Protein AF-A0A8T5SM47-F1 (afdb_monomer_lite)

Secondary structure (DSSP, 8-state):
-HHHHHHHHHHHHHHHHHHHHHHHHTT---TTTGGG---S--TTPBPPP-EEEETTTTEEEEGGGGTTSEEEEEEE-TT-HHHHHHHHHHHHHHHHTTT-TTEEEEEEE---TTTS-HHHHHHHHHHHT--SEEEE-SS-HHHHHT--SSSEEEEE-TTSBEEEEEES---HHHHHHHHHHHHHTSSS---EEEEEEES-SEE-SSS-EEEEEEEEE-TTEEEEEEEEEEBTEEEEEEEE-TT-SEEEEEEE--HHHHHHHHHTT--EEEEEEEEEETTS-EEEEEEEEEE-PPP-----EEEEEEEEE---BTBEEEEEEEEEE-SS-EEEEEEEEEETTEEEEEEEPEEEETTEEEEEEEEE---TT-EEEEEEEEEETT--EEEEEEEEE--SPPS----STTHHHHHHHSS-----------

Foldseek 3Di:
DVVVVVVVVVCVVCVVVVVVVVVVVVPPPPPVVVVPDPQAQDQQDFDDWDWFQFLVVRDIDIPCVLQQAKEKEKEAALPDPLVLVCLVLLVVVCVVCPPVPRYAYEYEHADDCVRPPSVRVVVSCVVSVPPGTYGYDPPPVCRRNVPPAPGKMFIAASRRGTNDIDHGDDDSVVVVVVNVLSNVPPDDDFKDFPDKDKPDQEAALVRQKIKIKTFIPDQFWQKKKKWKDAPPDIDIDIDGDHGDRIDMDMDGDNSLSLQNSLVVVNFWMKMWMWIAGSVRGIDIDIDIHTYDRDDQDDFKEKDFPDWDFDDQAQHTKIKTKMFIDDPQAWPFKWKWKDWVNHTDDIDTWDDDDDRMTMDMDPHHQDAQQTWIKMKIWIAGSVRGIDIDIDIDGHHDGRHDPPPDDDVVVVVVVPPDDDDDDDDDDD

Structure (mmCIF, N/CA/C/O backbone):
data_AF-A0A8T5SM47-F1
#
_entry.id   AF-A0A8T5SM47-F1
#
loop_
_atom_site.group_PDB
_atom_site.id
_atom_site.type_symbol
_atom_site.label_atom_id
_atom_site.label_alt_id
_atom_site.label_comp_id
_atom_site.label_asym_id
_atom_site.label_entity_id
_atom_site.label_seq_id
_atom_site.pdbx_PDB_ins_code
_atom_site.Cartn_x
_atom_site.Cartn_y
_atom_site.Cartn_z
_atom_site.occupancy
_atom_site.B_iso_or_equiv
_atom_site.auth_seq_id
_atom_site.auth_comp_id
_atom_site.auth_asym_id
_atom_site.auth_atom_id
_atom_site.pdbx_PDB_model_num
ATOM 1 N N . MET A 1 1 ? 27.556 61.096 -12.635 1.00 55.81 1 MET A N 1
ATOM 2 C CA . MET A 1 1 ? 26.082 61.020 -12.465 1.00 55.81 1 MET A CA 1
ATOM 3 C C . MET A 1 1 ? 25.341 60.191 -13.521 1.00 55.81 1 MET A C 1
ATOM 5 O O . MET A 1 1 ? 24.420 59.496 -13.128 1.00 55.81 1 MET A O 1
ATOM 9 N N . LYS A 1 2 ? 25.673 60.222 -14.827 1.00 56.22 2 LYS A N 1
ATOM 10 C CA . LYS A 1 2 ? 24.904 59.466 -15.850 1.00 56.22 2 LYS A CA 1
ATOM 11 C C . LYS A 1 2 ? 25.130 57.941 -15.837 1.00 56.22 2 LYS A C 1
ATOM 13 O O . LYS A 1 2 ? 24.158 57.207 -15.904 1.00 56.22 2 LYS A O 1
ATOM 18 N N . ARG A 1 3 ? 26.372 57.463 -15.665 1.00 61.41 3 ARG A N 1
ATOM 19 C CA . ARG A 1 3 ? 26.679 56.014 -15.595 1.00 61.41 3 ARG A CA 1
ATOM 20 C C . ARG A 1 3 ? 26.058 55.309 -14.380 1.00 61.41 3 ARG A C 1
ATOM 22 O O . ARG A 1 3 ? 25.508 54.231 -14.529 1.00 61.41 3 ARG A O 1
ATOM 29 N N . GLN A 1 4 ? 26.071 55.954 -13.211 1.00 60.97 4 GLN A N 1
ATOM 30 C CA . GLN A 1 4 ? 25.453 55.405 -11.996 1.00 60.97 4 GLN A CA 1
ATOM 31 C C . GLN A 1 4 ? 23.926 55.295 -12.103 1.00 60.97 4 GLN A C 1
ATOM 33 O O . GLN A 1 4 ? 23.358 54.332 -11.613 1.00 60.97 4 GLN A O 1
ATOM 38 N N . LYS A 1 5 ? 23.261 56.233 -12.794 1.00 64.69 5 LYS A N 1
ATOM 39 C CA . LYS A 1 5 ? 21.809 56.161 -13.026 1.00 64.69 5 LYS A CA 1
ATOM 40 C C . LYS A 1 5 ? 21.416 55.041 -13.993 1.00 64.69 5 LYS A C 1
ATOM 42 O O . LYS A 1 5 ? 20.366 54.443 -13.812 1.00 64.69 5 LYS A O 1
ATOM 47 N N . ILE A 1 6 ? 22.259 54.753 -14.987 1.00 74.12 6 ILE A N 1
ATOM 48 C CA . ILE A 1 6 ? 22.032 53.660 -15.945 1.00 74.12 6 ILE A CA 1
ATOM 49 C C . ILE A 1 6 ? 22.199 52.301 -15.257 1.00 74.12 6 ILE A C 1
ATOM 51 O O . ILE A 1 6 ? 21.328 51.454 -15.393 1.00 74.12 6 ILE A O 1
ATOM 55 N N . LEU A 1 7 ? 23.250 52.124 -14.448 1.00 72.31 7 LEU A N 1
ATOM 56 C CA . LEU A 1 7 ? 23.435 50.907 -13.646 1.00 72.31 7 LEU A CA 1
ATOM 57 C C . LEU A 1 7 ? 22.274 50.673 -12.669 1.00 72.31 7 LEU A C 1
ATOM 59 O O . LEU A 1 7 ? 21.829 49.543 -12.515 1.00 72.31 7 LEU A O 1
ATOM 63 N N . PHE A 1 8 ? 21.742 51.739 -12.064 1.00 77.88 8 PHE A N 1
ATOM 64 C CA . PHE A 1 8 ? 20.603 51.637 -11.150 1.00 77.88 8 PHE A CA 1
ATOM 65 C C . PHE A 1 8 ? 19.304 51.234 -11.865 1.00 77.88 8 PHE A C 1
ATOM 67 O O . PHE A 1 8 ? 18.546 50.431 -11.341 1.00 77.88 8 PHE A O 1
ATOM 74 N N . LEU A 1 9 ? 19.059 51.751 -13.075 1.00 74.44 9 LEU A N 1
ATOM 75 C CA . LEU A 1 9 ? 17.894 51.387 -13.894 1.00 74.44 9 LEU A CA 1
ATOM 76 C C . LEU A 1 9 ? 17.968 49.950 -14.421 1.00 74.44 9 LEU A C 1
ATOM 78 O O . LEU A 1 9 ? 16.952 49.266 -14.455 1.00 74.44 9 LEU A O 1
ATOM 82 N N . ILE A 1 10 ? 19.166 49.495 -14.798 1.00 77.62 10 ILE A N 1
ATOM 83 C CA . ILE A 1 10 ? 19.404 48.108 -15.210 1.00 77.62 10 ILE A CA 1
ATOM 84 C C . ILE A 1 10 ? 19.174 47.170 -14.021 1.00 77.62 10 ILE A C 1
ATOM 86 O O . ILE A 1 10 ? 18.429 46.208 -14.151 1.00 77.62 10 ILE A O 1
ATOM 90 N N . ALA A 1 11 ? 19.709 47.491 -12.839 1.00 73.69 11 ALA A N 1
ATOM 91 C CA . ALA A 1 11 ? 19.448 46.709 -11.631 1.00 73.69 11 ALA A CA 1
ATOM 92 C C . ALA A 1 11 ? 17.945 46.633 -11.307 1.00 73.69 11 ALA A C 1
ATOM 94 O O . ALA A 1 11 ? 17.449 45.545 -11.048 1.00 73.69 11 ALA A O 1
ATOM 95 N N . LEU A 1 12 ? 17.210 47.748 -11.416 1.00 77.81 12 LEU A N 1
ATOM 96 C CA . LEU A 1 12 ? 15.772 47.814 -11.118 1.00 77.81 12 LEU A CA 1
ATOM 97 C C . LEU A 1 12 ? 14.906 46.961 -12.066 1.00 77.81 12 LEU A C 1
ATOM 99 O O . LEU A 1 12 ? 13.848 46.486 -11.664 1.00 77.81 12 LEU A O 1
ATOM 103 N N . LEU A 1 13 ? 15.351 46.771 -13.313 1.00 74.06 13 LEU A N 1
ATOM 104 C CA . LEU A 1 13 ? 14.669 45.942 -14.313 1.00 74.06 13 LEU A CA 1
ATOM 105 C C . LEU A 1 13 ? 14.970 44.450 -14.148 1.00 74.06 13 LEU A C 1
ATOM 107 O O . LEU A 1 13 ? 14.092 43.629 -14.386 1.00 74.06 13 LEU A O 1
ATOM 111 N N . ILE A 1 14 ? 16.186 44.097 -13.725 1.00 75.62 14 ILE A N 1
ATOM 112 C CA . ILE A 1 14 ? 16.609 42.694 -13.613 1.00 75.62 14 ILE A CA 1
ATOM 113 C C . ILE A 1 14 ? 16.206 42.102 -12.249 1.00 75.62 14 ILE A C 1
ATOM 115 O O . ILE A 1 14 ? 15.907 40.916 -12.160 1.00 75.62 14 ILE A O 1
ATOM 119 N N . THR A 1 15 ? 16.106 42.914 -11.189 1.00 74.19 15 THR A N 1
ATOM 120 C CA . THR A 1 15 ? 15.684 42.448 -9.853 1.00 74.19 15 THR A CA 1
ATOM 121 C C . THR A 1 15 ? 14.340 41.703 -9.810 1.00 74.19 15 THR A C 1
ATOM 123 O O . THR A 1 15 ? 14.326 40.619 -9.234 1.00 74.19 15 THR A O 1
ATOM 126 N N . PRO A 1 16 ? 13.226 42.185 -10.406 1.00 68.31 16 PRO A N 1
ATOM 127 C CA . PRO A 1 16 ? 11.967 41.433 -10.401 1.00 68.31 16 PRO A CA 1
ATOM 128 C C . PRO A 1 16 ? 12.037 40.147 -11.237 1.00 68.31 16 PRO A C 1
ATOM 130 O O . PRO A 1 16 ? 11.377 39.180 -10.887 1.00 68.31 16 PRO A O 1
ATOM 133 N N . MET A 1 17 ? 12.866 40.115 -12.287 1.00 66.56 17 MET A N 1
ATOM 134 C CA . MET A 1 17 ? 13.065 38.935 -13.135 1.00 66.56 17 MET A CA 1
ATOM 135 C C . MET A 1 17 ? 13.862 37.844 -12.401 1.00 66.56 17 MET A C 1
ATOM 137 O O . MET A 1 17 ? 13.507 36.673 -12.460 1.00 66.56 17 MET A O 1
ATOM 141 N N . ILE A 1 18 ? 14.890 38.222 -11.634 1.00 67.38 18 ILE A N 1
ATOM 142 C CA . ILE A 1 18 ? 15.624 37.289 -10.762 1.00 67.38 18 ILE A CA 1
ATOM 143 C C . ILE A 1 18 ? 14.722 36.802 -9.615 1.00 67.38 18 ILE A C 1
ATOM 145 O O . ILE A 1 18 ? 14.714 35.616 -9.312 1.00 67.38 18 ILE A O 1
ATOM 149 N N . LEU A 1 19 ? 13.913 37.686 -9.016 1.00 60.00 19 LEU A N 1
ATOM 150 C CA . LEU A 1 19 ? 12.951 37.315 -7.967 1.00 60.00 19 LEU A CA 1
ATOM 151 C C . LEU A 1 19 ? 11.854 36.362 -8.473 1.00 60.00 19 LEU A C 1
ATOM 153 O O . LEU A 1 19 ? 11.461 35.467 -7.730 1.00 60.00 19 LEU A O 1
ATOM 157 N N . SER A 1 20 ? 11.396 36.502 -9.724 1.00 56.78 20 SER A N 1
ATOM 158 C CA . SER A 1 20 ? 10.450 35.553 -10.327 1.00 56.78 20 SER A CA 1
ATOM 159 C C . SER A 1 20 ? 11.089 34.203 -10.654 1.00 56.78 20 SER A C 1
ATOM 161 O O . SER A 1 20 ? 10.423 33.188 -10.521 1.00 56.78 20 SER A O 1
ATOM 163 N N . PHE A 1 21 ? 12.373 34.170 -11.032 1.00 54.59 21 PHE A N 1
ATOM 164 C CA . PHE A 1 21 ? 13.100 32.910 -11.237 1.00 54.59 21 PHE A CA 1
ATOM 165 C C . PHE A 1 21 ? 13.319 32.156 -9.913 1.00 54.59 21 PHE A C 1
ATOM 167 O O . PHE A 1 21 ? 13.101 30.950 -9.863 1.00 54.59 21 PHE A O 1
ATOM 174 N N . ILE A 1 22 ? 13.630 32.866 -8.819 1.00 52.81 22 ILE A N 1
ATOM 175 C CA . ILE A 1 22 ? 13.773 32.266 -7.476 1.00 52.81 22 ILE A CA 1
ATOM 176 C C . ILE A 1 22 ? 12.440 31.682 -6.965 1.00 52.81 22 ILE A C 1
ATOM 178 O O . ILE A 1 22 ? 12.447 30.664 -6.282 1.00 52.81 22 ILE A O 1
ATOM 182 N N . GLN A 1 23 ? 11.291 32.282 -7.307 1.00 45.62 23 GLN A N 1
ATOM 183 C CA . GLN A 1 23 ? 9.974 31.724 -6.953 1.00 45.62 23 GLN A CA 1
ATOM 184 C C . GLN A 1 23 ? 9.604 30.455 -7.736 1.00 45.62 23 GLN A C 1
ATOM 186 O O . GLN A 1 23 ? 8.765 29.692 -7.264 1.00 45.62 23 GLN A O 1
ATOM 191 N N . ILE A 1 24 ? 10.195 30.230 -8.915 1.00 46.28 24 ILE A N 1
ATOM 192 C CA . ILE A 1 24 ? 9.886 29.068 -9.762 1.00 46.28 24 ILE A CA 1
ATOM 193 C C . ILE A 1 24 ? 10.721 27.848 -9.342 1.00 46.28 24 ILE A C 1
ATOM 195 O O . ILE A 1 24 ? 10.190 26.742 -9.311 1.00 46.28 24 ILE A O 1
ATOM 199 N N . GLU A 1 25 ? 11.977 28.034 -8.918 1.00 44.69 25 GLU A N 1
ATOM 200 C CA . GLU A 1 25 ? 12.800 26.937 -8.373 1.00 44.69 25 GLU A CA 1
ATOM 201 C C . GLU A 1 25 ? 12.298 26.417 -7.016 1.00 44.69 25 GLU A C 1
ATOM 203 O O . GLU A 1 25 ? 12.481 25.245 -6.710 1.00 44.69 25 GLU A O 1
ATOM 208 N N . SER A 1 26 ? 11.600 27.232 -6.215 1.00 39.41 26 SER A N 1
ATOM 209 C CA . SER A 1 26 ? 11.041 26.775 -4.931 1.00 39.41 26 SER A CA 1
ATOM 210 C C . SER A 1 26 ? 9.706 26.022 -5.046 1.00 39.41 26 SER A C 1
ATOM 212 O O . SER A 1 26 ? 9.077 25.765 -4.021 1.00 39.41 26 SER A O 1
ATOM 214 N N . ALA A 1 27 ? 9.231 25.724 -6.261 1.00 42.41 27 ALA A N 1
ATOM 215 C CA . ALA A 1 27 ? 7.922 25.107 -6.503 1.00 42.41 27 ALA A CA 1
ATOM 216 C C . ALA A 1 27 ? 7.977 23.738 -7.207 1.00 42.41 27 ALA A C 1
ATOM 218 O O . ALA A 1 27 ? 6.923 23.154 -7.454 1.00 42.41 27 ALA A O 1
ATOM 219 N N . VAL A 1 28 ? 9.165 23.183 -7.467 1.00 42.34 28 VAL A N 1
ATOM 220 C CA . VAL A 1 28 ? 9.304 21.740 -7.720 1.00 42.34 28 VAL A CA 1
ATOM 221 C C . VAL A 1 28 ? 9.431 21.072 -6.356 1.00 42.34 28 VAL A C 1
ATOM 223 O O . VAL A 1 28 ? 10.513 20.836 -5.833 1.00 42.34 28 VAL A O 1
ATOM 226 N N . LYS A 1 29 ? 8.276 20.909 -5.716 1.00 39.19 29 LYS A N 1
ATOM 227 C CA . LYS A 1 29 ? 8.113 20.119 -4.502 1.00 39.19 29 LYS A CA 1
ATOM 228 C C . LYS A 1 29 ? 8.258 18.661 -4.947 1.00 39.19 29 LYS A C 1
ATOM 230 O O . LYS A 1 29 ? 7.426 18.190 -5.718 1.00 39.19 29 LYS A O 1
ATOM 235 N N . ASP A 1 30 ? 9.345 18.006 -4.549 1.00 35.50 30 ASP A N 1
ATOM 236 C CA . ASP A 1 30 ? 9.598 16.594 -4.846 1.00 35.50 30 ASP A CA 1
ATOM 237 C C . ASP A 1 30 ? 8.355 15.745 -4.504 1.00 35.50 30 ASP A C 1
ATOM 239 O O . ASP A 1 30 ? 7.953 15.721 -3.336 1.00 35.50 30 ASP A O 1
ATOM 243 N N . PRO A 1 31 ? 7.751 15.016 -5.466 1.00 39.31 31 PRO A N 1
ATOM 244 C CA . PRO A 1 31 ? 6.577 14.173 -5.208 1.00 39.31 31 PRO A CA 1
ATOM 245 C C . PRO A 1 31 ? 6.861 13.022 -4.230 1.00 39.31 31 PRO A C 1
ATOM 247 O O . PRO A 1 31 ? 5.943 12.418 -3.691 1.00 39.31 31 PRO A O 1
ATOM 250 N N . ILE A 1 32 ? 8.141 12.720 -3.996 1.00 40.09 32 ILE A N 1
ATOM 251 C CA . ILE A 1 32 ? 8.599 11.545 -3.247 1.00 40.09 32 ILE A CA 1
ATOM 252 C C . ILE A 1 32 ? 8.663 11.821 -1.729 1.00 40.09 32 ILE A C 1
ATOM 254 O O . ILE A 1 32 ? 8.654 10.892 -0.930 1.00 40.09 32 ILE A O 1
ATOM 258 N N . VAL A 1 33 ? 8.649 13.088 -1.290 1.00 34.88 33 VAL A N 1
ATOM 259 C CA . VAL A 1 33 ? 8.728 13.438 0.148 1.00 34.88 33 VAL A CA 1
ATOM 260 C C . VAL A 1 33 ? 7.346 13.680 0.784 1.00 34.88 33 VAL A C 1
ATOM 262 O O . VAL A 1 33 ? 7.215 13.639 2.005 1.00 34.88 33 VAL A O 1
ATOM 265 N N . GLU A 1 34 ? 6.284 13.865 -0.009 1.00 36.50 34 GLU A N 1
ATOM 266 C CA . GLU A 1 34 ? 4.912 14.077 0.502 1.00 36.50 34 GLU A CA 1
ATOM 267 C C . GLU A 1 34 ? 4.241 12.782 1.007 1.00 36.50 34 GLU A C 1
ATOM 269 O O . GLU A 1 34 ? 3.248 12.838 1.727 1.00 36.50 34 GLU A O 1
ATOM 274 N N . VAL A 1 35 ? 4.839 11.618 0.731 1.00 36.41 35 VAL A N 1
ATOM 275 C CA . VAL A 1 35 ? 4.377 10.300 1.206 1.00 36.41 35 VAL A CA 1
ATOM 276 C C . VAL A 1 35 ? 4.730 10.046 2.687 1.00 36.41 35 VAL A C 1
ATOM 278 O O . VAL A 1 35 ? 4.157 9.167 3.317 1.00 36.41 35 VAL A O 1
ATOM 281 N N . MET A 1 36 ? 5.599 10.857 3.307 1.00 35.62 36 MET 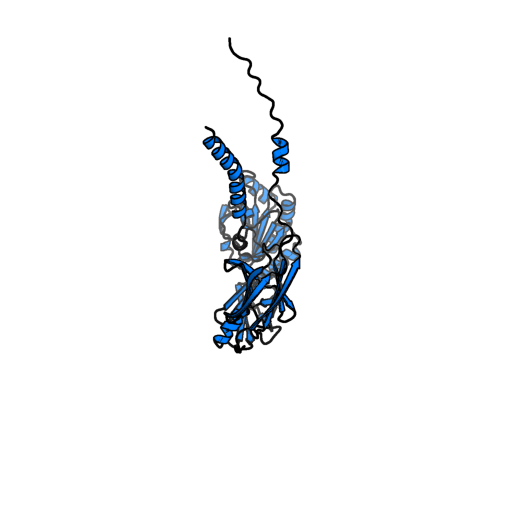A N 1
ATOM 282 C CA . MET A 1 36 ? 6.103 10.620 4.677 1.00 35.62 36 MET A CA 1
ATOM 283 C C . MET A 1 36 ? 5.476 11.508 5.770 1.00 35.62 36 MET A C 1
ATOM 285 O O . MET A 1 36 ? 6.014 11.615 6.871 1.00 35.62 36 MET A O 1
ATOM 289 N N . THR A 1 37 ? 4.316 12.119 5.516 1.00 35.81 37 THR A N 1
ATOM 290 C CA . THR A 1 37 ? 3.480 12.718 6.574 1.00 35.81 37 THR A CA 1
ATOM 291 C C . THR A 1 37 ? 2.021 12.329 6.367 1.00 35.81 37 THR A C 1
ATOM 293 O O . THR A 1 37 ? 1.204 13.138 5.925 1.00 35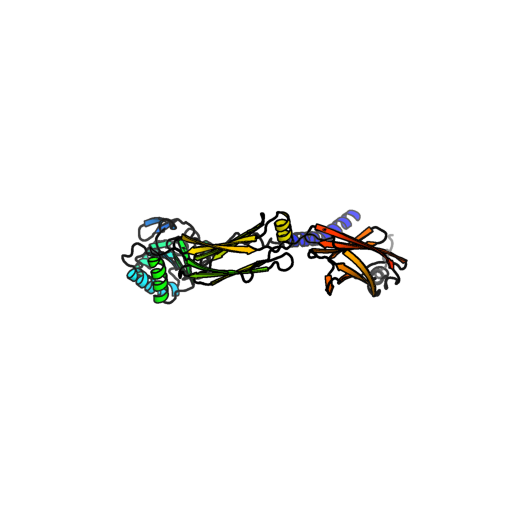.81 37 THR A O 1
ATOM 296 N N . SER A 1 38 ? 1.701 11.069 6.665 1.00 41.38 38 SER A N 1
ATOM 297 C CA . SER A 1 38 ? 0.338 10.546 6.757 1.00 41.38 38 SER A CA 1
ATOM 298 C C . SER A 1 38 ? -0.454 11.328 7.815 1.00 41.38 38 SER A C 1
ATOM 300 O O . SER A 1 38 ? -0.420 11.006 9.001 1.00 41.38 38 SER A O 1
ATOM 302 N N . LYS A 1 39 ? -1.150 12.390 7.400 1.00 46.16 39 LYS A N 1
ATOM 303 C CA . LYS A 1 39 ? -2.007 13.204 8.280 1.00 46.16 39 LYS A CA 1
ATOM 304 C C . LYS A 1 39 ? -3.426 12.628 8.448 1.00 46.16 39 LYS A C 1
ATOM 306 O O . LYS A 1 39 ? -4.326 13.330 8.884 1.00 46.16 39 LYS A O 1
ATOM 311 N N . VAL A 1 40 ? -3.659 11.379 8.049 1.00 52.53 40 VAL A N 1
ATOM 312 C CA . VAL A 1 40 ? -4.981 10.749 8.126 1.00 52.53 40 VAL A CA 1
ATOM 313 C C . VAL A 1 40 ? -4.791 9.275 8.459 1.00 52.53 40 VAL A C 1
ATOM 315 O O . VAL A 1 40 ? -4.238 8.514 7.657 1.00 52.53 40 VAL A O 1
ATOM 318 N N . ILE A 1 41 ? -5.236 8.882 9.651 1.00 63.69 41 ILE A N 1
ATOM 319 C CA . ILE A 1 41 ? -5.454 7.479 9.995 1.00 63.69 41 ILE A CA 1
ATOM 320 C C . ILE A 1 41 ? -6.579 6.999 9.066 1.00 63.69 41 ILE A C 1
ATOM 322 O O . ILE A 1 41 ? -7.728 7.410 9.185 1.00 63.69 41 ILE A O 1
ATOM 326 N N . HIS A 1 42 ? -6.213 6.204 8.070 1.00 71.00 42 HIS A N 1
ATOM 327 C CA . HIS A 1 42 ? -7.135 5.474 7.207 1.00 71.00 42 HIS A CA 1
ATOM 328 C C . HIS A 1 42 ? -7.344 4.081 7.804 1.00 71.00 42 HIS A C 1
ATOM 330 O O . HIS A 1 42 ? -6.587 3.672 8.691 1.00 71.00 42 HIS A O 1
ATOM 336 N N . ASN A 1 43 ? -8.348 3.342 7.322 1.00 76.31 43 ASN A N 1
ATOM 337 C CA . ASN A 1 43 ? -8.437 1.913 7.620 1.00 76.31 43 ASN A CA 1
ATOM 338 C C . ASN A 1 43 ? -7.059 1.305 7.331 1.00 76.31 43 ASN A C 1
ATOM 340 O O . ASN A 1 43 ? -6.538 1.509 6.237 1.00 76.31 43 ASN A O 1
ATOM 344 N N . GLY A 1 44 ? -6.456 0.673 8.333 1.00 74.19 44 GLY A N 1
ATOM 345 C CA . GLY A 1 44 ? -5.110 0.119 8.239 1.00 74.19 44 GLY A CA 1
ATOM 346 C C . GLY A 1 44 ? -3.981 0.814 8.915 1.00 74.19 44 GLY A C 1
ATOM 347 O O . GLY A 1 44 ? -2.949 0.192 9.158 1.00 74.19 44 GLY A O 1
ATOM 348 N N . ALA A 1 45 ? -4.163 2.064 9.300 1.00 81.81 45 ALA A N 1
ATOM 349 C CA . ALA A 1 45 ? -3.132 2.717 10.067 1.00 81.81 45 ALA A CA 1
ATOM 350 C C . ALA A 1 45 ? -3.081 2.133 11.489 1.00 81.81 45 ALA A C 1
ATOM 352 O O . ALA A 1 45 ? -4.108 1.887 12.135 1.00 81.81 45 ALA A O 1
ATOM 353 N N . GLN A 1 46 ? -1.859 1.916 11.973 1.00 84.19 46 GLN A N 1
ATOM 354 C CA . GLN A 1 46 ? -1.617 1.585 13.368 1.00 84.19 46 GLN A CA 1
ATOM 355 C C . GLN A 1 46 ? -1.985 2.789 14.239 1.00 84.19 46 GLN A C 1
ATOM 357 O O . GLN A 1 46 ? -1.652 3.934 13.919 1.00 84.19 46 GLN A O 1
ATOM 362 N N . ALA A 1 47 ? -2.667 2.538 15.350 1.00 88.44 47 ALA A N 1
ATOM 363 C CA . ALA A 1 47 ? -2.987 3.578 16.307 1.00 88.44 47 ALA A CA 1
ATOM 364 C C . ALA A 1 47 ? -1.717 4.174 16.924 1.00 88.44 47 ALA A C 1
ATOM 366 O O . ALA A 1 47 ? -0.759 3.469 17.247 1.00 88.44 47 ALA A O 1
ATOM 367 N N . ILE A 1 48 ? -1.736 5.485 17.148 1.00 88.38 48 ILE A N 1
ATOM 368 C CA . ILE A 1 48 ? -0.668 6.167 17.877 1.00 88.38 48 ILE A CA 1
ATOM 369 C C . ILE A 1 48 ? -0.820 5.951 19.386 1.00 88.38 48 ILE A C 1
ATOM 371 O O . ILE A 1 48 ? -1.939 5.887 19.901 1.00 88.38 48 ILE A O 1
ATOM 375 N N . ASP A 1 49 ? 0.299 5.894 20.114 1.00 91.06 49 ASP A N 1
ATOM 376 C CA . ASP A 1 49 ? 0.233 5.929 21.574 1.00 91.06 49 ASP A CA 1
ATOM 377 C C . ASP A 1 49 ? -0.055 7.337 22.070 1.00 91.06 49 ASP A C 1
ATOM 379 O O . ASP A 1 49 ? 0.492 8.330 21.580 1.00 91.06 49 ASP A O 1
ATOM 383 N N . TRP A 1 50 ? -0.867 7.411 23.108 1.00 93.38 50 TRP A N 1
ATOM 384 C CA . TRP A 1 50 ? -1.190 8.655 23.766 1.00 93.38 50 TRP A CA 1
ATOM 385 C C . TRP A 1 50 ? -1.575 8.419 25.214 1.00 93.38 50 TRP A C 1
ATOM 387 O O . TRP A 1 50 ? -1.913 7.310 25.631 1.00 93.38 50 TRP A O 1
ATOM 397 N N . ASN A 1 51 ? -1.502 9.495 25.994 1.00 95.25 51 ASN A N 1
ATOM 398 C CA . ASN A 1 51 ? -1.815 9.480 27.410 1.00 95.25 51 ASN A CA 1
ATOM 399 C C . ASN A 1 51 ? -2.753 10.637 27.743 1.00 95.25 51 ASN A C 1
ATOM 401 O O . ASN A 1 51 ? -2.376 11.796 27.565 1.00 95.25 51 ASN A O 1
ATOM 405 N N . LEU A 1 52 ? -3.954 10.309 28.209 1.00 94.44 52 LEU A N 1
ATOM 406 C CA . LEU A 1 52 ? -4.986 11.265 28.600 1.00 94.44 52 LEU A CA 1
ATOM 407 C C . LEU A 1 52 ? -5.580 10.871 29.951 1.00 94.44 52 LEU A C 1
ATOM 409 O O . LEU A 1 52 ? -5.562 9.705 30.340 1.00 94.44 52 LEU A O 1
ATOM 413 N N . GLU A 1 53 ? -6.115 11.849 30.668 1.00 94.75 53 GLU A N 1
ATOM 414 C CA . GLU A 1 53 ? -6.834 11.614 31.916 1.00 94.75 53 GLU A CA 1
ATOM 415 C C . GLU A 1 53 ? -8.272 11.172 31.618 1.00 94.75 53 GLU A C 1
ATOM 417 O O . GLU A 1 53 ? -8.999 11.856 30.898 1.00 94.75 53 GLU A O 1
ATOM 422 N N . ASP A 1 54 ? -8.668 10.013 32.150 1.00 95.44 54 ASP A N 1
ATOM 423 C CA . ASP A 1 54 ? -10.053 9.537 32.113 1.00 95.44 54 ASP A CA 1
ATOM 424 C C . ASP A 1 54 ? -10.856 10.293 33.174 1.00 95.44 54 ASP A C 1
ATOM 426 O O . ASP A 1 54 ? -10.651 10.085 34.374 1.00 95.44 54 ASP A O 1
ATOM 430 N N . ILE A 1 55 ? -11.782 11.145 32.740 1.00 94.31 55 ILE A N 1
ATOM 431 C CA . ILE A 1 55 ? -12.572 12.017 33.627 1.00 94.31 55 ILE A CA 1
ATOM 432 C C . ILE A 1 55 ? -13.514 11.213 34.532 1.00 94.31 55 ILE A C 1
ATOM 434 O O . ILE A 1 55 ? -14.065 11.731 35.499 1.00 94.31 55 ILE A O 1
ATOM 438 N N . MET A 1 56 ? -13.758 9.943 34.196 1.00 90.62 56 MET A N 1
ATOM 439 C CA . MET A 1 56 ? -14.636 9.072 34.973 1.00 90.62 56 MET A CA 1
ATOM 440 C C . MET A 1 56 ? -13.928 8.481 36.190 1.00 90.62 56 MET A C 1
ATOM 442 O O . MET A 1 56 ? -14.589 8.100 37.160 1.00 90.62 56 MET A O 1
ATOM 446 N N . SER A 1 57 ? -12.599 8.370 36.142 1.00 91.38 57 SER A N 1
ATOM 447 C CA . SER A 1 57 ? -11.792 7.786 37.215 1.00 91.38 57 SER A CA 1
ATOM 448 C C . SER A 1 57 ? -10.734 8.720 37.795 1.00 91.38 57 SER A C 1
ATOM 450 O O . SER A 1 57 ? -10.109 8.329 38.781 1.00 91.38 57 SER A O 1
ATOM 452 N N . ASP A 1 58 ? -10.536 9.913 37.227 1.00 89.06 58 ASP A N 1
ATOM 453 C CA . ASP A 1 58 ? -9.466 10.863 37.569 1.00 89.06 58 ASP A CA 1
ATOM 454 C C . ASP A 1 58 ? -8.073 10.207 37.490 1.00 89.06 58 ASP A C 1
ATOM 456 O O . ASP A 1 58 ? -7.226 10.324 38.385 1.00 89.06 58 ASP A O 1
ATOM 460 N N . THR A 1 59 ? -7.844 9.412 36.437 1.00 92.38 59 THR A N 1
ATOM 461 C CA . THR A 1 59 ? -6.579 8.689 36.240 1.00 92.38 59 THR A CA 1
ATOM 462 C C . THR A 1 59 ? -6.060 8.812 34.822 1.00 92.38 59 THR A C 1
ATOM 464 O O . THR A 1 59 ? -6.798 8.578 33.868 1.00 92.38 59 THR A O 1
ATOM 467 N N . ASN A 1 60 ? -4.751 9.033 34.697 1.00 93.38 60 ASN A N 1
ATOM 468 C CA . ASN A 1 60 ? -4.043 8.911 33.427 1.00 93.38 60 ASN A CA 1
ATOM 469 C C . ASN A 1 60 ? -4.199 7.511 32.827 1.00 93.38 60 ASN A C 1
ATOM 471 O O . ASN A 1 60 ? -4.081 6.496 33.523 1.00 93.38 60 ASN A O 1
ATOM 475 N N . PHE A 1 61 ? -4.409 7.480 31.521 1.00 94.25 61 PHE A N 1
ATOM 476 C CA . PHE A 1 61 ? -4.695 6.297 30.738 1.00 94.25 61 PHE A CA 1
ATOM 477 C C . PHE A 1 61 ? -3.843 6.301 29.472 1.00 94.25 61 PHE A C 1
ATOM 479 O O . PHE A 1 61 ? -3.868 7.260 28.706 1.00 94.25 61 PHE A O 1
ATOM 486 N N . THR A 1 62 ? -3.110 5.212 29.246 1.00 95.25 62 THR A N 1
ATOM 487 C CA . THR A 1 62 ? -2.285 5.016 28.048 1.00 95.25 62 THR A CA 1
ATOM 488 C C . THR A 1 62 ? -3.032 4.144 27.052 1.00 95.25 62 THR A C 1
ATOM 490 O O . THR A 1 62 ? -3.413 3.026 27.402 1.00 95.25 62 THR A O 1
ATOM 493 N N . PHE A 1 63 ? -3.215 4.606 25.817 1.00 94.38 63 PHE A N 1
ATOM 494 C CA . PHE A 1 63 ? -3.998 3.873 24.822 1.00 94.38 63 PHE A CA 1
ATOM 495 C C . PHE A 1 63 ? -3.419 2.510 24.482 1.00 94.38 63 PHE A C 1
ATOM 497 O O . PHE A 1 63 ? -4.149 1.520 24.547 1.00 94.38 63 PHE A O 1
ATOM 504 N N . LEU A 1 64 ? -2.107 2.419 24.222 1.00 91.31 64 LEU A N 1
ATOM 505 C CA . LEU A 1 64 ? -1.518 1.136 23.832 1.00 91.31 64 LEU A CA 1
ATOM 506 C C . LEU A 1 64 ? -1.580 0.077 24.952 1.00 91.31 64 LEU A C 1
ATOM 508 O O . LEU A 1 64 ? -1.358 -1.106 24.695 1.00 91.31 64 LEU A O 1
ATOM 512 N N . SER A 1 65 ? -1.962 0.450 26.183 1.00 94.00 65 SER A N 1
ATOM 513 C CA . SER A 1 65 ? -2.271 -0.520 27.246 1.00 94.00 65 SER A CA 1
ATOM 514 C C . SER A 1 65 ? -3.509 -1.385 26.958 1.00 94.00 65 SER A C 1
ATOM 516 O O . SER A 1 65 ? -3.710 -2.399 27.627 1.00 94.00 65 SER A O 1
ATOM 518 N N . LEU A 1 66 ? -4.316 -1.021 25.954 1.00 93.88 66 LEU A N 1
ATOM 519 C CA . LEU A 1 66 ? -5.474 -1.776 25.469 1.00 93.88 66 LEU A CA 1
ATOM 520 C C . LEU A 1 66 ? -5.111 -2.900 24.489 1.00 93.88 66 LEU A C 1
ATOM 522 O O . LEU A 1 66 ? -6.008 -3.484 23.891 1.00 93.88 66 LEU A O 1
ATOM 526 N N . ALA A 1 67 ? -3.826 -3.219 24.306 1.00 90.38 67 ALA A N 1
ATOM 527 C CA . ALA A 1 67 ? -3.411 -4.305 23.419 1.00 90.38 67 ALA A CA 1
ATOM 528 C C . ALA A 1 67 ? -4.112 -5.614 23.820 1.00 90.38 67 ALA A C 1
ATOM 530 O O . ALA A 1 67 ? -4.202 -5.952 25.005 1.00 90.38 67 ALA A O 1
ATOM 531 N N . GLY A 1 68 ? -4.641 -6.330 22.832 1.00 90.19 68 GLY A N 1
ATOM 532 C CA . GLY A 1 68 ? -5.491 -7.504 23.023 1.00 90.19 68 GLY A CA 1
ATOM 533 C C . GLY A 1 68 ? -6.988 -7.203 23.159 1.00 90.19 68 GLY A C 1
ATOM 534 O O . GLY A 1 68 ? -7.762 -8.144 23.317 1.00 90.19 68 GLY A O 1
ATOM 535 N N . LYS A 1 69 ? -7.417 -5.934 23.101 1.00 94.12 69 LYS A N 1
ATOM 536 C CA . LYS A 1 69 ? -8.830 -5.528 23.185 1.00 94.12 69 LYS A CA 1
ATOM 537 C C . LYS A 1 69 ? -9.285 -4.845 21.906 1.00 94.12 69 LYS A C 1
ATOM 539 O O . LYS A 1 69 ? -8.534 -4.080 21.315 1.00 94.12 69 LYS A O 1
ATOM 544 N N . VAL A 1 70 ? -10.533 -5.085 21.528 1.00 95.00 70 VAL A N 1
ATOM 545 C CA . VAL A 1 70 ? -11.226 -4.305 20.503 1.00 95.00 70 VAL A CA 1
ATOM 546 C C . VAL A 1 70 ? -11.640 -2.979 21.127 1.00 95.00 70 VAL A C 1
ATOM 548 O O . VAL A 1 70 ? -12.217 -2.960 22.219 1.00 95.00 70 VAL A O 1
ATOM 551 N N . VAL A 1 71 ? -11.332 -1.868 20.464 1.00 97.06 71 VAL A N 1
ATOM 552 C CA . VAL A 1 71 ? -11.630 -0.529 20.986 1.00 97.06 71 VAL A CA 1
ATOM 553 C C . VAL A 1 71 ? -12.521 0.216 20.013 1.00 97.06 71 VAL A C 1
ATOM 555 O O . VAL A 1 71 ? -12.183 0.341 18.845 1.00 97.06 71 VAL A O 1
ATOM 558 N N . MET A 1 72 ? -13.635 0.750 20.496 1.00 97.12 72 MET A N 1
ATOM 559 C CA . MET A 1 72 ? -14.474 1.679 19.749 1.00 97.12 72 MET A CA 1
ATOM 560 C C . MET A 1 72 ? -14.292 3.078 20.336 1.00 97.12 72 MET A C 1
ATOM 562 O O . MET A 1 72 ? -14.499 3.280 21.533 1.00 97.12 72 MET A O 1
ATOM 566 N N . MET A 1 73 ? -13.879 4.030 19.505 1.00 96.50 73 MET A N 1
ATOM 567 C CA . MET A 1 73 ? -13.567 5.402 19.894 1.00 96.50 73 MET A CA 1
ATOM 568 C C . MET A 1 73 ? -14.426 6.382 19.103 1.00 96.50 73 MET A C 1
ATOM 570 O O . MET A 1 73 ? -14.337 6.408 17.877 1.00 96.50 73 MET A O 1
ATOM 574 N N . ASP A 1 74 ? -15.225 7.204 19.782 1.00 96.00 74 ASP A N 1
ATOM 575 C CA . ASP A 1 74 ? -15.941 8.311 19.145 1.00 96.00 74 ASP A CA 1
ATOM 576 C C . ASP A 1 74 ? -15.302 9.668 19.457 1.00 96.00 74 ASP A C 1
ATOM 578 O O . ASP A 1 74 ? -14.866 9.939 20.574 1.00 96.00 74 ASP A O 1
ATOM 582 N N . PHE A 1 75 ? -15.272 10.538 18.455 1.00 96.62 75 PHE A N 1
ATOM 583 C CA . PHE A 1 75 ? -14.855 11.930 18.564 1.00 96.62 75 PHE A CA 1
ATOM 584 C C . PHE A 1 75 ? -16.082 12.830 18.552 1.00 96.62 75 PHE A C 1
ATOM 586 O O . PHE A 1 75 ? -16.906 12.755 17.633 1.00 96.62 75 PHE A O 1
ATOM 593 N N . PHE A 1 76 ? -16.210 13.703 19.550 1.00 97.00 76 PHE A N 1
ATOM 594 C CA . PHE A 1 76 ? -17.414 14.506 19.741 1.00 97.00 76 PHE A CA 1
ATOM 595 C C . PHE A 1 76 ? -17.137 15.890 20.341 1.00 97.00 76 PHE A C 1
ATOM 597 O O . PHE A 1 76 ? -16.005 16.262 20.635 1.00 97.00 76 PHE A O 1
ATOM 604 N N . ALA A 1 77 ? -18.214 16.663 20.498 1.00 96.31 77 ALA A N 1
ATOM 605 C CA . ALA A 1 77 ? -18.249 17.887 21.292 1.00 96.31 77 ALA A CA 1
ATOM 606 C C . ALA A 1 77 ? -19.607 18.001 21.999 1.00 96.31 77 ALA A C 1
ATOM 608 O O . ALA A 1 77 ? -20.639 17.577 21.465 1.00 96.31 77 ALA A O 1
ATOM 609 N N . THR A 1 78 ? -19.652 18.623 23.172 1.00 95.69 78 THR A N 1
ATOM 610 C CA . THR A 1 78 ? -20.859 18.692 24.017 1.00 95.69 78 THR A CA 1
ATOM 611 C C . THR A 1 78 ? -21.981 19.550 23.423 1.00 95.69 78 THR A C 1
ATOM 613 O O . THR A 1 78 ? -23.156 19.357 23.741 1.00 95.69 78 THR A O 1
ATOM 616 N N . TRP A 1 79 ? -21.654 20.481 22.523 1.00 94.06 79 TRP A N 1
ATOM 617 C CA . TRP A 1 79 ? -22.622 21.319 21.802 1.00 94.06 79 TRP A CA 1
ATOM 618 C C . TRP A 1 79 ? -23.118 20.698 20.485 1.00 94.06 79 TRP A C 1
ATOM 620 O O . TRP A 1 79 ? -24.040 21.231 19.857 1.00 94.06 79 TRP A O 1
ATOM 630 N N . CYS A 1 80 ? -22.516 19.594 20.038 1.00 94.31 80 CYS A N 1
ATOM 631 C CA . CYS A 1 80 ? -22.798 18.979 18.745 1.00 94.31 80 CYS A CA 1
ATOM 632 C C . CYS A 1 80 ? -24.120 18.194 18.784 1.00 94.31 80 CYS A C 1
ATOM 634 O O . CYS A 1 80 ? -24.219 17.121 19.374 1.00 94.31 80 CYS A O 1
ATOM 636 N N . GLY A 1 81 ? -25.149 18.713 18.106 1.00 93.50 81 GLY A N 1
ATOM 637 C CA . GLY A 1 81 ? -26.482 18.097 18.052 1.00 93.50 81 GLY A CA 1
ATOM 638 C C . GLY A 1 81 ? -26.487 16.627 17.598 1.00 93.50 81 GLY A C 1
ATOM 639 O O . GLY A 1 81 ? -27.048 15.793 18.310 1.00 93.50 81 GLY A O 1
ATOM 640 N N . PRO A 1 82 ? -25.857 16.279 16.458 1.00 93.00 82 PRO A N 1
ATOM 641 C CA . PRO A 1 82 ? -25.731 14.886 16.025 1.00 93.00 82 PRO A CA 1
ATOM 642 C C . PRO A 1 82 ? -24.979 14.001 17.028 1.00 93.00 82 PRO A C 1
ATOM 644 O O . PRO A 1 82 ? -25.398 12.875 17.270 1.00 93.00 82 PRO A O 1
ATOM 647 N N . CYS A 1 83 ? -23.937 14.524 17.677 1.00 94.88 83 CYS A N 1
ATOM 648 C CA . CYS A 1 83 ? -23.186 13.806 18.704 1.00 94.88 83 CYS A CA 1
ATOM 649 C C . CYS A 1 83 ? -24.048 13.505 19.942 1.00 94.88 83 CYS A C 1
ATOM 651 O O . CYS A 1 83 ? -24.008 12.412 20.491 1.00 94.88 83 CYS A O 1
ATOM 653 N N . ILE A 1 84 ? -24.907 14.439 20.360 1.00 94.38 84 ILE A N 1
ATOM 654 C CA . ILE A 1 84 ? -25.858 14.200 21.458 1.00 94.38 84 ILE A CA 1
ATOM 655 C C . ILE A 1 84 ? -26.842 13.085 21.092 1.00 94.38 84 ILE A C 1
ATOM 657 O O . ILE A 1 84 ? -27.129 12.216 21.914 1.00 94.38 84 ILE A O 1
ATOM 661 N N . ALA A 1 85 ? -27.348 13.088 19.854 1.00 91.94 85 ALA A N 1
ATOM 662 C CA . ALA A 1 85 ? -28.202 12.007 19.364 1.00 91.94 85 ALA A CA 1
ATOM 663 C C . ALA A 1 85 ? -27.454 10.663 19.335 1.00 91.94 85 ALA A C 1
ATOM 665 O O . ALA A 1 85 ? -28.067 9.619 19.553 1.00 91.94 85 ALA A O 1
ATOM 666 N N . ALA A 1 86 ? -26.134 10.695 19.131 1.00 92.44 86 ALA A N 1
ATOM 667 C CA . ALA A 1 86 ? -25.296 9.512 19.091 1.00 92.44 86 ALA A CA 1
ATOM 668 C C . ALA A 1 86 ? -25.142 8.805 20.449 1.00 92.44 86 ALA A C 1
ATOM 670 O O . ALA A 1 86 ? -25.075 7.577 20.513 1.00 92.44 86 ALA A O 1
ATOM 671 N N . MET A 1 87 ? -25.184 9.554 21.553 1.00 94.50 87 MET A N 1
ATOM 672 C CA . MET A 1 87 ? -24.961 9.014 22.901 1.00 94.50 87 MET A CA 1
ATOM 673 C C . MET A 1 87 ? -25.920 7.875 23.273 1.00 94.50 87 MET A C 1
ATOM 675 O O . MET A 1 87 ? -25.578 7.020 24.088 1.00 94.50 87 MET A O 1
ATOM 679 N N . SER A 1 88 ? -27.133 7.835 22.702 1.00 93.06 88 SER A N 1
ATOM 680 C CA . SER A 1 88 ? -28.036 6.701 22.925 1.00 93.06 88 SER A CA 1
ATOM 681 C C . SER A 1 88 ? -27.591 5.410 22.259 1.00 93.06 88 SER A C 1
ATOM 683 O O . SER A 1 88 ? -27.793 4.361 22.859 1.00 93.06 88 SER A O 1
ATOM 685 N N . LEU A 1 89 ? -26.990 5.495 21.070 1.00 92.94 89 LEU A N 1
ATOM 686 C CA . LEU A 1 89 ? -26.446 4.332 20.372 1.00 92.94 89 LEU A CA 1
ATOM 687 C C . LEU A 1 89 ? -25.232 3.789 21.126 1.00 92.94 89 LEU A C 1
ATOM 689 O O . LEU A 1 89 ? -25.157 2.601 21.402 1.00 92.94 89 LEU A O 1
ATOM 693 N N . LEU A 1 90 ? -24.327 4.686 21.529 1.00 95.50 90 LEU A N 1
ATOM 694 C CA . LEU A 1 90 ? -23.118 4.337 22.272 1.00 95.50 90 LEU A CA 1
ATOM 695 C C . LEU A 1 90 ? -23.444 3.659 23.609 1.00 95.50 90 LEU A C 1
ATOM 697 O O . LEU A 1 90 ? -22.804 2.677 23.968 1.00 95.50 90 LEU A O 1
ATOM 701 N N . ARG A 1 91 ? -24.497 4.106 24.312 1.00 95.62 91 ARG A N 1
ATOM 702 C CA . ARG A 1 91 ? -25.015 3.384 25.488 1.00 95.62 91 ARG A CA 1
ATOM 703 C C . ARG A 1 91 ? -25.474 1.975 25.153 1.00 95.62 91 ARG A C 1
ATOM 705 O O . ARG A 1 91 ? -25.162 1.063 25.902 1.00 95.62 91 ARG A O 1
ATOM 712 N N . GLU A 1 92 ? -26.223 1.803 24.070 1.00 95.25 92 GLU A N 1
ATOM 713 C CA . GLU A 1 92 ? -26.718 0.486 23.670 1.00 95.25 92 GLU A CA 1
ATOM 714 C C . GLU A 1 92 ? -25.561 -0.461 23.320 1.00 95.25 92 GLU A C 1
ATOM 716 O O . GLU A 1 92 ? -25.569 -1.602 23.770 1.00 95.25 92 GLU A O 1
ATOM 721 N N . ILE A 1 93 ? -24.525 0.032 22.634 1.00 95.75 93 ILE A N 1
ATOM 722 C CA . ILE A 1 93 ? -23.287 -0.717 22.364 1.00 95.75 93 ILE A CA 1
ATOM 723 C C . ILE A 1 93 ? -22.557 -1.061 23.673 1.00 95.75 93 ILE A C 1
ATOM 725 O O . ILE A 1 93 ? -22.185 -2.212 23.894 1.00 95.75 93 ILE A O 1
ATOM 729 N N . ASN A 1 94 ? -22.383 -0.093 24.578 1.00 96.25 94 ASN A N 1
ATOM 730 C CA . ASN A 1 94 ? -21.720 -0.326 25.864 1.00 96.25 94 ASN A CA 1
ATOM 731 C C . ASN A 1 94 ? -22.472 -1.346 26.733 1.00 96.25 94 ASN A C 1
ATOM 733 O O . ASN A 1 94 ? -21.860 -2.194 27.381 1.00 96.25 94 ASN A O 1
ATOM 737 N N . ASP A 1 95 ? -23.804 -1.269 26.745 1.00 95.94 95 ASP A N 1
ATOM 738 C CA . ASP A 1 95 ? -24.668 -2.205 27.459 1.00 95.94 95 ASP A CA 1
ATOM 739 C C . ASP A 1 95 ? -24.622 -3.598 26.813 1.00 95.94 95 ASP A C 1
ATOM 741 O O . ASP A 1 95 ? -24.591 -4.598 27.533 1.00 95.94 95 ASP A O 1
ATOM 745 N N . HIS A 1 96 ? -24.570 -3.677 25.477 1.00 96.94 96 HIS A N 1
ATOM 746 C CA . HIS A 1 96 ? -24.445 -4.931 24.730 1.00 96.94 96 HIS A CA 1
ATOM 747 C C . HIS A 1 96 ? -23.169 -5.690 25.111 1.00 96.94 96 HIS A C 1
ATOM 749 O O . HIS A 1 96 ? -23.224 -6.877 25.433 1.00 96.94 96 HIS A O 1
ATOM 755 N N . TYR A 1 97 ? -22.036 -4.988 25.165 1.00 97.12 97 TYR A N 1
ATOM 756 C CA . TYR A 1 97 ? -20.740 -5.557 25.544 1.00 97.12 97 TYR A CA 1
ATOM 757 C C . TYR A 1 97 ? -20.460 -5.517 27.051 1.00 97.12 97 TYR A C 1
ATOM 759 O O . TYR A 1 97 ? -19.338 -5.787 27.491 1.00 97.12 97 TYR A O 1
ATOM 767 N N . SER A 1 98 ? -21.467 -5.218 27.874 1.00 94.44 98 SER A N 1
ATOM 768 C CA . SER A 1 98 ? -21.299 -5.136 29.322 1.00 94.44 98 SER A CA 1
ATOM 769 C C . SER A 1 98 ? -20.812 -6.468 29.899 1.00 94.44 98 SER A C 1
ATOM 771 O O . SER A 1 98 ? -21.466 -7.506 29.796 1.00 94.44 98 SER A O 1
ATOM 773 N N . GLY A 1 99 ? -19.641 -6.439 30.538 1.00 92.50 99 GLY A N 1
ATOM 774 C CA . GLY A 1 99 ? -19.001 -7.623 31.115 1.00 92.50 99 GLY A CA 1
ATOM 775 C C . GLY A 1 99 ? -18.079 -8.388 30.163 1.00 92.50 99 GLY A C 1
ATOM 776 O O . GLY A 1 99 ? -17.397 -9.304 30.624 1.00 92.50 99 GLY A O 1
ATOM 777 N N . ASN A 1 100 ? -17.993 -8.003 28.887 1.00 95.56 100 ASN A N 1
ATOM 778 C CA . ASN A 1 100 ? -16.934 -8.475 28.003 1.00 95.56 100 ASN A CA 1
ATOM 779 C C . ASN A 1 100 ? -15.644 -7.699 28.310 1.00 95.56 100 ASN A C 1
ATOM 781 O O . ASN A 1 100 ? -15.570 -6.490 28.107 1.00 95.56 100 ASN A O 1
ATOM 785 N N . SER A 1 101 ? -14.624 -8.383 28.833 1.00 94.88 101 SER A N 1
ATOM 786 C CA . SER A 1 101 ? -13.354 -7.737 29.176 1.00 94.88 101 SER A CA 1
ATOM 787 C C . SER A 1 101 ? -12.539 -7.312 27.962 1.00 94.88 101 SER A C 1
ATOM 789 O O . SER A 1 101 ? -11.598 -6.538 28.133 1.00 94.88 101 SER A O 1
ATOM 791 N N . ASP A 1 102 ? -12.858 -7.819 26.776 1.00 95.00 102 ASP A N 1
ATOM 792 C CA . ASP A 1 102 ? -12.038 -7.688 25.572 1.00 95.00 102 ASP A CA 1
ATOM 793 C C . ASP A 1 102 ? -12.553 -6.594 24.633 1.00 95.00 102 ASP A C 1
ATOM 795 O O . ASP A 1 102 ? -11.958 -6.358 23.587 1.00 95.00 102 ASP A O 1
ATOM 799 N N . PHE A 1 103 ? -13.608 -5.884 25.038 1.00 97.50 103 PHE A N 1
ATOM 800 C CA . PHE A 1 103 ? -14.130 -4.701 24.365 1.00 97.50 103 PHE A CA 1
ATOM 801 C C . PHE A 1 103 ? -14.001 -3.462 25.257 1.00 97.50 103 PHE A C 1
ATOM 803 O O . PHE A 1 103 ? -14.228 -3.525 26.469 1.00 97.50 103 PHE A O 1
ATOM 810 N N . VAL A 1 104 ? -13.654 -2.322 24.660 1.00 97.69 104 VAL A N 1
ATOM 811 C CA . VAL A 1 104 ? -13.627 -1.018 25.332 1.00 97.69 104 VAL A CA 1
ATOM 812 C C . VAL A 1 104 ? -14.285 0.035 24.452 1.00 97.69 104 VAL A C 1
ATOM 814 O O . VAL A 1 104 ? -13.845 0.276 23.333 1.00 97.69 104 VAL A O 1
ATOM 817 N N . LEU A 1 105 ? -15.293 0.712 24.998 1.00 97.62 105 LEU A N 1
ATOM 818 C CA . LEU A 1 105 ? -15.847 1.931 24.420 1.00 97.62 105 LEU A CA 1
ATOM 819 C C . LEU A 1 105 ? -15.195 3.164 25.053 1.00 97.62 105 LEU A C 1
ATOM 821 O O . LEU A 1 105 ? -14.959 3.205 26.269 1.00 97.62 105 LEU A O 1
ATOM 825 N N . MET A 1 106 ? -14.936 4.183 24.240 1.00 97.31 106 MET A N 1
ATOM 826 C CA . MET A 1 106 ? -14.389 5.446 24.706 1.00 97.31 106 MET A CA 1
ATOM 827 C C . MET A 1 106 ? -14.821 6.648 23.861 1.00 97.31 106 MET A C 1
ATOM 829 O O . MET A 1 106 ? -14.970 6.524 22.652 1.00 97.31 106 MET A O 1
ATOM 833 N N . SER A 1 107 ? -14.950 7.815 24.496 1.00 97.44 107 SER A N 1
ATOM 834 C CA . SER A 1 107 ? -15.275 9.081 23.821 1.00 97.44 107 SER A CA 1
ATOM 835 C C . SER A 1 107 ? -14.193 10.135 24.034 1.00 97.44 107 SER A C 1
ATOM 837 O O . SER A 1 107 ? -13.712 10.308 25.157 1.00 97.44 107 SER A O 1
ATOM 839 N N . ILE A 1 108 ? -13.858 10.875 22.979 1.00 97.12 108 ILE A N 1
ATOM 840 C CA . ILE A 1 108 ? -12.890 11.975 22.970 1.00 97.12 108 ILE A CA 1
ATOM 841 C C . ILE A 1 108 ? -13.618 13.299 22.695 1.00 97.12 108 ILE A C 1
ATOM 843 O O . ILE A 1 108 ? -14.114 13.533 21.592 1.00 97.12 108 ILE A O 1
ATOM 847 N N . ASP A 1 109 ? -13.668 14.174 23.699 1.00 97.38 109 ASP A N 1
ATOM 848 C CA . ASP A 1 109 ? -14.150 15.554 23.574 1.00 97.38 109 ASP A CA 1
ATOM 849 C C . ASP A 1 109 ? -13.078 16.417 22.901 1.00 97.38 109 ASP A C 1
ATOM 851 O O . ASP A 1 109 ? -12.016 16.651 23.481 1.00 97.38 109 ASP A O 1
ATOM 855 N N . LEU A 1 110 ? -13.362 16.905 21.692 1.00 95.94 110 LEU A N 1
ATOM 856 C CA . LEU A 1 110 ? -12.462 17.773 20.921 1.00 95.94 110 LEU A CA 1
ATOM 857 C C . LEU A 1 110 ? -12.534 19.250 21.350 1.00 95.94 110 LEU A C 1
ATOM 859 O O . LEU A 1 110 ? -11.873 20.116 20.771 1.00 95.94 110 LEU A O 1
ATOM 863 N N . GLU A 1 111 ? -13.353 19.593 22.348 1.00 93.81 111 GLU A N 1
ATOM 864 C CA . GLU A 1 111 ? -13.399 20.955 22.863 1.00 93.81 111 GLU A CA 1
ATOM 865 C C . GLU A 1 111 ? -12.150 21.307 23.678 1.00 93.81 111 GLU A C 1
ATOM 867 O O . GLU A 1 111 ? -11.771 20.645 24.643 1.00 93.81 111 GLU A O 1
ATOM 872 N N . THR A 1 112 ? -11.541 22.450 23.352 1.00 87.69 112 THR A N 1
ATOM 873 C CA . THR A 1 112 ? -10.461 23.001 24.179 1.00 87.69 112 THR A CA 1
ATOM 874 C C . THR A 1 112 ? -10.967 23.371 25.577 1.00 87.69 112 THR A C 1
ATOM 876 O O . THR A 1 112 ? -12.098 23.836 25.739 1.00 87.69 112 THR A O 1
ATOM 879 N N . ALA A 1 113 ? -10.081 23.340 26.577 1.00 78.75 113 ALA A N 1
ATOM 880 C CA . ALA A 1 113 ? -10.395 23.784 27.941 1.00 78.75 113 ALA A CA 1
ATOM 881 C C . ALA A 1 113 ? -10.881 25.253 28.037 1.00 78.75 113 ALA A C 1
ATOM 883 O O . ALA A 1 113 ? -11.472 25.661 29.038 1.00 78.75 113 ALA A O 1
ATOM 884 N N . ALA A 1 114 ? -10.614 26.075 27.014 1.00 77.50 114 ALA A N 1
ATOM 885 C CA . ALA A 1 114 ? -11.126 27.442 26.920 1.00 77.50 114 ALA A CA 1
ATOM 886 C C . ALA A 1 114 ? -12.578 27.505 26.409 1.00 77.50 114 ALA A C 1
ATOM 888 O O . ALA A 1 114 ? -13.288 28.462 26.722 1.00 77.50 114 ALA A O 1
ATOM 889 N N . ALA A 1 115 ? -13.001 26.515 25.620 1.00 78.69 115 ALA A N 1
ATOM 890 C CA . ALA A 1 115 ? -14.351 26.396 25.077 1.00 78.69 115 ALA A CA 1
ATOM 891 C C . ALA A 1 115 ? -15.309 25.728 26.079 1.00 78.69 115 ALA A C 1
ATOM 893 O O . ALA A 1 115 ? -16.413 26.235 26.284 1.00 78.69 115 ALA A O 1
ATOM 894 N N . ALA A 1 116 ? -14.855 24.676 26.767 1.00 85.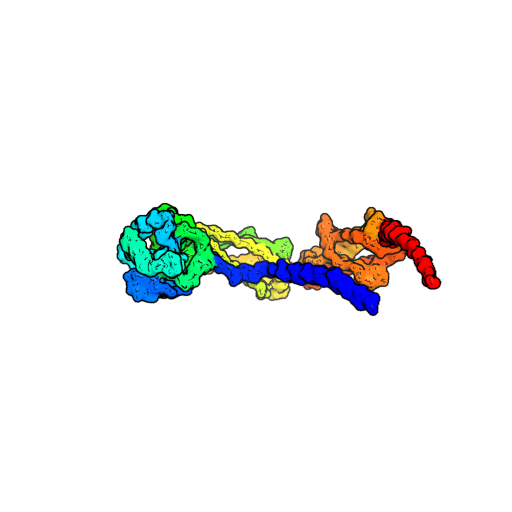06 116 ALA A N 1
ATOM 895 C CA . ALA A 1 116 ? -15.612 23.969 27.796 1.00 85.06 116 ALA A CA 1
ATOM 896 C C . ALA A 1 116 ? -14.711 23.581 28.977 1.00 85.06 116 ALA A C 1
ATOM 898 O O . ALA A 1 116 ? -13.590 23.117 28.799 1.00 85.06 116 ALA A O 1
ATOM 899 N N . SER A 1 117 ? -15.196 23.766 30.210 1.00 88.38 117 SER A N 1
ATOM 900 C CA . SER A 1 117 ? -14.466 23.336 31.410 1.00 88.38 117 SER A CA 1
ATOM 901 C C . SER A 1 117 ? -14.622 21.832 31.657 1.00 88.38 117 SER A C 1
ATOM 903 O O . SER A 1 117 ? -15.569 21.220 31.169 1.00 88.38 117 SER A O 1
ATOM 905 N N . GLU A 1 118 ? -13.762 21.231 32.484 1.00 87.69 118 GLU A N 1
ATOM 906 C CA . GLU A 1 118 ? -13.872 19.813 32.897 1.00 87.69 118 GLU A CA 1
ATOM 907 C C . GLU A 1 118 ? -15.235 19.501 33.516 1.00 87.69 118 GLU A C 1
ATOM 909 O O . GLU A 1 118 ? -15.974 18.655 33.030 1.00 87.69 118 GLU A O 1
ATOM 914 N N . THR A 1 119 ? -15.683 20.351 34.442 1.00 90.31 119 THR A N 1
ATOM 915 C CA . THR A 1 119 ? -17.013 20.245 35.059 1.00 90.31 119 THR A CA 1
ATOM 916 C C . THR A 1 119 ? -18.171 20.298 34.052 1.00 90.31 119 THR A C 1
ATOM 918 O O . THR A 1 119 ? -19.252 19.780 34.327 1.00 90.31 119 THR A O 1
ATOM 921 N N . ALA A 1 120 ? -17.990 20.942 32.892 1.00 92.44 120 ALA A N 1
ATOM 922 C CA . ALA A 1 120 ? -19.027 20.980 31.862 1.00 92.44 120 ALA A CA 1
ATOM 923 C C . ALA A 1 120 ? -19.107 19.640 31.118 1.00 92.44 120 ALA A C 1
ATOM 925 O O . ALA A 1 120 ? -20.210 19.161 30.857 1.00 92.44 120 ALA A O 1
ATOM 926 N N . LEU A 1 121 ? -17.954 19.020 30.851 1.00 95.06 121 LEU A N 1
ATOM 927 C CA . LEU A 1 121 ? -17.857 17.691 30.255 1.00 95.06 121 LEU A CA 1
ATOM 928 C C . LEU A 1 121 ? -18.362 16.607 31.217 1.00 95.06 121 LEU A C 1
ATOM 930 O O . LEU A 1 121 ? -19.192 15.794 30.824 1.00 95.06 121 LEU A O 1
ATOM 934 N N . GLU A 1 122 ? -17.988 16.660 32.497 1.00 94.88 122 GLU A N 1
ATOM 935 C CA . GLU A 1 122 ? -18.531 15.783 33.549 1.00 94.88 122 GLU A CA 1
ATOM 936 C C . GLU A 1 122 ? -20.064 15.890 33.645 1.00 94.88 122 GLU A C 1
ATOM 938 O O . GLU A 1 122 ? -20.782 14.888 33.712 1.00 94.88 122 GLU A O 1
ATOM 943 N N . ALA A 1 123 ? -20.599 17.118 33.624 1.00 94.81 123 ALA A N 1
ATOM 944 C CA . ALA A 1 123 ? -22.041 17.344 33.652 1.00 94.81 123 ALA A CA 1
ATOM 945 C C . ALA A 1 123 ? -22.725 16.805 32.388 1.00 94.81 123 ALA A C 1
ATOM 947 O O . ALA A 1 123 ? -23.819 16.242 32.473 1.00 94.81 123 ALA A O 1
ATOM 948 N N . PHE A 1 124 ? -22.096 16.957 31.220 1.00 96.12 124 PHE A N 1
ATOM 949 C CA . PHE A 1 124 ? -22.580 16.379 29.970 1.00 96.12 124 PHE A CA 1
ATOM 950 C C . PHE A 1 124 ? -22.613 14.848 30.035 1.00 96.12 124 PHE A C 1
ATOM 952 O O . PHE A 1 124 ? -23.653 14.255 29.735 1.00 96.12 124 PHE A O 1
ATOM 959 N N . ALA A 1 125 ? -21.523 14.225 30.486 1.00 96.56 125 ALA A N 1
ATOM 960 C CA . ALA A 1 125 ? -21.407 12.782 30.663 1.00 96.56 125 ALA A CA 1
ATOM 961 C C . ALA A 1 125 ? -22.490 12.239 31.602 1.00 96.56 125 ALA A C 1
ATOM 963 O O . ALA A 1 125 ? -23.201 11.289 31.262 1.00 96.56 125 ALA A O 1
ATOM 964 N N . SER A 1 126 ? -22.705 12.908 32.739 1.00 95.88 126 SER A N 1
ATOM 965 C CA . SER A 1 126 ? -23.756 12.546 33.693 1.00 95.88 126 SER A CA 1
ATOM 966 C C . SER A 1 126 ? -25.161 12.671 33.091 1.00 95.88 126 SER A C 1
ATOM 968 O O . SER A 1 126 ? -25.962 11.746 33.210 1.00 95.88 126 SER A O 1
ATOM 970 N N . ASN A 1 127 ? -25.461 13.771 32.392 1.00 95.56 127 ASN A N 1
ATOM 971 C CA . ASN A 1 127 ? -26.779 13.999 31.788 1.00 95.56 127 ASN A CA 1
ATOM 972 C C . ASN A 1 127 ? -27.107 13.011 30.657 1.00 95.56 127 ASN A C 1
ATOM 974 O O . ASN A 1 127 ? -28.283 12.730 30.418 1.00 95.56 127 ASN A O 1
ATOM 978 N N . ASN A 1 128 ? -26.089 12.487 29.972 1.00 95.56 128 ASN A N 1
ATOM 979 C CA . ASN A 1 128 ? -26.247 11.524 28.882 1.00 95.56 128 ASN A CA 1
ATOM 980 C C . ASN A 1 128 ? -26.066 10.061 29.318 1.00 95.56 128 ASN A C 1
ATOM 982 O O . ASN A 1 128 ? -26.207 9.165 28.482 1.00 95.56 128 ASN A O 1
ATOM 986 N N . ASN A 1 129 ? -25.839 9.813 30.615 1.00 95.56 129 ASN A N 1
ATOM 987 C CA . ASN A 1 129 ? -25.538 8.501 31.197 1.00 95.56 129 ASN A CA 1
ATOM 988 C C . ASN A 1 129 ? -24.366 7.798 30.496 1.00 95.56 129 ASN A C 1
ATOM 990 O O . ASN A 1 129 ? -24.456 6.616 30.168 1.00 95.56 129 ASN A O 1
ATOM 994 N N . MET A 1 130 ? -23.288 8.536 30.241 1.00 96.31 130 MET A N 1
ATOM 995 C CA . MET A 1 130 ? -22.059 7.972 29.695 1.00 96.31 130 MET A CA 1
ATOM 996 C C . MET A 1 130 ? -21.328 7.232 30.823 1.00 96.31 130 MET A C 1
ATOM 998 O O . MET A 1 130 ? -20.889 7.842 31.796 1.00 96.31 130 MET A O 1
ATOM 1002 N N . ASN A 1 131 ? -21.271 5.904 30.735 1.00 94.19 131 ASN A N 1
ATOM 1003 C CA . ASN A 1 131 ? -20.695 5.005 31.747 1.00 94.19 131 ASN A CA 1
ATOM 1004 C C . ASN A 1 131 ? -19.507 4.189 31.204 1.00 94.19 131 ASN A C 1
ATOM 1006 O O . ASN A 1 131 ? -19.230 3.090 31.684 1.00 94.19 131 ASN A O 1
ATOM 1010 N N . TRP A 1 132 ? -18.824 4.737 30.206 1.00 96.31 132 TRP A N 1
ATOM 1011 C CA . TRP A 1 132 ? -17.592 4.231 29.601 1.00 96.31 132 TRP A CA 1
ATOM 1012 C C . TRP A 1 132 ? -16.471 5.263 29.780 1.00 96.31 132 TRP A C 1
ATOM 1014 O O . TRP A 1 132 ? -16.644 6.226 30.522 1.00 96.31 132 TRP A O 1
ATOM 1024 N N . LYS A 1 133 ? -15.312 5.062 29.149 1.00 96.75 133 LYS A N 1
ATOM 1025 C CA . LYS A 1 133 ? -14.156 5.956 29.314 1.00 96.75 133 LYS A CA 1
ATOM 1026 C C . LYS A 1 133 ? -14.348 7.258 28.548 1.00 96.75 133 LYS A C 1
ATOM 1028 O O . LYS A 1 133 ? -14.716 7.221 27.377 1.00 96.75 133 LYS A O 1
ATOM 1033 N N . ILE A 1 134 ? -14.076 8.397 29.170 1.00 97.62 134 ILE A N 1
ATOM 1034 C CA . ILE A 1 134 ? -14.282 9.700 28.526 1.00 97.62 134 ILE A CA 1
ATOM 1035 C C . ILE A 1 134 ? -13.046 10.550 28.754 1.00 97.62 134 ILE A C 1
ATOM 1037 O O . ILE A 1 134 ? -12.539 10.643 29.870 1.00 97.62 134 ILE A O 1
ATOM 1041 N N . PHE A 1 135 ? -12.576 11.174 27.685 1.00 96.38 135 PHE A N 1
ATOM 1042 C CA . PHE A 1 135 ? -11.351 11.951 27.685 1.00 96.38 135 PHE A CA 1
ATOM 1043 C C . PHE A 1 135 ? -11.598 13.307 27.051 1.00 96.38 135 PHE A C 1
ATOM 1045 O O . PHE A 1 135 ? -12.363 13.428 26.095 1.00 96.38 135 PHE A O 1
ATOM 1052 N N . ARG A 1 136 ? -10.883 14.313 27.543 1.00 95.75 136 ARG A N 1
ATOM 1053 C CA . ARG A 1 136 ? -10.686 15.559 26.814 1.00 95.75 136 ARG A CA 1
ATOM 1054 C C . ARG A 1 136 ? -9.448 15.456 25.945 1.00 95.75 136 ARG A C 1
ATOM 1056 O O . ARG A 1 136 ? -8.380 15.071 26.427 1.00 95.75 136 ARG A O 1
ATOM 1063 N N . ASP A 1 137 ? -9.567 15.871 24.694 1.00 94.75 137 ASP A N 1
ATOM 1064 C CA . ASP A 1 137 ? -8.406 16.028 23.842 1.00 94.75 137 ASP A CA 1
ATOM 1065 C C . ASP A 1 137 ? -7.525 17.183 24.337 1.00 94.75 137 ASP A C 1
ATOM 1067 O O . ASP A 1 137 ? -7.907 18.355 24.357 1.00 94.75 137 ASP A O 1
ATOM 1071 N N . THR A 1 138 ? -6.316 16.833 24.766 1.00 92.62 138 THR A N 1
ATOM 1072 C CA . THR A 1 138 ? -5.273 17.788 25.167 1.00 92.62 138 THR A CA 1
ATOM 1073 C C . THR A 1 138 ? -4.001 17.643 24.336 1.00 92.62 138 THR A C 1
ATOM 1075 O O . THR A 1 138 ? -3.007 18.322 24.605 1.00 92.62 138 THR A O 1
ATOM 1078 N N . VAL A 1 139 ? -4.025 16.770 23.326 1.00 90.94 139 VAL A N 1
ATOM 1079 C CA . VAL A 1 139 ? -2.860 16.416 22.506 1.00 90.94 139 VAL A CA 1
ATOM 1080 C C . VAL A 1 139 ? -3.085 16.637 21.006 1.00 90.94 139 VAL A C 1
ATOM 1082 O O . VAL A 1 139 ? -2.127 16.486 20.254 1.00 90.94 139 VAL A O 1
ATOM 1085 N N . ASN A 1 140 ? -4.267 17.107 20.594 1.00 89.75 140 ASN A N 1
ATOM 1086 C CA . ASN A 1 140 ? -4.694 17.338 19.204 1.00 89.75 140 ASN A CA 1
ATOM 1087 C C . ASN A 1 140 ? -4.873 16.021 18.433 1.00 89.75 140 ASN A C 1
ATOM 1089 O O . ASN A 1 140 ? -4.238 15.765 17.408 1.00 89.75 140 ASN A O 1
ATOM 1093 N N . MET A 1 141 ? -5.711 15.144 18.979 1.00 88.94 141 MET A N 1
ATOM 1094 C CA . MET A 1 141 ? -6.123 13.892 18.346 1.00 88.94 141 MET A CA 1
ATOM 1095 C C . MET A 1 141 ? -6.810 14.105 17.010 1.00 88.94 141 MET A C 1
ATOM 1097 O O . MET A 1 141 ? -6.666 13.271 16.123 1.00 88.94 141 MET A O 1
ATOM 1101 N N . ASP A 1 142 ? -7.547 15.198 16.862 1.00 88.25 142 ASP A N 1
ATOM 1102 C CA . ASP A 1 142 ? -8.167 15.574 15.598 1.00 88.25 142 ASP A CA 1
ATOM 1103 C C . ASP A 1 142 ? -7.133 15.704 14.474 1.00 88.25 142 ASP A C 1
ATOM 1105 O O . ASP A 1 142 ? -7.315 15.136 13.398 1.00 88.25 142 ASP A O 1
ATOM 1109 N N . ASP A 1 143 ? -6.000 16.351 14.743 1.00 86.94 143 ASP A N 1
ATOM 1110 C CA . ASP A 1 143 ? -4.895 16.460 13.790 1.00 86.94 143 ASP A CA 1
ATOM 1111 C C . ASP A 1 143 ? -4.214 15.109 13.511 1.00 86.94 143 ASP A C 1
ATOM 1113 O O . ASP A 1 143 ? -3.820 14.859 12.370 1.00 86.94 143 ASP A O 1
ATOM 1117 N N . TYR A 1 144 ? -4.058 14.246 14.523 1.00 84.50 144 TYR A N 1
ATOM 1118 C CA . TYR A 1 144 ? -3.407 12.937 14.364 1.00 84.50 144 TYR A CA 1
ATOM 1119 C C . TYR A 1 144 ? -4.268 11.928 13.607 1.00 84.50 144 TYR A C 1
ATOM 1121 O O . TYR A 1 144 ? -3.770 11.219 12.733 1.00 84.50 144 TYR A O 1
ATOM 1129 N N . TYR A 1 145 ? -5.551 11.857 13.949 1.00 86.69 145 TYR A N 1
ATOM 1130 C CA . TYR A 1 145 ? -6.499 10.931 13.341 1.00 86.69 145 TYR A CA 1
ATOM 1131 C C . TYR A 1 145 ? -7.159 11.501 12.079 1.00 86.69 145 TYR A C 1
ATOM 1133 O O . TYR A 1 145 ? -7.857 10.770 11.385 1.00 86.69 145 TYR A O 1
ATOM 1141 N N . GLY A 1 146 ? -6.900 12.766 11.727 1.00 88.44 146 GLY A N 1
ATOM 1142 C CA . GLY A 1 146 ? -7.480 13.410 10.545 1.00 88.44 146 GLY A CA 1
ATOM 1143 C C . GLY A 1 146 ? -8.980 13.684 10.695 1.00 88.44 146 GLY A C 1
ATOM 1144 O O . GLY A 1 146 ? -9.734 13.576 9.729 1.00 88.44 146 GLY A O 1
ATOM 1145 N N . ILE A 1 147 ? -9.435 14.003 11.910 1.00 89.94 147 ILE A N 1
ATOM 1146 C CA . ILE A 1 147 ? -10.851 14.207 12.232 1.00 89.94 147 ILE A CA 1
ATOM 1147 C C . ILE A 1 147 ? -11.290 15.605 11.791 1.00 89.94 147 ILE A C 1
ATOM 1149 O O . ILE A 1 147 ? -11.110 16.592 12.498 1.00 89.94 147 ILE A O 1
ATOM 1153 N N . GLU A 1 148 ? -11.910 15.695 10.617 1.00 89.44 148 GLU A N 1
ATOM 1154 C CA . GLU A 1 148 ? -12.445 16.964 10.099 1.00 89.44 148 GLU A CA 1
ATOM 1155 C C . GLU A 1 148 ? -13.897 17.235 10.528 1.00 89.44 148 GLU A C 1
ATOM 1157 O O . GLU A 1 148 ? -14.355 18.381 10.538 1.00 89.44 148 GLU A O 1
ATOM 1162 N N . PHE A 1 149 ? -14.639 16.182 10.880 1.00 90.56 149 PHE A N 1
ATOM 1163 C CA . PHE A 1 149 ? -16.068 16.246 11.177 1.00 90.56 149 PHE A CA 1
ATOM 1164 C C . PHE A 1 149 ? -16.404 15.454 12.439 1.00 90.56 149 PHE A C 1
ATOM 1166 O O . PHE A 1 149 ? -15.785 14.437 12.733 1.00 90.56 149 PHE A O 1
ATOM 1173 N N . ILE A 1 150 ? -17.423 15.908 13.170 1.00 93.25 150 ILE A N 1
ATOM 1174 C CA . ILE A 1 150 ? -17.971 15.199 14.330 1.00 93.25 150 ILE A CA 1
ATOM 1175 C C . ILE A 1 150 ? -19.482 14.940 14.160 1.00 93.25 150 ILE A C 1
ATOM 1177 O O . ILE A 1 150 ? -20.188 15.795 13.610 1.00 93.25 150 ILE A O 1
ATOM 1181 N N . PRO A 1 151 ? -20.003 13.802 14.660 1.00 94.12 151 PRO A N 1
ATOM 1182 C CA . PRO A 1 151 ? -19.237 12.722 15.280 1.00 94.12 151 PRO A CA 1
ATOM 1183 C C . PRO A 1 151 ? -18.410 11.955 14.240 1.00 94.12 151 PRO A C 1
ATOM 1185 O O . PRO A 1 151 ? -18.789 11.907 13.072 1.00 94.12 151 PRO A O 1
ATOM 1188 N N . THR A 1 152 ? -17.287 11.390 14.668 1.00 94.12 152 THR A N 1
ATOM 1189 C CA . THR A 1 152 ? -16.526 10.396 13.898 1.00 94.12 152 THR A CA 1
ATOM 1190 C C . THR A 1 152 ? -16.257 9.211 14.808 1.00 94.12 152 THR A C 1
ATOM 1192 O O . THR A 1 152 ? -15.854 9.411 15.951 1.00 94.12 152 THR A O 1
ATOM 1195 N N . LEU A 1 153 ? -16.498 7.999 14.320 1.00 93.94 153 LEU A N 1
ATOM 1196 C CA . LEU A 1 153 ? -16.284 6.750 15.044 1.00 93.94 153 LEU A CA 1
ATOM 1197 C C . LEU A 1 153 ? -15.114 5.994 14.418 1.00 93.94 153 LEU A C 1
ATOM 1199 O O . LEU A 1 153 ? -15.012 5.922 13.195 1.00 93.94 153 LEU A O 1
ATOM 1203 N N . ILE A 1 154 ? -14.261 5.404 15.249 1.00 94.31 154 ILE A N 1
ATOM 1204 C CA . ILE A 1 154 ? -13.170 4.523 14.830 1.00 94.31 154 ILE A CA 1
ATOM 1205 C C . ILE A 1 154 ? -13.239 3.221 15.630 1.00 94.31 154 ILE A C 1
ATOM 1207 O O . ILE A 1 154 ? -13.381 3.246 16.853 1.00 94.31 154 ILE A O 1
ATOM 1211 N N . ILE A 1 155 ? -13.113 2.083 14.948 1.00 93.75 155 ILE A N 1
ATOM 1212 C CA . ILE A 1 155 ? -12.967 0.757 15.558 1.00 93.75 155 ILE A CA 1
ATOM 1213 C C . ILE A 1 155 ? -11.528 0.286 15.357 1.00 93.75 155 ILE A C 1
ATOM 1215 O O . ILE A 1 155 ? -11.030 0.236 14.231 1.00 93.75 155 ILE A O 1
ATOM 1219 N N . PHE A 1 156 ? -10.879 -0.093 16.451 1.00 93.06 156 PHE A N 1
ATOM 1220 C CA . PHE A 1 156 ? -9.539 -0.659 16.485 1.00 93.06 156 PHE A CA 1
ATOM 1221 C C . PHE A 1 156 ? -9.592 -2.156 16.786 1.00 93.06 156 PHE A C 1
ATOM 1223 O O . PHE A 1 156 ? -10.319 -2.591 17.685 1.00 93.06 156 PHE A O 1
ATOM 1230 N N . SER A 1 157 ? -8.779 -2.934 16.073 1.00 91.38 157 SER A N 1
ATOM 1231 C CA . SER A 1 157 ? -8.569 -4.359 16.340 1.00 91.38 157 SER A CA 1
ATOM 1232 C C . SER A 1 157 ? -7.841 -4.596 17.670 1.00 91.38 157 SER A C 1
ATOM 1234 O O . SER A 1 157 ? -7.262 -3.683 18.263 1.00 91.38 157 SER A O 1
ATOM 1236 N N . LYS A 1 158 ? -7.773 -5.866 18.099 1.00 89.25 158 LYS A N 1
ATOM 1237 C CA . LYS A 1 158 ? -6.956 -6.303 19.249 1.00 89.25 158 LYS A CA 1
ATOM 1238 C C . LYS A 1 158 ? -5.469 -5.950 19.095 1.00 89.25 158 LYS A C 1
ATOM 1240 O O . LYS A 1 158 ? -4.774 -5.780 20.096 1.00 89.25 158 LYS A O 1
ATOM 1245 N N . THR A 1 159 ? -5.000 -5.814 17.859 1.00 87.69 159 THR A N 1
ATOM 1246 C CA . THR A 1 159 ? -3.625 -5.451 17.487 1.00 87.69 159 THR A CA 1
ATOM 1247 C C . THR A 1 159 ? -3.444 -3.943 17.276 1.00 87.69 159 THR A C 1
ATOM 1249 O O . THR A 1 159 ? -2.367 -3.494 16.901 1.00 87.69 159 THR A O 1
ATOM 1252 N N . GLN A 1 160 ? -4.474 -3.144 17.595 1.00 89.06 160 GLN A N 1
ATOM 1253 C CA . GLN A 1 160 ? -4.465 -1.675 17.586 1.00 89.06 160 GLN A CA 1
ATOM 1254 C C . GLN A 1 160 ? -4.323 -1.051 16.196 1.00 89.06 160 GLN A C 1
ATOM 1256 O O . GLN A 1 160 ? -3.837 0.070 16.062 1.00 89.06 160 GLN A O 1
ATOM 1261 N N . TYR A 1 161 ? -4.803 -1.739 15.166 1.00 87.75 161 TYR A N 1
ATOM 1262 C CA . TYR A 1 161 ? -4.973 -1.163 13.835 1.00 87.75 161 TYR A CA 1
ATOM 1263 C C . TYR A 1 161 ? -6.398 -0.671 13.652 1.00 87.75 161 TYR A C 1
ATOM 1265 O O . TYR A 1 161 ? -7.336 -1.264 14.189 1.00 87.75 161 TYR A O 1
ATOM 1273 N N . VAL A 1 162 ? -6.575 0.390 12.867 1.00 89.00 162 VAL A N 1
ATOM 1274 C CA . VAL A 1 162 ? -7.913 0.839 12.482 1.00 89.00 162 VAL A CA 1
ATOM 1275 C C . VAL A 1 162 ? -8.552 -0.173 11.547 1.00 89.00 162 VAL A C 1
ATOM 1277 O O . VAL A 1 162 ? -8.142 -0.328 10.400 1.00 89.00 162 VAL A O 1
ATOM 1280 N N . TYR A 1 163 ? -9.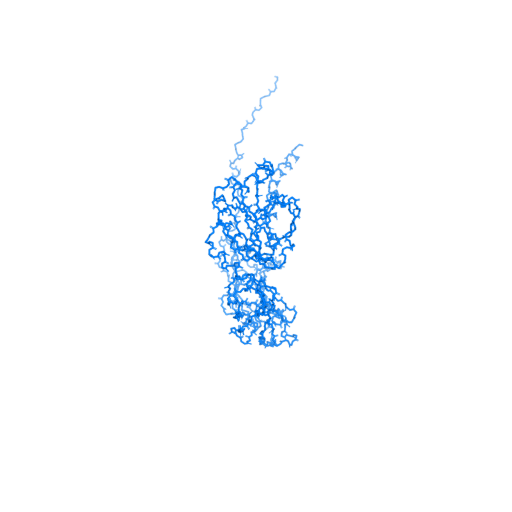582 -0.842 12.050 1.00 86.56 163 TYR A N 1
ATOM 1281 C CA . TYR A 1 163 ? -10.416 -1.762 11.289 1.00 86.56 163 TYR A CA 1
ATOM 1282 C C . TYR A 1 163 ? -11.456 -0.997 10.466 1.00 86.56 163 TYR A C 1
ATOM 1284 O O . TYR A 1 163 ? -11.652 -1.263 9.282 1.00 86.56 163 TYR A O 1
ATOM 1292 N N . TYR A 1 164 ? -12.087 -0.001 11.088 1.00 87.94 164 TYR A N 1
ATOM 1293 C CA . TYR A 1 164 ? -13.176 0.760 10.493 1.00 87.94 164 TYR A CA 1
ATOM 1294 C C . TYR A 1 164 ? -13.177 2.202 10.993 1.00 87.94 164 TYR A C 1
ATOM 1296 O O . TYR A 1 164 ? -12.856 2.465 12.153 1.00 87.94 164 TYR A O 1
ATOM 1304 N N . SER A 1 165 ? -13.576 3.130 10.127 1.00 89.75 165 SER A N 1
ATOM 1305 C CA . SER A 1 165 ? -13.826 4.522 10.480 1.00 89.75 165 SER A CA 1
ATOM 1306 C C . SER A 1 165 ? -15.046 5.054 9.731 1.00 89.75 165 SER A C 1
ATOM 1308 O O . SER A 1 165 ? -15.250 4.748 8.554 1.00 89.75 165 SER A O 1
ATOM 1310 N N . GLU A 1 166 ? -15.868 5.859 10.403 1.00 88.50 166 GLU A N 1
ATOM 1311 C CA . GLU A 1 166 ? -17.019 6.517 9.787 1.00 88.50 166 GLU A CA 1
ATOM 1312 C C . GLU A 1 166 ? -17.233 7.938 10.304 1.00 88.50 166 GLU A C 1
ATOM 1314 O O . GLU A 1 166 ? -17.091 8.220 11.493 1.00 88.50 166 GLU A O 1
ATOM 1319 N N . ILE A 1 167 ? -17.635 8.834 9.399 1.00 88.56 167 ILE A N 1
ATOM 1320 C CA . ILE A 1 167 ? -18.155 10.155 9.757 1.00 88.56 167 ILE A CA 1
ATOM 1321 C C . ILE A 1 167 ? -19.662 10.032 9.956 1.00 88.56 167 ILE A C 1
ATOM 1323 O O . ILE A 1 167 ? -20.392 9.565 9.078 1.00 88.56 167 ILE A O 1
ATOM 1327 N N . GLY A 1 168 ? -20.147 10.542 11.080 1.00 84.44 168 GLY A N 1
ATOM 1328 C CA . GLY A 1 168 ? -21.502 10.310 11.541 1.00 84.44 168 GLY A CA 1
ATOM 1329 C C . GLY A 1 168 ? -21.553 9.066 12.415 1.00 84.44 168 GLY A C 1
ATOM 1330 O O . GLY A 1 168 ? -20.592 8.733 13.098 1.00 84.44 168 GLY A O 1
ATOM 1331 N N . MET A 1 169 ? -22.713 8.423 12.435 1.00 71.94 169 MET A N 1
ATOM 1332 C CA . MET A 1 169 ? -22.860 7.148 13.115 1.00 71.94 169 MET A CA 1
ATOM 1333 C C . MET A 1 169 ? -23.960 6.345 12.431 1.00 71.94 169 MET A C 1
ATOM 1335 O O . MET A 1 169 ? -25.085 6.846 12.287 1.00 71.94 169 MET A O 1
ATOM 1339 N N . SER A 1 170 ? -23.617 5.158 11.943 1.00 71.69 170 SER A N 1
ATOM 1340 C CA . SER A 1 170 ? -24.501 4.321 11.131 1.00 71.69 170 SER A CA 1
ATOM 1341 C C . SER A 1 170 ? -25.228 3.253 11.963 1.00 71.69 170 SER A C 1
ATOM 1343 O O . SER A 1 170 ? -25.561 3.471 13.131 1.00 71.69 170 SER A O 1
ATOM 1345 N N . GLY A 1 171 ? -25.636 2.152 11.327 1.00 83.38 171 GLY A N 1
ATOM 1346 C CA . GLY A 1 171 ? -26.508 1.142 11.915 1.00 83.38 171 GLY A CA 1
ATOM 1347 C C . GLY A 1 171 ? -25.816 0.380 13.041 1.00 83.38 171 GLY A C 1
ATOM 1348 O O . GLY A 1 171 ? -24.809 -0.274 12.818 1.00 83.38 171 GLY A O 1
ATOM 1349 N N . ILE A 1 172 ? -26.406 0.393 14.241 1.00 88.69 172 ILE A N 1
ATOM 1350 C CA . ILE A 1 172 ? -25.854 -0.319 15.406 1.00 88.69 172 ILE A CA 1
ATOM 1351 C C . ILE A 1 172 ? -25.582 -1.804 15.148 1.00 88.69 172 ILE A C 1
ATOM 1353 O O . ILE A 1 172 ? -24.616 -2.332 15.679 1.00 88.69 172 ILE A O 1
ATOM 1357 N N . SER A 1 173 ? -26.418 -2.463 14.335 1.00 90.44 173 SER A N 1
ATOM 1358 C CA . SER A 1 173 ? -26.232 -3.876 13.989 1.00 90.44 173 SER A CA 1
ATOM 1359 C C . SER A 1 173 ? -24.906 -4.092 13.275 1.00 90.44 173 SER A C 1
ATOM 1361 O O . SER A 1 173 ? -24.169 -4.983 13.661 1.00 90.44 173 SER A O 1
ATOM 1363 N N . ASP A 1 174 ? -24.581 -3.237 12.304 1.00 89.94 174 ASP A N 1
ATOM 1364 C CA . ASP A 1 174 ? -23.360 -3.369 11.512 1.00 89.94 174 ASP A CA 1
ATOM 1365 C C . ASP A 1 174 ? -22.123 -3.142 12.398 1.00 89.94 174 ASP A C 1
ATOM 1367 O O . ASP A 1 174 ? -21.140 -3.868 12.298 1.00 89.94 174 ASP A O 1
ATOM 1371 N N . LEU A 1 175 ? -22.188 -2.171 13.320 1.00 92.25 175 LEU A N 1
ATOM 1372 C CA . LEU A 1 175 ? -21.112 -1.915 14.285 1.00 92.25 175 LEU A CA 1
ATOM 1373 C C . LEU A 1 175 ? -20.913 -3.079 15.267 1.00 92.25 175 LEU A C 1
ATOM 1375 O O . LEU A 1 175 ? -19.776 -3.386 15.617 1.00 92.25 175 LEU A O 1
ATOM 1379 N N . ILE A 1 176 ? -22.003 -3.704 15.723 1.00 94.31 176 ILE A N 1
ATOM 1380 C CA . ILE A 1 176 ? -21.955 -4.893 16.585 1.00 94.31 176 ILE A CA 1
ATOM 1381 C C . ILE A 1 176 ? -21.359 -6.070 15.816 1.00 94.31 176 ILE A C 1
ATOM 1383 O O . ILE A 1 176 ? -20.439 -6.696 16.324 1.00 94.31 176 ILE A O 1
ATOM 1387 N N . ASP A 1 177 ? -21.812 -6.326 14.587 1.00 90.56 177 ASP A N 1
ATOM 1388 C CA . ASP A 1 177 ? -21.299 -7.425 13.764 1.00 90.56 177 ASP A CA 1
ATOM 1389 C C . ASP A 1 177 ? -19.777 -7.274 13.546 1.00 90.56 177 ASP A C 1
ATOM 1391 O O . ASP A 1 177 ? -19.022 -8.205 13.810 1.00 90.56 177 ASP A O 1
ATOM 1395 N N . MET A 1 178 ? -19.293 -6.067 13.215 1.00 88.75 178 MET A N 1
ATOM 1396 C CA . MET A 1 178 ? -17.851 -5.792 13.071 1.00 88.75 178 MET A CA 1
ATOM 1397 C C . MET A 1 178 ? -17.052 -6.016 14.364 1.00 88.75 178 MET A C 1
ATOM 1399 O O . MET A 1 178 ? -15.931 -6.528 14.338 1.00 88.75 178 MET A O 1
ATOM 1403 N N . VAL A 1 179 ? -17.585 -5.585 15.511 1.00 92.50 179 VAL A N 1
ATOM 1404 C CA . VAL A 1 179 ? -16.920 -5.795 16.804 1.00 92.50 179 VAL A CA 1
ATOM 1405 C C . VAL A 1 179 ? -16.944 -7.274 17.183 1.00 92.50 179 VAL A C 1
ATOM 1407 O O . VAL A 1 179 ? -15.939 -7.772 17.686 1.00 92.50 179 VAL A O 1
ATOM 1410 N N . ASP A 1 180 ? -18.041 -7.984 16.926 1.00 91.44 180 ASP A N 1
ATOM 1411 C CA . ASP A 1 180 ? -18.175 -9.419 17.173 1.00 91.44 180 ASP A CA 1
ATOM 1412 C C . ASP A 1 180 ? -17.182 -10.222 16.331 1.00 91.44 180 ASP A C 1
ATOM 1414 O O . ASP A 1 180 ? -16.519 -11.101 16.884 1.00 91.44 180 ASP A O 1
ATOM 1418 N N . ASP A 1 181 ? -16.992 -9.867 15.059 1.00 85.81 181 ASP A N 1
ATOM 1419 C CA . ASP A 1 181 ? -15.972 -10.461 14.189 1.00 85.81 181 ASP A CA 1
ATOM 1420 C C . ASP A 1 181 ? -14.572 -10.270 14.796 1.00 85.81 181 ASP A C 1
ATOM 1422 O O . ASP A 1 181 ? -13.842 -11.236 15.038 1.00 85.81 181 ASP A O 1
ATOM 1426 N N . LEU A 1 182 ? -14.220 -9.036 15.179 1.00 86.88 182 LEU A N 1
ATOM 1427 C CA . LEU A 1 182 ? -12.935 -8.729 15.820 1.00 86.88 182 LEU A CA 1
ATOM 1428 C C . LEU A 1 182 ? -12.751 -9.390 17.197 1.00 86.88 182 LEU A C 1
ATOM 1430 O O . LEU A 1 182 ? -11.626 -9.676 17.623 1.00 86.88 182 LEU A O 1
ATOM 1434 N N . LEU A 1 183 ? -13.830 -9.612 17.942 1.00 89.06 183 LEU A N 1
ATOM 1435 C CA . LEU A 1 183 ? -13.792 -10.322 19.218 1.00 89.06 183 LEU A CA 1
ATOM 1436 C C . LEU A 1 183 ? -13.636 -11.828 19.002 1.00 89.06 183 LEU A C 1
ATOM 1438 O O . LEU A 1 183 ? -12.867 -12.454 19.739 1.00 89.06 183 LEU A O 1
ATOM 1442 N N . ALA A 1 184 ? -14.301 -12.387 17.991 1.00 83.81 184 ALA A N 1
ATOM 1443 C CA . ALA A 1 184 ? -14.225 -13.788 17.588 1.00 83.81 184 ALA A CA 1
ATOM 1444 C C . ALA A 1 184 ? -12.880 -14.155 16.946 1.00 83.81 184 ALA A C 1
ATOM 1446 O O . ALA A 1 184 ? -12.502 -15.325 16.979 1.00 83.81 184 ALA A O 1
ATOM 1447 N N . LEU A 1 185 ? -12.111 -13.169 16.469 1.00 74.44 185 LEU A N 1
ATOM 1448 C CA . LEU A 1 185 ? -10.758 -13.337 15.918 1.00 74.44 185 LEU A CA 1
ATOM 1449 C C . LEU A 1 185 ? -9.724 -13.991 16.854 1.00 74.44 185 LEU A C 1
ATOM 1451 O O . LEU A 1 185 ? -8.582 -14.215 16.460 1.00 74.44 185 LEU A O 1
ATOM 1455 N N . SER A 1 186 ? -10.086 -14.334 18.089 1.00 57.75 186 SER A N 1
ATOM 1456 C CA . SER A 1 186 ? -9.268 -15.216 18.922 1.00 57.75 186 SER A CA 1
ATOM 1457 C C . SER A 1 186 ? -9.595 -16.696 18.677 1.00 57.75 186 SER A C 1
ATOM 1459 O O . SER A 1 186 ? -10.675 -17.149 19.048 1.00 57.75 186 SER A O 1
ATOM 1461 N N . ASP A 1 187 ? -8.602 -17.434 18.154 1.00 54.31 187 ASP A N 1
ATOM 1462 C CA . ASP A 1 187 ? -8.267 -18.841 18.481 1.00 54.31 187 ASP A CA 1
ATOM 1463 C C . ASP A 1 187 ? -8.408 -19.962 17.424 1.00 54.31 187 ASP A C 1
ATOM 1465 O O . ASP A 1 187 ? -8.269 -21.117 17.834 1.00 54.31 187 ASP A O 1
ATOM 1469 N N . THR A 1 188 ? -8.630 -19.758 16.108 1.00 59.38 188 THR A N 1
ATOM 1470 C CA . THR A 1 188 ? -8.885 -20.958 15.251 1.00 59.38 188 THR A CA 1
ATOM 1471 C C . THR A 1 188 ? -8.069 -21.257 13.990 1.00 59.38 188 THR A C 1
ATOM 1473 O O . THR A 1 188 ? -7.837 -22.447 13.799 1.00 59.38 188 THR A O 1
ATOM 1476 N N . THR A 1 189 ? -7.524 -20.331 13.199 1.00 62.28 189 THR A N 1
ATOM 1477 C CA . THR A 1 189 ? -6.617 -20.702 12.074 1.00 62.28 189 THR A CA 1
ATOM 1478 C C . THR A 1 189 ? -5.835 -19.506 11.544 1.00 62.28 189 THR A C 1
ATOM 1480 O O . THR A 1 189 ? -6.419 -18.432 11.453 1.00 62.28 189 THR A O 1
ATOM 1483 N N . ASP A 1 190 ? -4.560 -19.691 11.193 1.00 71.38 190 ASP A N 1
ATOM 1484 C CA . ASP A 1 190 ? -3.777 -18.713 10.417 1.00 71.38 190 ASP A CA 1
ATOM 1485 C C . ASP A 1 190 ? -4.466 -18.424 9.066 1.00 71.38 190 ASP A C 1
ATOM 1487 O O . ASP A 1 190 ? -5.187 -19.307 8.575 1.00 71.38 190 ASP A O 1
ATOM 1491 N N . PRO A 1 191 ? -4.268 -17.235 8.460 1.00 78.50 191 PRO A N 1
ATOM 1492 C CA . PRO A 1 191 ? -4.769 -16.968 7.116 1.00 78.50 191 PRO A CA 1
ATOM 1493 C C . PRO A 1 191 ? -4.261 -18.037 6.141 1.00 78.50 191 PRO A C 1
ATOM 1495 O O . PRO A 1 191 ? -3.164 -18.575 6.295 1.00 78.50 191 PRO A O 1
ATOM 1498 N N . VAL A 1 192 ? -5.062 -18.373 5.130 1.00 80.19 192 VAL A N 1
ATOM 1499 C CA . VAL A 1 192 ? -4.686 -19.380 4.127 1.00 80.19 192 VAL A CA 1
ATOM 1500 C C . VAL A 1 192 ? -4.728 -18.761 2.741 1.00 80.19 192 VAL A C 1
ATOM 1502 O O . VAL A 1 192 ? -5.788 -18.346 2.265 1.00 80.19 192 VAL A O 1
ATOM 1505 N N . ILE A 1 193 ? -3.574 -18.751 2.076 1.00 84.38 193 ILE A N 1
ATOM 1506 C CA . ILE A 1 193 ? -3.468 -18.501 0.639 1.00 84.38 193 ILE A CA 1
ATOM 1507 C C . ILE A 1 193 ? -3.789 -19.835 -0.047 1.00 84.38 193 ILE A C 1
ATOM 1509 O O . ILE A 1 193 ? -3.009 -20.780 0.013 1.00 84.38 193 ILE A O 1
ATOM 1513 N N . ASN A 1 194 ? -4.984 -19.959 -0.624 1.00 82.06 194 ASN A N 1
ATOM 1514 C CA . ASN A 1 194 ? -5.448 -21.223 -1.213 1.00 82.06 194 ASN A CA 1
ATOM 1515 C C . ASN A 1 194 ? -4.781 -21.527 -2.547 1.00 82.06 194 ASN A C 1
ATOM 1517 O O . ASN A 1 194 ? -4.631 -22.690 -2.919 1.00 82.06 194 ASN A O 1
ATOM 1521 N N . GLU A 1 195 ? -4.497 -20.470 -3.296 1.00 84.31 195 GLU A N 1
ATOM 1522 C CA . GLU A 1 195 ? -4.074 -20.542 -4.681 1.00 84.31 195 GLU A CA 1
ATOM 1523 C C . GLU A 1 195 ? -3.287 -19.278 -5.006 1.00 84.31 195 GLU A C 1
ATOM 1525 O O . GLU A 1 195 ? -3.745 -18.168 -4.725 1.00 84.31 195 GLU A O 1
ATOM 1530 N N . ILE A 1 196 ? -2.098 -19.477 -5.566 1.00 89.56 196 ILE A N 1
ATOM 1531 C CA . ILE A 1 196 ? -1.263 -18.438 -6.152 1.00 89.56 196 ILE A CA 1
ATOM 1532 C C . ILE A 1 196 ? -1.000 -18.847 -7.598 1.00 89.56 196 ILE A C 1
ATOM 1534 O O . ILE A 1 196 ? -0.468 -19.926 -7.867 1.00 89.56 196 ILE A O 1
ATOM 1538 N N . GLU A 1 197 ? -1.423 -18.009 -8.534 1.00 91.19 197 GLU A N 1
ATOM 1539 C CA . GLU A 1 197 ? -1.282 -18.259 -9.963 1.00 91.19 197 GLU A CA 1
ATOM 1540 C C . GLU A 1 197 ? -0.647 -17.054 -10.641 1.00 91.19 197 GLU A C 1
ATOM 1542 O O . GLU A 1 197 ? -0.978 -15.909 -10.347 1.00 91.19 197 GLU A O 1
ATOM 1547 N N . SER A 1 198 ? 0.252 -17.332 -11.579 1.00 91.19 198 SER A N 1
ATOM 1548 C CA . SER A 1 198 ? 0.777 -16.337 -12.504 1.00 91.19 198 SER A CA 1
ATOM 1549 C C . SER A 1 198 ? 0.035 -16.447 -13.834 1.00 91.19 198 SER A C 1
ATOM 1551 O O . SER A 1 198 ? -0.301 -17.553 -14.271 1.00 91.19 198 SER A O 1
ATOM 1553 N N . ASP A 1 199 ? -0.182 -15.323 -14.514 1.00 93.06 199 ASP A N 1
ATOM 1554 C CA . ASP A 1 199 ? -0.743 -15.301 -15.871 1.00 93.06 199 ASP A CA 1
ATOM 1555 C C . ASP A 1 199 ? 0.172 -15.988 -16.903 1.00 93.06 199 ASP A C 1
ATOM 1557 O O . ASP A 1 199 ? -0.289 -16.419 -17.967 1.00 93.06 199 ASP A O 1
ATOM 1561 N N . LYS A 1 200 ? 1.461 -16.139 -16.574 1.00 91.50 200 LYS A N 1
ATOM 1562 C CA . LYS A 1 200 ? 2.474 -16.811 -17.396 1.00 91.50 200 LYS A CA 1
ATOM 1563 C C . LYS A 1 200 ? 3.474 -17.633 -16.585 1.00 91.50 200 LYS A C 1
ATOM 1565 O O . LYS A 1 200 ? 3.714 -17.393 -15.407 1.00 91.50 200 LYS A O 1
ATOM 1570 N N . THR A 1 201 ? 4.099 -18.605 -17.245 1.00 90.81 201 THR A N 1
ATOM 1571 C CA . THR A 1 201 ? 5.121 -19.475 -16.635 1.00 90.81 201 THR A CA 1
ATOM 1572 C C . THR A 1 201 ? 6.542 -18.939 -16.780 1.00 90.81 201 THR A C 1
ATOM 1574 O O . THR A 1 201 ? 7.421 -19.370 -16.040 1.00 90.81 201 THR A O 1
ATOM 1577 N N . SER A 1 202 ? 6.770 -18.039 -17.739 1.00 91.56 202 SER A N 1
ATOM 1578 C CA . SER A 1 202 ? 8.064 -17.406 -17.976 1.00 91.56 202 SER A CA 1
ATOM 1579 C C . SER A 1 202 ? 7.917 -15.969 -18.467 1.00 91.56 202 SER A C 1
ATOM 1581 O O . SER A 1 202 ? 6.862 -15.598 -18.983 1.00 91.56 202 SER A O 1
ATOM 1583 N N . PHE A 1 203 ? 8.969 -15.168 -18.313 1.00 90.31 203 PHE A N 1
ATOM 1584 C CA . PHE A 1 203 ? 9.070 -13.800 -18.831 1.00 90.31 203 PHE A CA 1
ATOM 1585 C C . PHE A 1 203 ? 10.468 -13.542 -19.414 1.00 90.31 203 PHE A C 1
ATOM 1587 O O . PHE A 1 203 ? 11.405 -14.308 -19.183 1.00 90.31 203 PHE A O 1
ATOM 1594 N N . SER A 1 204 ? 10.615 -12.476 -20.204 1.00 87.38 204 SER A N 1
ATOM 1595 C CA . SER A 1 204 ? 11.865 -12.142 -20.907 1.00 87.38 204 SER A CA 1
ATOM 1596 C C . SER A 1 204 ? 12.060 -10.630 -21.036 1.00 87.38 204 SER A C 1
ATOM 1598 O O . SER A 1 204 ? 11.177 -9.855 -20.683 1.00 87.38 204 SER A O 1
ATOM 1600 N N . VAL A 1 205 ? 13.186 -10.192 -21.607 1.00 83.88 205 VAL A N 1
ATOM 1601 C CA . VAL A 1 205 ? 13.430 -8.773 -21.942 1.00 83.88 205 VAL A CA 1
ATOM 1602 C C . VAL A 1 205 ? 12.338 -8.220 -22.878 1.00 83.88 205 VAL A C 1
ATOM 1604 O O . VAL A 1 205 ? 11.943 -7.065 -22.748 1.00 83.88 205 VAL A O 1
ATOM 1607 N N . LEU A 1 206 ? 11.817 -9.048 -23.795 1.00 81.44 206 LEU A N 1
ATOM 1608 C CA . LEU A 1 206 ? 10.783 -8.662 -24.770 1.00 81.44 206 LEU A CA 1
ATOM 1609 C C . LEU A 1 206 ? 9.347 -8.797 -24.233 1.00 81.44 206 LEU A C 1
ATOM 1611 O O . LEU A 1 206 ? 8.424 -8.213 -24.796 1.00 81.44 206 LEU A O 1
ATOM 1615 N N . ASP A 1 207 ? 9.158 -9.576 -23.167 1.00 86.38 207 ASP A N 1
ATOM 1616 C CA . ASP A 1 207 ? 7.886 -9.761 -22.464 1.00 86.38 207 ASP A CA 1
ATOM 1617 C C . ASP A 1 207 ? 8.139 -9.650 -20.957 1.00 86.38 207 ASP A C 1
ATOM 1619 O O . ASP A 1 207 ? 8.245 -10.653 -20.253 1.00 86.38 207 ASP A O 1
ATOM 1623 N N . ASN A 1 208 ? 8.320 -8.413 -20.492 1.00 88.62 208 ASN A N 1
ATOM 1624 C CA . ASN A 1 208 ? 8.832 -8.062 -19.163 1.00 88.62 208 ASN A CA 1
ATOM 1625 C C . ASN A 1 208 ? 7.737 -7.732 -18.131 1.00 88.62 208 ASN A C 1
ATOM 1627 O O . ASN A 1 208 ? 8.019 -7.190 -17.060 1.00 88.62 208 ASN A O 1
ATOM 1631 N N . ARG A 1 209 ? 6.479 -8.008 -18.473 1.00 92.00 209 ARG A N 1
ATOM 1632 C CA . ARG A 1 209 ? 5.306 -7.790 -17.622 1.00 92.00 209 ARG A CA 1
ATOM 1633 C C . ARG A 1 209 ? 4.741 -9.130 -17.198 1.00 92.00 209 ARG A C 1
ATOM 1635 O O . ARG A 1 209 ? 4.716 -10.013 -18.037 1.00 92.00 209 ARG A O 1
ATOM 1642 N N . PHE A 1 210 ? 4.222 -9.289 -15.991 1.00 92.69 210 PHE A N 1
ATOM 1643 C CA . PHE A 1 210 ? 3.388 -10.443 -15.625 1.00 92.69 210 PHE A CA 1
ATOM 1644 C C . PHE A 1 210 ? 2.457 -10.094 -14.467 1.00 92.69 210 PHE A C 1
ATOM 1646 O O . PHE A 1 210 ? 2.628 -9.057 -13.824 1.00 92.69 210 PHE A O 1
ATOM 1653 N N . GLN A 1 211 ? 1.458 -10.936 -14.227 1.00 92.75 211 GLN A N 1
ATOM 1654 C CA . GLN A 1 211 ? 0.478 -10.758 -13.160 1.00 92.75 211 GLN A CA 1
ATOM 1655 C C . GLN A 1 211 ? 0.468 -11.964 -12.233 1.00 92.75 211 GLN A C 1
ATOM 1657 O O . GLN A 1 211 ? 0.539 -13.100 -12.700 1.00 92.75 211 GLN A O 1
ATOM 1662 N N . ILE A 1 212 ? 0.336 -11.716 -10.931 1.00 91.44 212 ILE A N 1
ATOM 1663 C CA . ILE A 1 212 ? 0.122 -12.753 -9.921 1.00 91.44 212 ILE A CA 1
ATOM 1664 C C . ILE A 1 212 ? -1.214 -12.507 -9.240 1.00 91.44 212 ILE A C 1
ATOM 1666 O O . ILE A 1 212 ? -1.448 -11.446 -8.665 1.00 91.44 212 ILE A O 1
ATOM 1670 N N . MET A 1 213 ? -2.057 -13.533 -9.260 1.00 89.88 213 MET A N 1
ATOM 1671 C CA . MET A 1 213 ? -3.311 -13.579 -8.527 1.00 89.88 213 MET A CA 1
ATOM 1672 C C . MET A 1 213 ? -3.165 -14.511 -7.328 1.00 89.88 213 MET A C 1
ATOM 1674 O O . MET A 1 213 ? -2.774 -15.669 -7.474 1.00 89.88 213 MET A O 1
ATOM 1678 N N . ALA A 1 214 ? -3.521 -14.016 -6.146 1.00 88.06 214 ALA A N 1
ATOM 1679 C CA . ALA A 1 214 ? -3.590 -14.796 -4.920 1.00 88.06 214 ALA A CA 1
ATOM 1680 C C . ALA A 1 214 ? -5.031 -14.822 -4.399 1.00 88.06 214 ALA A C 1
ATOM 1682 O O . ALA A 1 214 ? -5.650 -13.778 -4.176 1.00 88.06 214 ALA A O 1
ATOM 1683 N N . ASN A 1 215 ? -5.569 -16.025 -4.197 1.00 85.81 215 ASN A N 1
ATOM 1684 C CA . ASN A 1 215 ? -6.869 -16.234 -3.572 1.00 85.81 215 ASN A CA 1
ATOM 1685 C C . ASN A 1 215 ? -6.682 -16.613 -2.105 1.00 85.81 215 ASN A C 1
ATOM 1687 O O . ASN A 1 215 ? -6.221 -17.708 -1.772 1.00 85.81 215 ASN A O 1
ATOM 1691 N N . VAL A 1 216 ? -7.082 -15.714 -1.224 1.00 81.06 216 VAL A N 1
ATOM 1692 C CA . VAL A 1 216 ? -6.903 -15.819 0.215 1.00 81.06 216 VAL A CA 1
ATOM 1693 C C . VAL A 1 216 ? -8.264 -16.053 0.860 1.00 81.06 216 VAL A C 1
ATOM 1695 O O . VAL A 1 216 ? -9.193 -15.269 0.682 1.00 81.06 216 VAL A O 1
ATOM 1698 N N . THR A 1 217 ? -8.409 -17.138 1.619 1.00 72.06 217 THR A N 1
ATOM 1699 C CA . THR A 1 217 ? -9.589 -17.323 2.478 1.00 72.06 217 THR A CA 1
ATOM 1700 C C . THR A 1 217 ? -9.242 -16.928 3.892 1.00 72.06 217 THR A C 1
ATOM 1702 O O . THR A 1 217 ? -8.794 -17.758 4.682 1.00 72.06 217 THR A O 1
ATOM 1705 N N . ASP A 1 218 ? -9.500 -15.667 4.194 1.00 68.88 218 ASP A N 1
ATOM 1706 C CA . ASP A 1 218 ? -9.662 -15.169 5.548 1.00 68.88 218 ASP A CA 1
ATOM 1707 C C . ASP A 1 218 ? -10.601 -13.956 5.463 1.00 68.88 218 ASP A C 1
ATOM 1709 O O . ASP A 1 218 ? -10.425 -13.082 4.618 1.00 68.88 218 ASP A O 1
ATOM 1713 N N . GLU A 1 219 ? -11.656 -13.935 6.274 1.00 63.19 219 GLU A N 1
ATOM 1714 C CA . GLU A 1 219 ? -12.626 -12.830 6.274 1.00 63.19 219 GLU A CA 1
ATOM 1715 C C . GLU A 1 219 ? -12.064 -11.557 6.936 1.00 63.19 219 GLU A C 1
ATOM 1717 O O . GLU A 1 219 ? -12.656 -10.485 6.832 1.00 63.19 219 GLU A O 1
ATOM 1722 N N . ASN A 1 220 ? -10.883 -11.658 7.555 1.00 73.19 220 ASN A N 1
ATOM 1723 C CA . ASN A 1 220 ? -10.257 -10.629 8.376 1.00 73.19 220 ASN A CA 1
ATOM 1724 C C . ASN A 1 220 ? -8.817 -10.309 7.947 1.00 73.19 220 ASN A C 1
ATOM 1726 O O . ASN A 1 220 ? -7.973 -9.947 8.774 1.00 73.19 220 ASN A O 1
ATOM 1730 N N . ILE A 1 221 ? -8.530 -10.415 6.650 1.00 76.62 221 ILE A N 1
ATOM 1731 C CA . ILE A 1 221 ? -7.270 -9.930 6.083 1.00 76.62 221 ILE A CA 1
ATOM 1732 C C . ILE A 1 221 ? -7.167 -8.432 6.339 1.00 76.62 221 ILE A C 1
ATOM 1734 O O . ILE A 1 221 ? -8.106 -7.668 6.087 1.00 76.62 221 ILE A O 1
ATOM 1738 N N . ARG A 1 222 ? -6.007 -8.029 6.848 1.00 75.81 222 ARG A N 1
ATOM 1739 C CA . ARG A 1 222 ? -5.685 -6.635 7.122 1.00 75.81 222 ARG A CA 1
ATOM 1740 C C . ARG A 1 222 ? -4.708 -6.108 6.082 1.00 75.81 222 ARG A C 1
ATOM 1742 O O . ARG A 1 222 ? -4.920 -5.057 5.489 1.00 75.81 222 ARG A O 1
ATOM 1749 N N . HIS A 1 223 ? -3.672 -6.887 5.814 1.00 78.81 223 HIS A N 1
ATOM 1750 C CA . HIS A 1 223 ? -2.552 -6.487 4.989 1.00 78.81 223 HIS A CA 1
ATOM 1751 C C . HIS A 1 223 ? -2.217 -7.616 4.012 1.00 78.81 223 HIS A C 1
ATOM 1753 O O . HIS A 1 223 ? -2.205 -8.788 4.388 1.00 78.81 223 HIS A O 1
ATOM 1759 N N . VAL A 1 224 ? -1.975 -7.259 2.752 1.00 82.69 224 VAL A N 1
ATOM 1760 C CA . VAL A 1 224 ? -1.366 -8.155 1.771 1.00 82.69 224 VAL A CA 1
ATOM 1761 C C . VAL A 1 224 ? -0.226 -7.429 1.077 1.00 82.69 224 VAL A C 1
ATOM 1763 O O . VAL A 1 224 ? -0.377 -6.287 0.651 1.00 82.69 224 VAL A O 1
ATOM 1766 N N . GLY A 1 225 ? 0.896 -8.115 0.929 1.00 86.94 225 GLY A N 1
ATOM 1767 C CA . GLY A 1 225 ? 2.070 -7.626 0.234 1.00 86.94 225 GLY A CA 1
ATOM 1768 C C . GLY A 1 225 ? 2.695 -8.693 -0.650 1.00 86.94 225 GLY A C 1
ATOM 1769 O O . GLY A 1 225 ? 2.293 -9.860 -0.644 1.00 86.94 225 GLY A O 1
ATOM 1770 N N . TYR A 1 226 ? 3.706 -8.277 -1.399 1.00 90.38 226 TYR A N 1
ATOM 1771 C CA . TYR A 1 226 ? 4.617 -9.189 -2.072 1.00 90.38 226 TYR A CA 1
ATOM 1772 C C . TYR A 1 226 ? 6.059 -8.752 -1.859 1.00 90.38 226 TYR A C 1
ATOM 1774 O O . TYR A 1 226 ? 6.345 -7.569 -1.662 1.00 90.38 226 TYR A O 1
ATOM 1782 N N . GLU A 1 227 ? 6.957 -9.714 -1.986 1.00 92.00 227 GLU A N 1
ATOM 1783 C CA . GLU A 1 227 ? 8.388 -9.513 -2.134 1.00 92.00 227 GLU A CA 1
ATOM 1784 C C . GLU A 1 227 ? 8.853 -10.313 -3.356 1.00 92.00 227 GLU A C 1
ATOM 1786 O O . GLU A 1 227 ? 8.646 -11.522 -3.447 1.00 92.00 227 GLU A O 1
ATOM 1791 N N . LEU A 1 228 ? 9.422 -9.624 -4.342 1.00 92.19 228 LEU A N 1
ATOM 1792 C CA . LEU A 1 228 ? 10.016 -10.217 -5.534 1.00 92.19 228 LEU A CA 1
ATOM 1793 C C . LEU A 1 228 ? 11.526 -10.085 -5.432 1.00 92.19 228 LEU A C 1
ATOM 1795 O O . LEU A 1 228 ? 12.030 -8.972 -5.305 1.00 92.19 228 LEU A O 1
ATOM 1799 N N . GLU A 1 229 ? 12.248 -11.194 -5.583 1.00 89.00 229 GLU A N 1
ATOM 1800 C CA . GLU A 1 229 ? 13.711 -11.191 -5.658 1.00 89.00 229 GLU A CA 1
ATOM 1801 C C . GLU A 1 229 ? 14.219 -11.771 -6.986 1.00 89.00 229 GLU A C 1
ATOM 1803 O O . GLU A 1 229 ? 13.869 -12.882 -7.403 1.00 89.00 229 GLU A O 1
ATOM 1808 N N . MET A 1 230 ? 15.107 -11.032 -7.657 1.00 88.38 230 MET A N 1
ATOM 1809 C CA . MET A 1 230 ? 15.742 -11.452 -8.905 1.00 88.38 230 MET A CA 1
ATOM 1810 C C . MET A 1 230 ? 17.156 -10.875 -9.030 1.00 88.38 230 MET A C 1
ATOM 1812 O O . MET A 1 230 ? 17.355 -9.732 -9.416 1.00 88.38 230 MET A O 1
ATOM 1816 N N . GLY A 1 231 ? 18.187 -11.664 -8.731 1.00 73.81 231 GLY A N 1
ATOM 1817 C CA . GLY A 1 231 ? 19.571 -11.271 -9.045 1.00 73.81 231 GLY A CA 1
ATOM 1818 C C . GLY A 1 231 ? 20.095 -10.002 -8.397 1.00 73.81 231 GLY A C 1
ATOM 1819 O O . GLY A 1 231 ? 20.972 -9.354 -8.957 1.00 73.81 231 GLY A O 1
ATOM 1820 N N . GLY A 1 232 ? 19.591 -9.672 -7.210 1.00 79.00 232 GLY A N 1
ATOM 1821 C CA . GLY A 1 232 ? 19.921 -8.434 -6.507 1.00 79.00 232 GLY A CA 1
ATOM 1822 C C . GLY A 1 232 ? 18.946 -7.290 -6.787 1.00 79.00 232 GLY A C 1
ATOM 1823 O O . GLY A 1 232 ? 19.006 -6.288 -6.080 1.00 79.00 232 GLY A O 1
ATOM 1824 N N . TYR A 1 233 ? 18.032 -7.446 -7.749 1.00 85.00 233 TYR A N 1
ATOM 1825 C CA . TYR A 1 233 ? 16.805 -6.660 -7.813 1.00 85.00 233 TYR A CA 1
ATOM 1826 C C . TYR A 1 233 ? 15.815 -7.193 -6.783 1.00 85.00 233 TYR A C 1
ATOM 1828 O O . TYR A 1 233 ? 15.603 -8.404 -6.689 1.00 85.00 233 TYR A O 1
ATOM 1836 N N . SER A 1 234 ? 15.228 -6.276 -6.025 1.00 87.50 234 SER A N 1
ATOM 1837 C CA . SER A 1 234 ? 14.138 -6.561 -5.106 1.00 87.50 234 SER A CA 1
ATOM 1838 C C . SER A 1 234 ? 13.033 -5.543 -5.336 1.00 87.50 234 SER A C 1
ATOM 1840 O O . SER A 1 234 ? 13.317 -4.341 -5.332 1.00 87.50 234 SER A O 1
ATOM 1842 N N . ASP A 1 235 ? 11.802 -6.007 -5.485 1.00 86.19 235 ASP A N 1
ATOM 1843 C CA . ASP A 1 235 ? 10.621 -5.151 -5.464 1.00 86.19 235 ASP A CA 1
ATOM 1844 C C . ASP A 1 235 ? 9.685 -5.623 -4.359 1.00 86.19 235 ASP A C 1
ATOM 1846 O O . ASP A 1 235 ? 9.523 -6.825 -4.153 1.00 86.19 235 ASP A O 1
ATOM 1850 N N . PHE A 1 236 ? 9.095 -4.684 -3.630 1.00 87.44 236 PHE A N 1
ATOM 1851 C CA . PHE A 1 236 ? 8.183 -5.016 -2.547 1.00 87.44 236 PHE A CA 1
ATOM 1852 C C . PHE A 1 236 ? 6.993 -4.074 -2.549 1.00 87.44 236 PHE A C 1
ATOM 1854 O O . PHE A 1 236 ? 7.106 -2.879 -2.839 1.00 87.44 236 PHE A O 1
ATOM 1861 N N . THR A 1 237 ? 5.850 -4.615 -2.163 1.00 81.69 237 THR A N 1
ATOM 1862 C CA . THR A 1 237 ? 4.654 -3.824 -1.921 1.00 81.69 237 THR A CA 1
ATOM 1863 C C . THR A 1 237 ? 3.964 -4.293 -0.655 1.00 81.69 237 THR A C 1
ATOM 1865 O O . THR A 1 237 ? 4.074 -5.454 -0.267 1.00 81.69 237 THR A O 1
ATOM 1868 N N . ASP A 1 238 ? 3.239 -3.374 -0.038 1.00 74.75 238 ASP A N 1
ATOM 1869 C CA . ASP A 1 238 ? 2.492 -3.575 1.194 1.00 74.75 238 ASP A CA 1
ATOM 1870 C C . ASP A 1 238 ? 1.191 -2.781 1.034 1.00 74.75 238 ASP A C 1
ATOM 1872 O O . ASP A 1 238 ? 1.207 -1.549 0.910 1.00 74.75 238 ASP A O 1
ATOM 1876 N N . PHE A 1 239 ? 0.071 -3.495 0.918 1.00 72.50 239 PHE A N 1
ATOM 1877 C CA . PHE A 1 239 ? -1.249 -2.902 0.763 1.00 72.50 239 PHE A CA 1
ATOM 1878 C C . PHE A 1 239 ? -2.149 -3.238 1.935 1.00 72.50 239 PHE A C 1
ATOM 1880 O O . PHE A 1 239 ? -2.410 -4.398 2.262 1.00 72.50 239 PHE A O 1
ATOM 1887 N N . TRP A 1 240 ? -2.778 -2.199 2.467 1.00 69.88 240 TRP A N 1
ATOM 1888 C CA . TRP A 1 240 ? -3.939 -2.392 3.305 1.00 69.88 240 TRP A CA 1
ATOM 1889 C C . TRP A 1 240 ? -5.159 -2.766 2.463 1.00 69.88 240 TRP A C 1
ATOM 1891 O O . TRP A 1 240 ? -5.623 -1.960 1.649 1.00 69.88 240 TRP A O 1
ATOM 1901 N N . VAL A 1 241 ? -5.708 -3.963 2.674 1.00 67.94 241 VAL A N 1
ATOM 1902 C CA . VAL A 1 241 ? -6.863 -4.443 1.905 1.00 67.94 241 VAL A CA 1
ATOM 1903 C C . VAL A 1 241 ? -7.896 -5.077 2.834 1.00 67.94 241 VAL A C 1
ATOM 1905 O O . VAL A 1 241 ? -7.910 -6.293 3.024 1.00 67.94 241 VAL A O 1
ATOM 1908 N N . PRO A 1 242 ? -8.791 -4.268 3.431 1.00 57.16 242 PRO A N 1
ATOM 1909 C CA . PRO A 1 242 ? -9.823 -4.805 4.290 1.00 57.16 242 PRO A CA 1
ATOM 1910 C C . PRO A 1 242 ? -10.829 -5.542 3.402 1.00 57.16 242 PRO A C 1
ATOM 1912 O O . PRO A 1 242 ? -11.398 -4.949 2.482 1.00 57.16 242 PRO A O 1
ATOM 1915 N N . SER A 1 243 ? -11.077 -6.820 3.696 1.00 59.34 243 SER A N 1
ATOM 1916 C CA . SER A 1 243 ? -12.183 -7.639 3.161 1.00 59.34 243 SER A CA 1
ATOM 1917 C C . SER A 1 243 ? -12.121 -8.121 1.698 1.00 59.34 243 SER A C 1
ATOM 1919 O O . SER A 1 243 ? -13.161 -8.481 1.138 1.00 59.34 243 SER A O 1
ATOM 1921 N N . THR A 1 244 ? -10.949 -8.193 1.054 1.00 63.28 244 THR A N 1
ATOM 1922 C CA . THR A 1 244 ? -10.846 -8.848 -0.268 1.00 63.28 244 THR A CA 1
ATOM 1923 C C . THR A 1 244 ? -10.149 -10.196 -0.194 1.00 63.28 244 THR A C 1
ATOM 1925 O O . THR A 1 244 ? -8.996 -10.286 0.209 1.00 63.28 244 THR A O 1
ATOM 1928 N N . ASN A 1 245 ? -10.813 -11.224 -0.716 1.00 70.44 245 ASN A N 1
ATOM 1929 C CA . ASN A 1 245 ? -10.236 -12.562 -0.850 1.00 70.44 245 ASN A CA 1
ATOM 1930 C C . ASN A 1 245 ? -9.368 -12.717 -2.108 1.00 70.44 245 ASN A C 1
ATOM 1932 O O . ASN A 1 245 ? -8.741 -13.750 -2.291 1.00 70.44 245 ASN A O 1
ATOM 1936 N N . LEU A 1 246 ? -9.373 -11.734 -3.012 1.00 74.81 246 LEU A N 1
ATOM 1937 C CA . LEU A 1 246 ? -8.613 -11.779 -4.257 1.00 74.81 246 LEU A CA 1
ATOM 1938 C C . LEU A 1 246 ? -7.633 -10.617 -4.283 1.00 74.81 246 LEU A C 1
ATOM 1940 O O . LEU A 1 246 ? -8.055 -9.462 -4.204 1.00 74.81 246 LEU A O 1
ATOM 1944 N N . VAL A 1 247 ? -6.356 -10.942 -4.436 1.00 81.00 247 VAL A N 1
ATOM 1945 C CA . VAL A 1 247 ? -5.283 -9.965 -4.591 1.00 81.00 247 VAL A CA 1
ATOM 1946 C C . VAL A 1 247 ? -4.635 -10.170 -5.947 1.00 81.00 247 VAL A C 1
ATOM 1948 O O . VAL A 1 247 ? -4.360 -11.302 -6.333 1.00 81.00 247 VAL A O 1
ATOM 1951 N N . ASP A 1 248 ? -4.458 -9.076 -6.678 1.00 85.88 248 ASP A N 1
ATOM 1952 C CA . ASP A 1 248 ? -3.942 -9.052 -8.044 1.00 85.88 248 ASP A CA 1
ATOM 1953 C C . ASP A 1 248 ? -2.783 -8.056 -8.105 1.00 85.88 248 ASP A C 1
ATOM 1955 O O . ASP A 1 248 ? -2.951 -6.870 -7.800 1.00 85.88 248 ASP A O 1
ATOM 1959 N N . PHE A 1 249 ? -1.603 -8.563 -8.442 1.00 87.81 249 PHE A N 1
ATOM 1960 C CA . PHE A 1 249 ? -0.358 -7.814 -8.496 1.00 87.81 249 PHE A CA 1
ATOM 1961 C C . PHE A 1 249 ? 0.180 -7.811 -9.918 1.00 87.81 249 PHE A C 1
ATOM 1963 O O . PHE A 1 249 ? 0.414 -8.869 -10.501 1.00 87.81 249 PHE A O 1
ATOM 1970 N N . GLU A 1 250 ? 0.431 -6.622 -10.459 1.00 90.44 250 GLU A N 1
ATOM 1971 C CA . GLU A 1 250 ? 1.057 -6.460 -11.765 1.00 90.44 250 GLU A CA 1
ATOM 1972 C C . GLU A 1 250 ? 2.523 -6.057 -11.609 1.00 90.44 250 GLU A C 1
ATOM 1974 O O . GLU A 1 250 ? 2.843 -5.051 -10.978 1.00 90.44 250 GLU A O 1
ATOM 1979 N N . PHE A 1 251 ? 3.402 -6.818 -12.251 1.00 90.06 251 PHE A N 1
ATOM 1980 C CA . PHE A 1 251 ? 4.840 -6.601 -12.256 1.00 90.06 251 PHE A CA 1
ATOM 1981 C C . PHE A 1 251 ? 5.273 -6.112 -13.630 1.00 90.06 251 PHE A C 1
ATOM 1983 O O . PHE A 1 251 ? 4.870 -6.663 -14.656 1.00 90.06 251 PHE A O 1
ATOM 1990 N N . VAL A 1 252 ? 6.125 -5.090 -13.654 1.00 90.62 252 VAL A N 1
ATOM 1991 C CA . VAL A 1 252 ? 6.814 -4.617 -14.858 1.00 90.62 252 VAL A CA 1
ATOM 1992 C C . VAL A 1 252 ? 8.278 -4.450 -14.495 1.00 90.62 252 VAL A C 1
ATOM 1994 O O . VAL A 1 252 ? 8.648 -3.481 -13.835 1.00 90.62 252 VAL A O 1
ATOM 1997 N N . ILE A 1 253 ? 9.104 -5.407 -14.901 1.00 89.00 253 ILE A N 1
ATOM 1998 C CA . ILE A 1 253 ? 10.525 -5.402 -14.559 1.00 89.00 253 ILE A CA 1
ATOM 1999 C C . ILE A 1 253 ? 11.294 -4.691 -15.664 1.00 89.00 253 ILE A C 1
ATOM 2001 O O . ILE A 1 253 ? 11.062 -4.926 -16.850 1.00 89.00 253 ILE A O 1
ATOM 2005 N N . ASP A 1 254 ? 12.217 -3.814 -15.284 1.00 87.81 254 ASP A N 1
ATOM 2006 C CA . ASP A 1 254 ? 13.067 -3.127 -16.247 1.00 87.81 254 ASP A CA 1
ATOM 2007 C C . ASP A 1 254 ? 13.853 -4.146 -17.112 1.00 87.81 254 ASP A C 1
ATOM 2009 O O . ASP A 1 254 ? 14.501 -5.046 -16.565 1.00 87.81 254 ASP A O 1
ATOM 2013 N N . PRO A 1 255 ? 13.808 -4.042 -18.454 1.00 86.88 255 PRO A N 1
ATOM 2014 C CA . PRO A 1 255 ? 14.465 -4.999 -19.343 1.00 86.88 255 PRO A CA 1
ATOM 2015 C C . PRO A 1 255 ? 15.974 -5.170 -19.099 1.00 86.88 255 PRO A C 1
ATOM 2017 O O . PRO A 1 255 ? 16.479 -6.290 -19.217 1.00 86.88 255 PRO A O 1
ATOM 2020 N N . ALA A 1 256 ? 16.693 -4.111 -18.703 1.00 85.06 256 ALA A N 1
ATOM 2021 C CA . ALA A 1 256 ? 18.117 -4.200 -18.377 1.00 85.06 256 ALA A CA 1
ATOM 2022 C C . ALA A 1 256 ? 18.345 -5.028 -17.104 1.00 85.06 256 ALA A C 1
ATOM 2024 O O . ALA A 1 256 ? 19.273 -5.833 -17.043 1.00 85.06 256 ALA A O 1
ATOM 2025 N N . THR A 1 257 ? 17.440 -4.926 -16.127 1.00 88.31 257 THR A N 1
ATOM 2026 C CA . THR A 1 257 ? 17.477 -5.753 -14.907 1.00 88.31 257 THR A CA 1
ATOM 2027 C C . THR A 1 257 ? 17.316 -7.242 -15.230 1.00 88.31 257 THR A C 1
ATOM 2029 O O . THR A 1 257 ? 18.043 -8.082 -14.695 1.00 88.31 257 THR A O 1
ATOM 2032 N N . ILE A 1 258 ? 16.400 -7.586 -16.144 1.00 88.88 258 ILE A N 1
ATOM 2033 C CA . ILE A 1 258 ? 16.214 -8.969 -16.618 1.00 88.88 258 ILE A CA 1
ATOM 2034 C C . ILE A 1 258 ? 17.488 -9.462 -17.309 1.00 88.88 258 ILE A C 1
ATOM 2036 O O . ILE A 1 258 ? 17.972 -10.560 -17.023 1.00 88.88 258 ILE A O 1
ATOM 2040 N N . TYR A 1 259 ? 18.059 -8.643 -18.194 1.00 87.12 259 TYR A N 1
ATOM 2041 C CA . TYR A 1 259 ? 19.285 -8.982 -18.907 1.00 87.12 259 TYR A CA 1
ATOM 2042 C C . TYR A 1 259 ? 20.452 -9.245 -17.943 1.00 87.12 259 TYR A C 1
ATOM 2044 O O . TYR A 1 259 ? 21.077 -10.306 -18.016 1.00 87.12 259 TYR A O 1
ATOM 2052 N N . GLU A 1 260 ? 20.711 -8.350 -16.989 1.00 86.56 260 GLU A N 1
ATOM 2053 C CA . GLU A 1 260 ? 21.762 -8.526 -15.979 1.00 86.56 260 GLU A CA 1
ATOM 2054 C C . GLU A 1 260 ? 21.574 -9.822 -15.178 1.00 86.56 260 GLU A C 1
ATOM 2056 O O . GLU A 1 260 ? 22.525 -10.597 -15.023 1.00 86.56 260 GLU A O 1
ATOM 2061 N N . ALA A 1 261 ? 20.344 -10.114 -14.741 1.00 88.81 261 ALA A N 1
ATOM 2062 C CA . ALA A 1 261 ? 20.021 -11.351 -14.033 1.00 88.81 261 ALA A CA 1
ATOM 2063 C C . ALA A 1 261 ? 20.351 -12.597 -14.877 1.00 88.81 261 ALA A C 1
ATOM 2065 O O . ALA A 1 261 ? 21.003 -13.526 -14.384 1.00 88.81 261 ALA A O 1
ATOM 2066 N N . THR A 1 262 ? 19.993 -12.605 -16.165 1.00 88.12 262 THR A N 1
ATOM 2067 C CA . THR A 1 262 ? 20.330 -13.728 -17.061 1.00 88.12 262 THR A CA 1
ATOM 2068 C C . THR A 1 262 ? 21.838 -13.890 -17.263 1.00 88.12 262 THR A C 1
ATOM 2070 O O . THR A 1 262 ? 22.332 -15.020 -17.275 1.00 88.12 262 THR A O 1
ATOM 2073 N N . GLN A 1 263 ? 22.607 -12.794 -17.332 1.00 86.00 263 GLN A N 1
ATOM 2074 C CA . GLN A 1 263 ? 24.071 -12.862 -17.448 1.00 86.00 263 GLN A CA 1
ATOM 2075 C C . GLN A 1 263 ? 24.729 -13.426 -16.180 1.00 86.00 263 GLN A C 1
ATOM 2077 O O . GLN A 1 263 ? 25.789 -14.057 -16.249 1.00 86.00 263 GLN A O 1
ATOM 2082 N N . LEU A 1 264 ? 24.087 -13.263 -15.020 1.00 88.75 264 LEU A N 1
ATOM 2083 C CA . LEU A 1 264 ? 24.493 -13.887 -13.757 1.00 88.75 264 LEU A CA 1
ATOM 2084 C C . LEU A 1 264 ? 24.102 -15.374 -13.659 1.00 88.75 264 LEU A C 1
ATOM 2086 O O . LEU A 1 264 ? 24.443 -16.033 -12.674 1.00 88.75 264 LEU A O 1
ATOM 2090 N N . GLY A 1 265 ? 23.439 -15.929 -14.679 1.00 89.00 265 GLY A N 1
ATOM 2091 C CA . GLY A 1 265 ? 23.003 -17.326 -14.726 1.00 89.00 265 GLY A CA 1
ATOM 2092 C C . GLY A 1 265 ? 21.722 -17.597 -13.939 1.00 89.00 265 GLY A C 1
ATOM 2093 O O . GLY A 1 265 ? 21.464 -18.744 -13.567 1.00 89.00 265 GLY A O 1
ATOM 2094 N N . ILE A 1 266 ? 20.943 -16.556 -13.656 1.00 90.81 266 ILE A N 1
ATOM 2095 C CA . ILE A 1 266 ? 19.658 -16.661 -12.970 1.00 90.81 266 ILE A CA 1
ATOM 2096 C C . ILE A 1 266 ? 18.617 -17.090 -13.991 1.00 90.81 266 ILE A C 1
ATOM 2098 O O . ILE A 1 266 ? 18.553 -16.552 -15.089 1.00 90.81 266 ILE A O 1
ATOM 2102 N N . THR A 1 267 ? 17.840 -18.106 -13.629 1.00 92.62 267 THR A N 1
ATOM 2103 C CA . THR A 1 267 ? 16.916 -18.789 -14.552 1.00 92.62 267 THR A CA 1
ATOM 2104 C C . THR A 1 267 ? 15.462 -18.673 -14.130 1.00 92.62 267 THR A C 1
ATOM 2106 O O . THR A 1 267 ? 14.587 -19.118 -14.859 1.00 92.62 267 THR A O 1
ATOM 2109 N N . ASN A 1 268 ? 15.204 -18.090 -12.961 1.00 93.31 268 ASN A N 1
ATOM 2110 C CA . ASN A 1 268 ? 13.878 -17.830 -12.434 1.00 93.31 268 ASN A CA 1
ATOM 2111 C C . ASN A 1 268 ? 13.926 -16.718 -11.378 1.00 93.31 268 ASN A C 1
ATOM 2113 O O . ASN A 1 268 ? 14.991 -16.381 -10.856 1.00 93.31 268 ASN A O 1
ATOM 2117 N N . THR A 1 269 ? 12.761 -16.158 -11.084 1.00 92.62 269 THR A N 1
ATOM 2118 C CA . THR A 1 269 ? 12.505 -15.282 -9.937 1.00 92.62 269 THR A CA 1
ATOM 2119 C C . THR A 1 269 ? 11.467 -15.941 -9.040 1.00 92.62 269 THR A C 1
ATOM 2121 O O . THR A 1 269 ? 10.645 -16.735 -9.509 1.00 92.62 269 THR A O 1
ATOM 2124 N N . THR A 1 270 ? 11.513 -15.619 -7.754 1.00 92.75 270 THR A N 1
ATOM 2125 C CA . THR A 1 270 ? 10.479 -16.004 -6.797 1.00 92.75 270 THR A CA 1
ATOM 2126 C C . THR A 1 270 ? 9.734 -14.751 -6.381 1.00 92.75 270 THR A C 1
ATOM 2128 O O . THR A 1 270 ? 10.357 -13.725 -6.105 1.00 92.75 270 THR A O 1
ATOM 2131 N N . VAL A 1 271 ? 8.411 -14.856 -6.330 1.00 93.75 271 VAL A N 1
ATOM 2132 C CA . VAL A 1 271 ? 7.554 -13.865 -5.689 1.00 93.75 271 VAL A CA 1
ATOM 2133 C C . VAL A 1 271 ? 6.932 -14.511 -4.465 1.00 93.75 271 VAL A C 1
ATOM 2135 O O . VAL A 1 271 ? 6.162 -15.466 -4.591 1.00 93.75 271 VAL A O 1
ATOM 2138 N N . ASP A 1 272 ? 7.289 -14.001 -3.296 1.00 92.75 272 ASP A N 1
ATOM 2139 C CA . ASP A 1 272 ? 6.673 -14.345 -2.024 1.00 92.75 272 ASP A CA 1
ATOM 2140 C C . ASP A 1 272 ? 5.467 -13.418 -1.822 1.00 92.75 272 ASP A C 1
ATOM 2142 O O . ASP A 1 272 ? 5.604 -12.198 -1.810 1.00 92.75 272 ASP A O 1
ATOM 2146 N N . VAL A 1 273 ? 4.267 -13.978 -1.686 1.00 91.31 273 VAL A N 1
ATOM 2147 C CA . VAL A 1 273 ? 3.047 -13.242 -1.330 1.00 91.31 273 VAL A CA 1
ATOM 2148 C C . VAL A 1 273 ? 2.828 -13.392 0.163 1.00 91.31 273 VAL A C 1
ATOM 2150 O O . VAL A 1 273 ? 2.736 -14.510 0.672 1.00 91.31 273 VAL A O 1
ATOM 2153 N N . LEU A 1 274 ? 2.730 -12.266 0.861 1.00 89.94 274 LEU A N 1
ATOM 2154 C CA . LEU A 1 274 ? 2.546 -12.202 2.302 1.00 89.94 274 LEU A CA 1
ATOM 2155 C C . LEU A 1 274 ? 1.141 -11.700 2.604 1.00 89.94 274 LEU A C 1
ATOM 2157 O O . LEU A 1 274 ? 0.730 -10.656 2.115 1.00 89.94 274 LEU A O 1
ATOM 2161 N N . VAL A 1 275 ? 0.416 -12.424 3.442 1.00 87.75 275 VAL A N 1
ATOM 2162 C CA . VAL A 1 275 ? -0.884 -12.016 3.973 1.00 87.75 275 VAL A CA 1
ATOM 2163 C C . VAL A 1 275 ? -0.756 -11.902 5.475 1.00 87.75 275 VAL A C 1
ATOM 2165 O O . VAL A 1 275 ? -0.167 -12.771 6.115 1.00 87.75 275 VAL A O 1
ATOM 2168 N N . GLU A 1 276 ? -1.358 -10.870 6.041 1.00 84.81 276 GLU A N 1
ATOM 2169 C CA . GLU A 1 276 ? -1.478 -10.671 7.472 1.00 84.81 276 GLU A CA 1
ATOM 2170 C C . GLU A 1 276 ? -2.913 -10.291 7.843 1.00 84.81 276 GLU A C 1
ATOM 2172 O O . GLU A 1 276 ? -3.585 -9.527 7.142 1.00 84.81 276 GLU A O 1
ATOM 2177 N N . ASP A 1 277 ? -3.395 -10.817 8.962 1.00 83.25 277 ASP A N 1
ATOM 2178 C CA . ASP A 1 277 ? -4.736 -10.549 9.475 1.00 83.25 277 ASP A CA 1
ATOM 2179 C C . ASP A 1 277 ? -4.740 -9.600 10.688 1.00 83.25 277 ASP A C 1
ATOM 2181 O O . ASP A 1 277 ? -3.706 -9.196 11.231 1.00 83.25 277 ASP A O 1
ATOM 2185 N N . PHE A 1 278 ? -5.934 -9.238 11.158 1.00 78.62 278 PHE A N 1
ATOM 2186 C CA . PHE A 1 278 ? -6.116 -8.394 12.350 1.00 78.62 278 PHE A CA 1
ATOM 2187 C C . PHE A 1 278 ? -5.711 -9.042 13.685 1.00 78.62 278 PHE A C 1
ATOM 2189 O O . PHE A 1 278 ? -5.842 -8.396 14.728 1.00 78.62 278 PHE A O 1
ATOM 2196 N N . ALA A 1 279 ? -5.211 -10.277 13.676 1.00 77.50 279 ALA A N 1
ATOM 2197 C CA . ALA A 1 279 ? -4.645 -10.971 14.827 1.00 77.50 279 ALA A CA 1
ATOM 2198 C C . ALA A 1 279 ? -3.104 -11.090 14.754 1.00 77.50 279 ALA A C 1
ATOM 2200 O O . ALA A 1 279 ? -2.524 -11.813 15.565 1.00 77.50 279 ALA A O 1
ATOM 2201 N N . ASP A 1 280 ? -2.454 -10.363 13.830 1.00 77.94 280 ASP A N 1
ATOM 2202 C CA . ASP A 1 280 ? -1.003 -10.391 13.557 1.00 77.94 280 ASP A CA 1
ATOM 2203 C C . ASP A 1 280 ? -0.495 -11.784 13.141 1.00 77.94 280 ASP A C 1
ATOM 2205 O O . ASP A 1 280 ? 0.673 -12.134 13.345 1.00 77.94 280 ASP A O 1
ATOM 2209 N N . ARG A 1 281 ? -1.376 -12.616 12.576 1.00 81.94 281 ARG A N 1
ATOM 2210 C CA . ARG A 1 281 ? -0.996 -13.904 11.993 1.00 81.94 281 ARG A CA 1
ATOM 2211 C C . ARG A 1 281 ? -0.648 -13.686 10.538 1.00 81.94 281 ARG A C 1
ATOM 2213 O O . ARG A 1 281 ? -1.351 -12.967 9.831 1.00 81.94 281 ARG A O 1
ATOM 2220 N N . THR A 1 282 ? 0.418 -14.341 10.100 1.00 86.81 282 THR A N 1
ATOM 2221 C CA . THR A 1 282 ? 0.916 -14.214 8.738 1.00 86.81 282 THR A CA 1
ATOM 2222 C C . THR A 1 282 ? 0.864 -15.541 8.000 1.00 86.81 282 THR A C 1
ATOM 2224 O O . THR A 1 282 ? 1.073 -16.608 8.578 1.00 86.81 282 THR A O 1
ATOM 2227 N N . ALA A 1 283 ? 0.613 -15.461 6.701 1.00 88.56 283 ALA A N 1
ATOM 2228 C CA . ALA A 1 283 ? 0.807 -16.548 5.762 1.00 88.56 283 ALA A CA 1
ATOM 2229 C C . ALA A 1 283 ? 1.693 -16.062 4.626 1.00 88.56 283 ALA A C 1
ATOM 2231 O O . ALA A 1 283 ? 1.553 -14.933 4.157 1.00 88.56 283 ALA A O 1
ATOM 2232 N N . THR A 1 284 ? 2.598 -16.928 4.190 1.00 90.81 284 THR A N 1
ATOM 2233 C CA . THR A 1 284 ? 3.444 -16.669 3.034 1.00 90.81 284 THR A CA 1
ATOM 2234 C C . THR A 1 284 ? 3.360 -17.866 2.116 1.00 90.81 284 THR A C 1
ATOM 2236 O O . THR A 1 284 ? 3.583 -18.995 2.550 1.00 90.81 284 THR A O 1
ATOM 2239 N N . GLU A 1 285 ? 3.048 -17.608 0.859 1.00 92.38 285 GLU A N 1
ATOM 2240 C CA . GLU A 1 285 ? 3.139 -18.583 -0.220 1.00 92.38 285 GLU A CA 1
ATOM 2241 C C . GLU A 1 285 ? 3.939 -17.963 -1.345 1.00 92.38 285 GLU A C 1
ATOM 2243 O O . GLU A 1 285 ? 3.990 -16.740 -1.477 1.00 92.38 285 GLU A O 1
ATOM 2248 N N . ASN A 1 286 ? 4.571 -18.801 -2.155 1.00 93.12 286 ASN A N 1
ATOM 2249 C CA . ASN A 1 286 ? 5.403 -18.302 -3.228 1.00 93.12 286 ASN A CA 1
ATOM 2250 C C . ASN A 1 286 ? 5.159 -18.987 -4.550 1.00 93.12 286 ASN A C 1
ATOM 2252 O O . ASN A 1 286 ? 4.683 -20.120 -4.640 1.00 93.12 286 ASN A O 1
ATOM 2256 N N . ILE A 1 287 ? 5.492 -18.243 -5.591 1.00 92.88 287 ILE A N 1
ATOM 2257 C CA . ILE A 1 287 ? 5.464 -18.719 -6.956 1.00 92.88 287 ILE A CA 1
ATOM 2258 C C . ILE A 1 287 ? 6.807 -18.422 -7.599 1.00 92.88 287 ILE A C 1
ATOM 2260 O O . ILE A 1 287 ? 7.373 -17.338 -7.461 1.00 92.88 287 ILE A O 1
ATOM 2264 N N . THR A 1 288 ? 7.333 -19.424 -8.291 1.00 93.88 288 THR A N 1
ATOM 2265 C CA . THR A 1 288 ? 8.536 -19.283 -9.100 1.00 93.88 288 THR A CA 1
ATOM 2266 C C . THR A 1 288 ? 8.120 -19.089 -10.547 1.00 93.88 288 THR A C 1
ATOM 2268 O O . THR A 1 288 ? 7.329 -19.874 -11.073 1.00 93.88 288 THR A O 1
ATOM 2271 N N . ILE A 1 289 ? 8.667 -18.061 -11.186 1.00 93.56 289 ILE A N 1
ATOM 2272 C CA . ILE A 1 289 ? 8.437 -17.759 -12.598 1.00 93.56 289 ILE A CA 1
ATOM 2273 C C . ILE A 1 289 ? 9.780 -17.854 -13.312 1.00 93.56 289 ILE A C 1
ATOM 2275 O O . ILE A 1 289 ? 10.769 -17.259 -12.875 1.00 93.56 289 ILE A O 1
ATOM 2279 N N . ASP A 1 290 ? 9.828 -18.627 -14.393 1.00 94.19 290 ASP A N 1
ATOM 2280 C CA . ASP A 1 290 ? 11.059 -18.836 -15.147 1.00 94.19 290 ASP A CA 1
ATOM 2281 C C . ASP A 1 290 ? 11.460 -17.561 -15.909 1.00 94.19 290 ASP A C 1
ATOM 2283 O O . ASP A 1 290 ? 10.628 -16.788 -16.382 1.00 94.19 290 ASP A O 1
ATOM 2287 N N . ILE A 1 291 ? 12.763 -17.339 -16.043 1.00 91.44 291 ILE A N 1
ATOM 2288 C CA . ILE A 1 291 ? 13.318 -16.279 -16.882 1.00 91.44 291 ILE A CA 1
ATOM 2289 C C . ILE A 1 291 ? 13.798 -16.940 -18.163 1.00 91.44 291 ILE A C 1
ATOM 2291 O O . ILE A 1 291 ? 14.704 -17.782 -18.151 1.00 91.44 291 ILE A O 1
ATOM 2295 N N . ASP A 1 292 ? 13.205 -16.545 -19.283 1.00 87.81 292 ASP A N 1
ATOM 2296 C CA . ASP A 1 292 ? 13.658 -16.988 -20.590 1.00 87.81 292 ASP A CA 1
ATOM 2297 C C . ASP A 1 292 ? 15.007 -16.329 -20.885 1.00 87.81 292 ASP A C 1
ATOM 2299 O O . ASP A 1 292 ? 15.104 -15.151 -21.231 1.00 87.81 292 ASP A O 1
ATOM 2303 N N . ASN A 1 293 ? 16.072 -17.115 -20.709 1.00 75.38 293 ASN A N 1
ATOM 2304 C CA . ASN A 1 293 ? 17.438 -16.671 -20.945 1.00 75.38 293 ASN A CA 1
ATOM 2305 C C . ASN A 1 293 ? 17.594 -16.100 -22.353 1.00 75.38 293 ASN A C 1
ATOM 2307 O O . ASN A 1 293 ? 17.385 -16.801 -23.349 1.00 75.38 293 ASN A O 1
ATOM 2311 N N . MET A 1 294 ? 18.085 -14.868 -22.427 1.00 67.94 294 MET A N 1
ATOM 2312 C CA . MET A 1 294 ? 18.535 -14.280 -23.678 1.00 67.94 294 MET A CA 1
ATOM 2313 C C . MET A 1 294 ? 20.051 -14.384 -23.768 1.00 67.94 294 MET A C 1
ATOM 2315 O O . MET A 1 294 ? 20.792 -14.035 -22.850 1.00 67.94 294 MET A O 1
ATOM 2319 N N . VAL A 1 295 ? 20.514 -14.925 -24.890 1.00 64.06 295 VAL A N 1
ATOM 2320 C CA . VAL A 1 295 ? 21.933 -14.939 -25.224 1.00 64.06 295 VAL A CA 1
ATOM 2321 C C . VAL A 1 295 ? 22.183 -13.702 -26.057 1.00 64.06 295 VAL A C 1
ATOM 2323 O O . VAL A 1 295 ? 21.545 -13.522 -27.088 1.00 64.06 295 VAL A O 1
ATOM 2326 N N . ASP A 1 296 ? 23.107 -12.870 -25.602 1.00 62.03 296 ASP A N 1
ATOM 2327 C CA . ASP A 1 296 ? 23.605 -11.749 -26.376 1.00 62.03 296 ASP A CA 1
ATOM 2328 C C . ASP A 1 296 ? 24.188 -12.247 -27.710 1.00 62.03 296 ASP A C 1
ATOM 2330 O O . ASP A 1 296 ? 25.137 -13.041 -27.718 1.00 62.03 296 ASP A O 1
ATOM 2334 N N . MET A 1 297 ? 23.579 -11.848 -28.833 1.00 57.91 297 MET A N 1
ATOM 2335 C CA . MET A 1 297 ? 23.955 -12.360 -30.150 1.00 57.91 297 MET A CA 1
ATOM 2336 C C . MET A 1 297 ? 24.868 -11.403 -30.923 1.00 57.91 297 MET A C 1
ATOM 2338 O O . MET A 1 297 ? 25.894 -11.884 -31.399 1.00 57.91 297 MET A O 1
ATOM 2342 N N . GLU A 1 298 ? 24.595 -10.092 -31.013 1.00 70.12 298 GLU A N 1
ATOM 2343 C CA . GLU A 1 298 ? 25.420 -9.109 -31.754 1.00 70.12 298 GLU A CA 1
ATOM 2344 C C . GLU A 1 298 ? 25.293 -7.677 -31.168 1.00 70.12 298 GLU A C 1
ATOM 2346 O O . GLU A 1 298 ? 24.701 -7.494 -30.114 1.00 70.12 298 GLU A O 1
ATOM 2351 N N . HIS A 1 299 ? 25.965 -6.675 -31.753 1.00 74.31 299 HIS A N 1
ATOM 2352 C CA . HIS A 1 299 ? 25.729 -5.257 -31.420 1.00 74.31 299 HIS A CA 1
ATOM 2353 C C . HIS A 1 299 ? 24.501 -4.748 -32.189 1.00 74.31 299 HIS A C 1
ATOM 2355 O O . HIS A 1 299 ? 24.299 -5.223 -33.314 1.00 74.31 299 HIS A O 1
ATOM 2361 N N . PRO A 1 300 ? 23.781 -3.725 -31.686 1.00 86.88 300 PRO A N 1
ATOM 2362 C CA . PRO A 1 300 ? 22.801 -3.024 -32.500 1.00 86.88 300 PRO A CA 1
ATOM 2363 C C . PRO A 1 300 ? 23.464 -2.514 -33.783 1.00 86.88 300 PRO A C 1
ATOM 2365 O O . PRO A 1 300 ? 24.675 -2.279 -33.856 1.00 86.88 300 PRO A O 1
ATOM 2368 N N . THR A 1 301 ? 22.675 -2.334 -34.829 1.00 90.38 301 THR A N 1
ATOM 2369 C CA . THR A 1 301 ? 23.131 -1.708 -36.070 1.00 90.38 301 THR A CA 1
ATOM 2370 C C . THR A 1 301 ? 22.345 -0.435 -36.293 1.00 90.38 301 THR A C 1
ATOM 2372 O O . THR A 1 301 ? 21.129 -0.418 -36.150 1.00 90.38 301 THR A O 1
ATOM 2375 N N . VAL A 1 302 ? 23.049 0.642 -36.628 1.00 93.25 302 VAL A N 1
ATOM 2376 C CA . VAL A 1 302 ? 22.466 1.961 -36.882 1.00 93.25 302 VAL A CA 1
ATOM 2377 C C . VAL A 1 302 ? 22.868 2.377 -38.288 1.00 93.25 302 VAL A C 1
ATOM 2379 O O . VAL A 1 302 ? 24.028 2.224 -38.672 1.00 93.25 302 VAL A O 1
ATOM 2382 N N . SER A 1 303 ? 21.919 2.897 -39.061 1.00 93.94 303 SER A N 1
ATOM 2383 C CA . SER A 1 303 ? 22.195 3.515 -40.354 1.00 93.94 303 SER A CA 1
ATOM 2384 C C . SER A 1 303 ? 21.312 4.734 -40.573 1.00 93.94 303 SER A C 1
ATOM 2386 O O . SER A 1 303 ? 20.086 4.649 -40.488 1.00 93.94 303 SER A O 1
ATOM 2388 N N . ILE A 1 304 ? 21.925 5.869 -40.899 1.00 94.81 304 ILE A N 1
ATOM 2389 C CA . ILE A 1 304 ? 21.201 7.065 -41.332 1.00 94.81 304 ILE A CA 1
ATOM 2390 C C . ILE A 1 304 ? 20.690 6.805 -42.749 1.00 94.81 304 ILE A C 1
ATOM 2392 O O . ILE A 1 304 ? 21.470 6.708 -43.699 1.00 94.81 304 ILE A O 1
ATOM 2396 N N . THR A 1 305 ? 19.374 6.677 -42.900 1.00 93.50 305 THR A N 1
ATOM 2397 C CA . THR A 1 305 ? 18.754 6.314 -44.179 1.00 93.50 305 THR A CA 1
ATOM 2398 C C . THR A 1 305 ? 18.385 7.528 -45.015 1.00 93.50 305 THR A C 1
ATOM 2400 O O . THR A 1 305 ? 18.504 7.466 -46.241 1.00 93.50 305 THR A O 1
ATOM 2403 N N . ASP A 1 306 ? 17.975 8.633 -44.385 1.00 92.31 306 ASP A N 1
ATOM 2404 C CA . ASP A 1 306 ? 17.657 9.873 -45.096 1.00 92.31 306 ASP A CA 1
ATOM 2405 C C . ASP A 1 306 ? 17.792 11.126 -44.214 1.00 92.31 306 ASP A C 1
ATOM 2407 O O . ASP A 1 306 ? 17.662 11.081 -42.988 1.00 92.31 306 ASP A O 1
ATOM 2411 N N . ILE A 1 307 ? 18.026 12.269 -44.862 1.00 91.94 307 ILE A N 1
ATOM 2412 C CA . ILE A 1 307 ? 18.008 13.602 -44.249 1.00 91.94 307 ILE A CA 1
ATOM 2413 C C . ILE A 1 307 ? 17.187 14.524 -45.154 1.00 91.94 307 ILE A C 1
ATOM 2415 O O . ILE A 1 307 ? 17.606 14.883 -46.261 1.00 91.94 307 ILE A O 1
ATOM 2419 N N . ILE A 1 308 ? 16.011 14.929 -44.672 1.00 90.69 308 ILE A N 1
ATOM 2420 C CA . ILE A 1 308 ? 15.004 15.640 -45.464 1.00 90.69 308 ILE A CA 1
ATOM 2421 C C . ILE A 1 308 ? 14.920 17.109 -45.045 1.00 90.69 308 ILE A C 1
ATOM 2423 O O . ILE A 1 308 ? 14.607 17.439 -43.903 1.00 90.69 308 ILE A O 1
ATOM 2427 N N . GLU A 1 309 ? 15.105 18.010 -46.009 1.00 88.00 309 GLU A N 1
ATOM 2428 C CA . GLU A 1 309 ? 14.831 19.443 -45.864 1.00 88.00 309 GLU A CA 1
ATOM 2429 C C . GLU A 1 309 ? 13.348 19.741 -46.167 1.00 88.00 309 GLU A C 1
ATOM 2431 O O . GLU A 1 309 ? 12.885 19.501 -47.284 1.00 88.00 309 GLU A O 1
ATOM 2436 N N . THR A 1 310 ? 12.582 20.270 -45.202 1.00 76.31 310 THR A N 1
ATOM 2437 C CA . THR A 1 310 ? 11.106 20.373 -45.325 1.00 76.31 310 THR A CA 1
ATOM 2438 C C . THR A 1 310 ? 10.553 21.791 -45.518 1.00 76.31 310 THR A C 1
ATOM 2440 O O . THR A 1 310 ? 9.605 21.967 -46.282 1.00 76.31 310 THR A O 1
ATOM 2443 N N . ASP A 1 311 ? 11.122 22.819 -44.880 1.00 70.44 311 ASP A N 1
ATOM 2444 C CA . ASP A 1 311 ? 10.732 24.227 -45.074 1.00 70.44 311 ASP A CA 1
ATOM 2445 C C . ASP A 1 311 ? 11.873 25.159 -44.642 1.00 70.44 311 ASP A C 1
ATOM 2447 O O . ASP A 1 311 ? 12.576 24.877 -43.674 1.00 70.44 311 ASP A O 1
ATOM 2451 N N . ALA A 1 312 ? 12.038 26.269 -45.358 1.00 66.19 312 ALA A N 1
ATOM 2452 C CA . ALA A 1 312 ? 13.010 27.313 -45.059 1.00 66.19 312 ALA A CA 1
ATOM 2453 C C . ALA A 1 312 ? 12.345 28.604 -44.548 1.00 66.19 312 ALA A C 1
ATOM 2455 O O . ALA A 1 312 ? 13.051 29.530 -44.176 1.00 66.19 312 ALA A O 1
ATOM 2456 N N . THR A 1 313 ? 11.011 28.713 -44.545 1.00 65.94 313 THR A N 1
ATOM 2457 C CA . THR A 1 313 ? 10.264 29.963 -44.290 1.00 65.94 313 THR A CA 1
ATOM 2458 C C . THR A 1 313 ? 10.487 30.539 -42.884 1.00 65.94 313 THR A C 1
ATOM 2460 O O . THR A 1 313 ? 10.374 31.751 -42.700 1.00 65.94 313 THR A O 1
ATOM 2463 N N . PHE A 1 314 ? 10.823 29.700 -41.899 1.00 60.81 314 PHE A N 1
ATOM 2464 C CA . PHE A 1 314 ? 11.111 30.090 -40.512 1.00 60.81 314 PHE A CA 1
ATOM 2465 C C . PHE A 1 314 ? 12.424 29.460 -40.016 1.00 60.81 314 PHE A C 1
ATOM 2467 O O . PHE A 1 314 ? 12.471 28.861 -38.945 1.00 60.81 314 PHE A O 1
ATOM 2474 N N . GLY A 1 315 ? 13.492 29.599 -40.809 1.00 71.06 315 GLY A N 1
ATOM 2475 C CA . GLY A 1 315 ? 14.728 28.826 -40.634 1.00 71.06 315 GLY A CA 1
ATOM 2476 C C . GLY A 1 315 ? 14.635 27.464 -41.324 1.00 71.06 315 GLY A C 1
ATOM 2477 O O . GLY A 1 315 ? 13.562 27.084 -41.790 1.00 71.06 315 GLY A O 1
ATOM 2478 N N . GLN A 1 316 ? 15.764 26.766 -41.455 1.00 82.25 316 GLN A N 1
ATOM 2479 C CA . GLN A 1 316 ? 15.810 25.475 -42.136 1.00 82.25 316 GLN A CA 1
ATOM 2480 C C . GLN A 1 316 ? 15.285 24.383 -41.203 1.00 82.25 316 GLN A C 1
ATOM 2482 O O . GLN A 1 316 ? 15.788 24.208 -40.094 1.00 82.25 316 GLN A O 1
ATOM 2487 N N . ASN A 1 317 ? 14.285 23.639 -41.660 1.00 85.94 317 ASN A N 1
ATOM 2488 C CA . ASN A 1 317 ? 13.789 22.465 -40.955 1.00 85.94 317 ASN A CA 1
ATOM 2489 C C . ASN A 1 317 ? 14.399 21.208 -41.568 1.00 85.94 317 ASN A C 1
ATOM 2491 O O . ASN A 1 317 ? 14.420 21.067 -42.798 1.00 85.94 317 ASN A O 1
ATOM 2495 N N . ILE A 1 318 ? 14.886 20.316 -40.710 1.00 87.56 318 ILE A N 1
ATOM 2496 C CA . ILE A 1 318 ? 15.538 19.068 -41.103 1.00 87.56 318 ILE A CA 1
ATOM 2497 C C . ILE A 1 318 ? 14.884 17.922 -40.348 1.00 87.56 318 ILE A C 1
ATOM 2499 O O . ILE A 1 318 ? 14.717 17.989 -39.133 1.00 87.56 318 ILE A O 1
ATOM 2503 N N . GLU A 1 319 ? 14.509 16.883 -41.078 1.00 91.06 319 GLU A N 1
ATOM 2504 C CA . GLU A 1 319 ? 14.118 15.597 -40.520 1.00 91.06 319 GLU A CA 1
ATOM 2505 C C . GLU A 1 319 ? 15.256 14.607 -40.743 1.00 91.06 319 GLU A C 1
ATOM 2507 O O . GLU A 1 319 ? 15.708 14.433 -41.875 1.00 91.06 319 GLU A O 1
ATOM 2512 N N . VAL A 1 320 ? 15.734 13.997 -39.663 1.00 92.81 320 VAL A N 1
ATOM 2513 C CA . VAL A 1 320 ? 16.706 12.902 -39.723 1.00 92.81 320 VAL A CA 1
ATOM 2514 C C . VAL A 1 320 ? 15.929 11.604 -39.605 1.00 92.81 320 VAL A C 1
ATOM 2516 O O . VAL A 1 320 ? 15.112 11.476 -38.693 1.00 92.81 320 VAL A O 1
ATOM 2519 N N . ILE A 1 321 ? 16.173 10.671 -40.523 1.00 93.12 321 ILE A N 1
ATOM 2520 C CA . ILE A 1 321 ? 15.591 9.330 -40.512 1.00 93.12 321 ILE A CA 1
ATOM 2521 C C . ILE A 1 321 ? 16.729 8.321 -40.399 1.00 93.12 321 ILE A C 1
ATOM 2523 O O . ILE A 1 321 ? 17.697 8.367 -41.164 1.00 93.12 321 ILE A O 1
ATOM 2527 N N . ALA A 1 322 ? 16.608 7.408 -39.444 1.00 94.75 322 ALA A N 1
ATOM 2528 C CA . ALA A 1 322 ? 17.572 6.344 -39.221 1.00 94.75 322 ALA A CA 1
ATOM 2529 C C . ALA A 1 322 ? 16.865 5.001 -39.068 1.00 94.75 322 ALA A C 1
ATOM 2531 O O . ALA A 1 322 ? 15.760 4.928 -38.536 1.00 94.75 322 ALA A O 1
ATOM 2532 N N . THR A 1 323 ? 17.520 3.943 -39.527 1.00 93.56 323 THR A N 1
ATOM 2533 C CA . THR A 1 323 ? 17.130 2.565 -39.243 1.00 93.56 323 THR A CA 1
ATOM 2534 C C . THR A 1 323 ? 18.051 2.023 -38.159 1.00 93.56 323 THR A C 1
ATOM 2536 O O . THR A 1 323 ? 19.274 2.085 -38.307 1.00 93.56 323 THR A O 1
ATOM 2539 N N . ILE A 1 324 ? 17.465 1.523 -37.074 1.00 92.88 324 ILE A N 1
ATOM 2540 C CA . ILE A 1 324 ? 18.163 0.915 -35.946 1.00 92.88 324 ILE A CA 1
ATOM 2541 C C . ILE A 1 324 ? 17.623 -0.500 -35.764 1.00 92.88 324 ILE A C 1
ATOM 2543 O O . ILE A 1 324 ? 16.480 -0.679 -35.354 1.00 92.88 324 ILE A O 1
ATOM 2547 N N . THR A 1 325 ? 18.439 -1.501 -36.082 1.00 88.94 325 THR A N 1
ATOM 2548 C CA . THR A 1 325 ? 18.082 -2.913 -35.915 1.00 88.94 325 THR A CA 1
ATOM 2549 C C . THR A 1 325 ? 18.841 -3.483 -34.732 1.00 88.94 325 THR A C 1
ATOM 2551 O O . THR A 1 325 ? 20.071 -3.396 -34.694 1.00 88.94 325 THR A O 1
ATOM 2554 N N . ASP A 1 326 ? 18.110 -4.084 -33.801 1.00 84.38 326 ASP A N 1
ATOM 2555 C CA . ASP A 1 326 ? 18.670 -4.702 -32.610 1.00 84.38 326 ASP A CA 1
ATOM 2556 C C . ASP A 1 326 ? 17.854 -5.925 -32.171 1.00 84.38 326 ASP A C 1
ATOM 2558 O O . ASP A 1 326 ? 16.627 -5.938 -32.295 1.00 84.38 326 ASP A O 1
ATOM 2562 N N . ASP A 1 327 ? 18.546 -6.938 -31.650 1.00 78.38 327 ASP A N 1
ATOM 2563 C CA . ASP A 1 327 ? 17.945 -8.193 -31.179 1.00 78.38 327 ASP A CA 1
ATOM 2564 C C . ASP A 1 327 ? 17.678 -8.190 -29.655 1.00 78.38 327 ASP A C 1
ATOM 2566 O O . ASP A 1 327 ? 17.008 -9.095 -29.149 1.00 78.38 327 ASP A O 1
ATOM 2570 N N . LEU A 1 328 ? 18.192 -7.199 -28.912 1.00 75.00 328 LEU A N 1
ATOM 2571 C CA .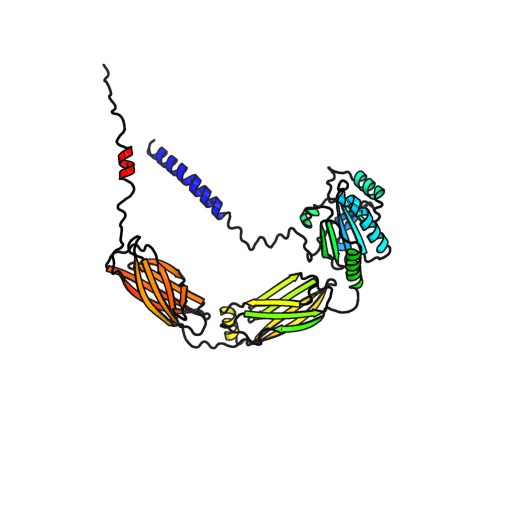 LEU A 1 328 ? 18.217 -7.135 -27.445 1.00 75.00 328 LEU A CA 1
ATOM 2572 C C . LEU A 1 328 ? 17.372 -5.998 -26.843 1.00 75.00 328 LEU A C 1
ATOM 2574 O O . LEU A 1 328 ? 17.519 -5.711 -25.663 1.00 75.00 328 LEU A O 1
ATOM 2578 N N . LEU A 1 329 ? 16.415 -5.447 -27.594 1.00 81.38 329 LEU A N 1
ATOM 2579 C CA . LEU A 1 329 ? 15.596 -4.285 -27.220 1.00 81.38 329 LEU A CA 1
ATOM 2580 C C . LEU A 1 329 ? 16.425 -2.991 -27.111 1.00 81.38 329 LEU A C 1
ATOM 2582 O O . LEU A 1 329 ? 17.336 -2.850 -26.300 1.00 81.38 329 LEU A O 1
ATOM 2586 N N . LEU A 1 330 ? 16.023 -1.990 -27.892 1.00 85.44 330 LEU A N 1
ATOM 2587 C CA . LEU A 1 330 ? 16.638 -0.670 -27.882 1.00 85.44 330 LEU A CA 1
ATOM 2588 C C . LEU A 1 330 ? 16.122 0.159 -26.695 1.00 85.44 330 LEU A C 1
ATOM 2590 O O . LEU A 1 330 ? 14.915 0.395 -26.591 1.00 85.44 330 LEU A O 1
ATOM 2594 N N . VAL A 1 331 ? 17.026 0.615 -25.825 1.00 85.12 331 VAL A N 1
ATOM 2595 C CA . VAL A 1 331 ? 16.698 1.441 -24.644 1.00 85.12 331 VAL A CA 1
ATOM 2596 C C . VAL A 1 331 ? 16.971 2.923 -24.861 1.00 85.12 331 VAL A C 1
ATOM 2598 O O . VAL A 1 331 ? 16.290 3.752 -24.258 1.00 85.12 331 VAL A O 1
ATOM 2601 N N . ASP A 1 332 ? 17.911 3.264 -25.745 1.00 86.94 332 ASP A N 1
ATOM 2602 C CA . ASP A 1 332 ? 18.154 4.644 -26.162 1.00 86.94 332 ASP A CA 1
ATOM 2603 C C . ASP A 1 332 ? 18.415 4.736 -27.670 1.00 86.94 332 ASP A C 1
ATOM 2605 O O . ASP A 1 332 ? 19.055 3.880 -28.286 1.00 86.94 332 ASP A O 1
ATOM 2609 N N . ALA A 1 333 ? 17.908 5.806 -28.266 1.00 90.75 333 ALA A N 1
ATOM 2610 C CA . ALA A 1 333 ? 18.121 6.177 -29.652 1.00 90.75 333 ALA A CA 1
ATOM 2611 C C . ALA A 1 333 ? 18.209 7.697 -29.708 1.00 90.75 333 ALA A C 1
ATOM 2613 O O . ALA A 1 333 ? 17.238 8.389 -29.404 1.00 90.75 333 ALA A O 1
ATOM 2614 N N . ALA A 1 334 ? 19.351 8.233 -30.121 1.00 92.00 334 ALA A N 1
ATOM 2615 C CA . ALA A 1 334 ? 19.585 9.669 -30.088 1.00 92.00 334 ALA A CA 1
ATOM 2616 C C . ALA A 1 334 ? 20.247 10.169 -31.367 1.00 92.00 334 ALA A C 1
ATOM 2618 O O . ALA A 1 334 ? 20.960 9.439 -32.058 1.00 92.00 334 ALA A O 1
ATOM 2619 N N . VAL A 1 335 ? 20.017 11.446 -31.670 1.00 90.94 335 VAL A N 1
ATOM 2620 C CA . VAL A 1 335 ? 20.715 12.169 -32.735 1.00 90.94 335 VAL A CA 1
ATOM 2621 C C . VAL A 1 335 ? 21.455 13.357 -32.147 1.00 90.94 335 VAL A C 1
ATOM 2623 O O . VAL A 1 335 ? 20.858 14.196 -31.469 1.00 90.94 335 VAL A O 1
ATOM 2626 N N . GLU A 1 336 ? 22.738 13.470 -32.476 1.00 91.06 336 GLU A N 1
ATOM 2627 C CA . GLU A 1 336 ? 23.530 14.681 -32.297 1.00 91.06 336 GLU A CA 1
ATOM 2628 C C . GLU A 1 336 ? 23.762 15.361 -33.651 1.00 91.06 336 GLU A C 1
ATOM 2630 O O . GLU A 1 336 ? 24.243 14.750 -34.606 1.00 91.06 336 GLU A O 1
ATOM 2635 N N . ILE A 1 337 ? 23.459 16.656 -33.734 1.00 86.25 337 ILE A N 1
ATOM 2636 C CA . ILE A 1 337 ? 23.801 17.484 -34.895 1.00 86.25 337 ILE A CA 1
ATOM 2637 C C . ILE A 1 337 ? 24.970 18.394 -34.535 1.00 86.25 337 ILE A C 1
ATOM 2639 O O . ILE A 1 337 ? 24.904 19.156 -33.569 1.00 86.25 337 ILE A O 1
ATOM 2643 N N . LEU A 1 338 ? 26.006 18.377 -35.368 1.00 86.44 338 LEU A N 1
ATOM 2644 C CA . LEU A 1 338 ? 27.146 19.285 -35.319 1.00 86.44 338 LEU A CA 1
ATOM 2645 C C . LEU A 1 338 ? 27.081 20.234 -36.523 1.00 86.44 338 LEU A C 1
ATOM 2647 O O . LEU A 1 338 ? 27.018 19.797 -37.675 1.00 86.44 338 LEU A O 1
ATOM 2651 N N . LEU A 1 339 ? 27.147 21.542 -36.275 1.00 83.81 339 LEU A N 1
ATOM 2652 C CA . LEU A 1 339 ? 27.253 22.553 -37.329 1.00 83.81 339 LEU A CA 1
ATOM 2653 C C . LEU A 1 339 ? 28.703 23.020 -37.423 1.00 83.81 339 LEU A C 1
ATOM 2655 O O . LEU A 1 339 ? 29.217 23.637 -36.493 1.00 83.81 339 LEU A O 1
ATOM 2659 N N . ASN A 1 340 ? 29.371 22.737 -38.545 1.00 80.50 340 ASN A N 1
ATOM 2660 C CA . ASN A 1 340 ? 30.787 23.076 -38.748 1.00 80.50 340 ASN A CA 1
ATOM 2661 C C . ASN A 1 340 ? 31.724 22.576 -37.618 1.00 80.50 340 ASN A C 1
ATOM 2663 O O . ASN A 1 340 ? 32.783 23.160 -37.387 1.00 80.50 340 ASN A O 1
ATOM 2667 N N . GLY A 1 341 ? 31.344 21.488 -36.937 1.00 74.12 341 GLY A N 1
ATOM 2668 C CA . GLY A 1 341 ? 32.107 20.859 -35.853 1.00 74.12 341 GLY A CA 1
ATOM 2669 C C . GLY A 1 341 ? 31.720 21.281 -34.430 1.00 74.12 341 GLY A C 1
ATOM 2670 O O . GLY A 1 341 ? 32.234 20.685 -33.487 1.00 74.12 341 GLY A O 1
ATOM 2671 N N . ASP A 1 342 ? 30.816 22.250 -34.256 1.00 77.62 342 ASP A N 1
ATOM 2672 C CA . ASP A 1 342 ? 30.285 22.624 -32.940 1.00 77.62 342 ASP A CA 1
ATOM 2673 C C . ASP A 1 342 ? 28.972 21.877 -32.659 1.00 77.62 342 ASP A C 1
ATOM 2675 O O . ASP A 1 342 ? 28.058 21.893 -33.490 1.00 77.62 342 ASP A O 1
ATOM 2679 N N . SER A 1 343 ? 28.875 21.234 -31.486 1.00 79.00 343 SER A N 1
ATOM 2680 C CA . SER A 1 343 ? 27.671 20.495 -31.075 1.00 79.00 343 SER A CA 1
ATOM 2681 C C . SER A 1 343 ? 26.508 21.465 -30.931 1.00 79.00 343 SER A C 1
ATOM 2683 O O . SER A 1 343 ? 26.588 22.466 -30.212 1.00 79.00 343 SER A O 1
ATOM 2685 N N . TYR A 1 344 ? 25.453 21.200 -31.691 1.00 72.88 344 TYR A N 1
ATOM 2686 C CA . TYR A 1 344 ? 24.302 22.076 -31.807 1.00 72.88 344 TYR A CA 1
ATOM 2687 C C . TYR A 1 344 ? 23.139 21.564 -30.960 1.00 72.88 344 TYR A C 1
ATOM 2689 O O . TYR A 1 344 ? 22.531 22.345 -30.223 1.00 72.88 344 TYR A O 1
ATOM 2697 N N . LYS A 1 345 ? 22.816 20.266 -31.052 1.00 74.75 345 LYS A N 1
ATOM 2698 C CA . LYS A 1 345 ? 21.692 19.673 -30.318 1.00 74.75 345 LYS A CA 1
ATOM 2699 C C . LYS A 1 345 ? 21.811 18.154 -30.218 1.00 74.75 345 LYS A C 1
ATOM 2701 O O . LYS A 1 345 ? 22.213 17.529 -31.193 1.00 74.75 345 LYS A O 1
ATOM 2706 N N . LEU A 1 346 ? 21.405 17.614 -29.070 1.00 81.00 346 LEU A N 1
ATOM 2707 C CA . LEU A 1 346 ? 21.200 16.191 -28.807 1.00 81.00 346 LEU A CA 1
ATOM 2708 C C . LEU A 1 346 ? 19.729 16.008 -28.430 1.00 81.00 346 LEU A C 1
ATOM 2710 O O . LEU A 1 346 ? 19.264 16.680 -27.510 1.00 81.00 346 LEU A O 1
ATOM 2714 N N . ASP A 1 347 ? 19.009 15.147 -29.137 1.00 85.88 347 ASP A N 1
ATOM 2715 C CA . ASP A 1 347 ? 17.616 14.817 -28.826 1.00 85.88 347 ASP A CA 1
ATOM 2716 C C . ASP A 1 347 ? 17.353 13.327 -29.089 1.00 85.88 347 ASP A C 1
ATOM 2718 O O . ASP A 1 347 ? 18.014 12.711 -29.930 1.00 85.88 347 ASP A O 1
ATOM 2722 N N . ALA A 1 348 ? 16.365 12.775 -28.381 1.00 86.50 348 ALA A N 1
ATOM 2723 C CA . ALA A 1 348 ? 15.913 11.401 -28.558 1.00 86.50 348 ALA A CA 1
ATOM 2724 C C . ALA A 1 348 ? 15.131 11.235 -29.868 1.00 86.50 348 ALA A C 1
ATOM 2726 O O . ALA A 1 348 ? 14.315 12.081 -30.241 1.00 86.50 348 ALA A O 1
ATOM 2727 N N . LEU A 1 349 ? 15.376 10.128 -30.553 1.00 86.31 349 LEU A N 1
ATOM 2728 C CA . LEU A 1 349 ? 14.671 9.711 -31.753 1.00 86.31 349 LEU A CA 1
ATOM 2729 C C . LEU A 1 349 ? 13.298 9.122 -31.414 1.00 86.31 349 LEU A C 1
ATOM 2731 O O . LEU A 1 349 ? 13.154 8.352 -30.468 1.00 86.31 349 LEU A O 1
ATOM 2735 N N . GLU A 1 350 ? 12.293 9.425 -32.233 1.00 91.12 350 GLU A N 1
ATOM 2736 C CA . GLU A 1 350 ? 10.956 8.844 -32.099 1.00 91.12 350 GLU A CA 1
ATOM 2737 C C . GLU A 1 350 ? 10.808 7.645 -33.046 1.00 91.12 350 GLU A C 1
ATOM 2739 O O . GLU A 1 350 ? 11.130 7.739 -34.232 1.00 91.12 350 GLU A O 1
ATOM 2744 N N . LEU A 1 351 ? 10.307 6.511 -32.543 1.00 89.19 351 LEU A N 1
ATOM 2745 C CA . LEU A 1 351 ? 10.018 5.339 -33.373 1.00 89.19 351 LEU A CA 1
ATOM 2746 C C . LEU A 1 351 ? 8.845 5.638 -34.322 1.00 89.19 351 LEU A C 1
ATOM 2748 O O . LEU A 1 351 ? 7.746 5.982 -33.884 1.00 89.19 351 LEU A O 1
ATOM 2752 N N . VAL A 1 352 ? 9.069 5.461 -35.623 1.00 90.00 352 VAL A N 1
ATOM 2753 C CA . VAL A 1 352 ? 8.074 5.690 -36.682 1.00 90.00 352 VAL A CA 1
ATOM 2754 C C . VAL A 1 352 ? 7.418 4.378 -37.114 1.00 90.00 352 VAL A C 1
ATOM 2756 O O . VAL A 1 352 ? 6.194 4.319 -37.250 1.00 90.00 352 VAL A O 1
ATOM 2759 N N . SER A 1 353 ? 8.213 3.329 -37.345 1.00 89.94 353 SER A N 1
ATOM 2760 C CA . SER A 1 353 ? 7.728 2.001 -37.754 1.00 89.94 353 SER A CA 1
ATOM 2761 C C . SER A 1 353 ? 8.829 0.951 -37.685 1.00 89.94 353 SER A C 1
ATOM 2763 O O . SER A 1 353 ? 9.902 1.215 -38.213 1.00 89.94 353 SER A O 1
ATOM 2765 N N . ASP A 1 354 ? 8.528 -0.241 -37.166 1.00 86.62 354 ASP A N 1
ATOM 2766 C CA . ASP A 1 354 ? 9.439 -1.393 -37.058 1.00 86.62 354 ASP A CA 1
ATOM 2767 C C . ASP A 1 354 ? 10.801 -1.033 -36.429 1.00 86.62 354 ASP A C 1
ATOM 2769 O O . ASP A 1 354 ? 10.924 -1.034 -35.209 1.00 86.62 354 ASP A O 1
ATOM 2773 N N . ASP A 1 355 ? 11.790 -0.692 -37.255 1.00 89.44 355 ASP A N 1
ATOM 2774 C CA . ASP A 1 355 ? 13.171 -0.325 -36.914 1.00 89.44 355 ASP A CA 1
ATOM 2775 C C . ASP A 1 355 ? 13.539 1.107 -37.354 1.00 89.44 355 ASP A C 1
ATOM 2777 O O . ASP A 1 355 ? 14.691 1.525 -37.286 1.00 89.44 355 ASP A O 1
ATOM 2781 N N . THR A 1 356 ? 12.575 1.867 -37.868 1.00 91.81 356 THR A N 1
ATOM 2782 C CA . THR A 1 356 ? 12.775 3.198 -38.438 1.00 91.81 356 THR A CA 1
ATOM 2783 C C . THR A 1 356 ? 12.386 4.269 -37.436 1.00 91.81 356 THR A C 1
ATOM 2785 O O . THR A 1 356 ? 11.251 4.319 -36.959 1.00 91.81 356 THR A O 1
ATOM 2788 N N . TYR A 1 357 ? 13.316 5.180 -37.194 1.00 94.00 357 TYR A N 1
ATOM 2789 C CA . TYR A 1 357 ? 13.210 6.272 -36.247 1.00 94.00 357 TYR A CA 1
ATOM 2790 C C . TYR A 1 357 ? 13.350 7.613 -36.960 1.00 94.00 357 TYR A C 1
ATOM 2792 O O . TYR A 1 357 ? 14.091 7.726 -37.943 1.00 94.00 357 TYR A O 1
ATOM 2800 N N . SER A 1 358 ? 12.674 8.647 -36.462 1.00 93.69 358 SER A N 1
ATOM 2801 C CA . SER A 1 358 ? 12.881 10.002 -36.960 1.00 93.69 358 SER A CA 1
ATOM 2802 C C . SER A 1 358 ? 12.814 11.073 -35.884 1.00 93.69 358 SER A C 1
ATOM 2804 O O . SER A 1 358 ? 12.250 10.900 -34.806 1.00 93.69 358 SER A O 1
ATOM 2806 N N . ILE A 1 359 ? 13.425 12.211 -36.193 1.00 92.75 359 ILE A N 1
ATOM 2807 C CA . ILE A 1 359 ? 13.295 13.435 -35.411 1.00 92.75 359 ILE A CA 1
ATOM 2808 C C . ILE A 1 359 ? 13.277 14.646 -36.337 1.00 92.75 359 ILE A C 1
ATOM 2810 O O . ILE A 1 359 ? 14.015 14.718 -37.322 1.00 92.75 359 ILE A O 1
ATOM 2814 N N . LYS A 1 360 ? 12.436 15.628 -35.998 1.00 89.62 360 LYS A N 1
ATOM 2815 C CA . LYS A 1 360 ? 12.325 16.899 -36.717 1.00 89.62 360 LYS A CA 1
ATOM 2816 C C . LYS A 1 360 ? 12.950 18.033 -35.923 1.00 89.62 360 LYS A C 1
ATOM 2818 O O . LYS A 1 360 ? 12.468 18.407 -34.855 1.00 89.62 360 LYS A O 1
ATOM 2823 N N . TYR A 1 361 ? 13.961 18.653 -36.511 1.00 86.81 361 TYR A N 1
ATOM 2824 C CA . TYR A 1 361 ? 14.558 19.886 -36.027 1.00 86.81 361 TYR A CA 1
ATOM 2825 C C . TYR A 1 361 ? 13.960 21.074 -36.765 1.00 86.81 361 TYR A C 1
ATOM 2827 O O . TYR A 1 361 ? 13.961 21.123 -37.996 1.00 86.81 361 TYR A O 1
ATOM 2835 N N . TYR A 1 362 ? 13.474 22.051 -36.002 1.00 84.62 362 TYR A N 1
ATOM 2836 C CA . TYR A 1 362 ? 12.864 23.257 -36.546 1.00 84.62 362 TYR A CA 1
ATOM 2837 C C . TYR A 1 362 ? 13.745 24.482 -36.319 1.00 84.62 362 TYR A C 1
ATOM 2839 O O . TYR A 1 362 ? 14.288 24.671 -35.229 1.00 84.62 362 TYR A O 1
ATOM 2847 N N . GLY A 1 363 ? 13.831 25.348 -37.328 1.00 78.38 363 GLY A N 1
ATOM 2848 C CA . GLY A 1 363 ? 14.473 26.655 -37.205 1.00 78.38 363 GLY A CA 1
ATOM 2849 C C . GLY A 1 363 ? 16.000 26.618 -37.109 1.00 78.38 363 GLY A C 1
ATOM 2850 O O . GLY A 1 363 ? 16.584 27.509 -36.489 1.00 78.38 363 GLY A O 1
ATOM 2851 N N . LEU A 1 364 ? 16.657 25.630 -37.726 1.00 80.12 364 LEU A N 1
ATOM 2852 C CA . LEU A 1 364 ? 18.116 25.596 -37.823 1.00 80.12 364 LEU A CA 1
ATOM 2853 C C . LEU A 1 364 ? 18.603 26.787 -38.661 1.00 80.12 364 LEU A C 1
ATOM 2855 O O . LEU A 1 364 ? 18.149 27.022 -39.786 1.00 80.12 364 LEU A O 1
ATOM 2859 N N . VAL A 1 365 ? 19.525 27.570 -38.101 1.00 80.25 365 VAL A N 1
ATOM 2860 C CA . VAL A 1 365 ? 20.120 28.727 -38.782 1.00 80.25 365 VAL A CA 1
ATOM 2861 C C . VAL A 1 365 ? 21.367 28.258 -39.522 1.00 80.25 365 VAL A C 1
ATOM 2863 O O . VAL A 1 365 ? 22.448 28.214 -38.944 1.00 80.25 365 VAL A O 1
ATOM 2866 N N . VAL A 1 366 ? 21.192 27.900 -40.792 1.00 80.56 366 VAL A N 1
ATOM 2867 C CA . VAL A 1 366 ? 22.249 27.388 -41.675 1.00 80.56 366 VAL A CA 1
ATOM 2868 C C . VAL A 1 366 ? 22.241 28.111 -43.021 1.00 80.56 366 VAL A C 1
ATOM 2870 O O . VAL A 1 366 ? 21.198 28.576 -43.500 1.00 80.56 366 VAL A O 1
ATOM 2873 N N . GLU A 1 367 ? 23.409 28.220 -43.639 1.00 82.31 367 GLU A N 1
ATOM 2874 C CA . GLU A 1 367 ? 23.595 28.743 -44.986 1.00 82.31 367 GLU A CA 1
ATOM 2875 C C . GLU A 1 367 ? 23.683 27.611 -46.015 1.00 82.31 367 GLU A C 1
ATOM 2877 O O . GLU A 1 367 ? 24.071 26.478 -45.733 1.00 82.31 367 GLU A O 1
ATOM 2882 N N . LYS A 1 368 ? 23.328 27.925 -47.264 1.00 84.38 368 LYS A N 1
ATOM 2883 C CA . LYS A 1 368 ? 23.474 26.967 -48.359 1.00 84.38 368 LYS A CA 1
ATOM 2884 C C . LYS A 1 368 ? 24.948 26.589 -48.521 1.00 84.38 368 LYS A C 1
ATOM 2886 O O . LYS A 1 368 ? 25.777 27.458 -48.788 1.00 84.38 368 LYS A O 1
ATOM 2891 N N . GLY A 1 369 ? 25.233 25.291 -48.494 1.00 83.31 369 GLY A N 1
ATOM 2892 C CA . GLY A 1 369 ? 26.586 24.749 -48.569 1.00 83.31 369 GLY A CA 1
ATOM 2893 C C . GLY A 1 369 ? 27.254 24.537 -47.212 1.00 83.31 369 GLY A C 1
ATOM 2894 O O . GLY A 1 369 ? 28.337 23.951 -47.200 1.00 83.31 369 GLY A O 1
ATOM 2895 N N . ASP A 1 370 ? 26.621 24.939 -46.103 1.00 87.38 370 ASP A N 1
ATOM 2896 C CA . ASP A 1 370 ? 27.044 24.499 -44.774 1.00 87.38 370 ASP A CA 1
ATOM 2897 C 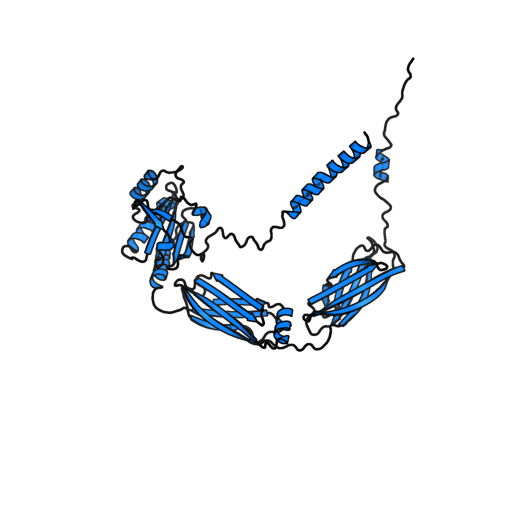C . ASP A 1 370 ? 27.029 22.971 -44.699 1.00 87.38 370 ASP A C 1
ATOM 2899 O O . ASP A 1 370 ? 26.236 22.298 -45.373 1.00 87.38 370 ASP A O 1
ATOM 2903 N N . ILE A 1 371 ? 27.937 22.432 -43.889 1.00 87.19 371 ILE A N 1
ATOM 2904 C CA . ILE A 1 371 ? 28.045 20.999 -43.638 1.00 87.19 371 ILE A CA 1
ATOM 2905 C C . ILE A 1 371 ? 27.515 20.736 -42.235 1.00 87.19 371 ILE A C 1
ATOM 2907 O O . ILE A 1 371 ? 28.048 21.244 -41.244 1.00 87.19 371 ILE A O 1
ATOM 2911 N N . LEU A 1 372 ? 26.461 19.933 -42.183 1.00 89.38 372 LEU A N 1
ATOM 2912 C CA . LEU A 1 372 ? 25.947 19.335 -40.965 1.00 89.38 372 LEU A CA 1
ATOM 2913 C C . LEU A 1 372 ? 26.558 17.951 -40.827 1.00 89.38 372 LEU A C 1
ATOM 2915 O O . LEU A 1 372 ? 26.460 17.148 -41.754 1.00 89.38 372 LEU A O 1
ATOM 2919 N N . THR A 1 373 ? 27.169 17.670 -39.686 1.00 92.00 373 THR A N 1
ATOM 2920 C CA . THR A 1 373 ? 27.527 16.300 -39.316 1.00 92.00 373 THR A CA 1
ATOM 2921 C C . THR A 1 373 ? 26.424 15.791 -38.404 1.00 92.00 373 THR A C 1
ATOM 2923 O O . THR A 1 373 ? 26.144 16.399 -37.372 1.00 92.00 373 THR A O 1
ATOM 2926 N N . VAL A 1 374 ? 25.741 14.737 -38.835 1.00 92.19 374 VAL A N 1
ATOM 2927 C CA . VAL A 1 374 ? 24.656 14.102 -38.089 1.00 92.19 374 VAL A CA 1
ATOM 2928 C C . VAL A 1 374 ? 25.184 12.785 -37.553 1.00 92.19 374 VAL A C 1
ATOM 2930 O O . VAL A 1 374 ? 25.548 11.914 -38.340 1.00 92.19 374 VAL A O 1
ATOM 2933 N N . ASN A 1 375 ? 25.208 12.658 -36.233 1.00 92.94 375 ASN A N 1
ATOM 2934 C CA . ASN A 1 375 ? 25.561 11.435 -35.531 1.00 92.94 375 ASN A CA 1
ATOM 2935 C C . ASN A 1 375 ? 24.270 10.814 -35.019 1.00 92.94 375 ASN A C 1
ATOM 2937 O O . ASN A 1 375 ? 23.501 11.488 -34.335 1.00 92.94 375 ASN A O 1
ATOM 2941 N N . VAL A 1 376 ? 24.037 9.545 -35.319 1.00 93.94 376 VAL A N 1
ATOM 2942 C CA . VAL A 1 376 ? 22.950 8.775 -34.712 1.00 93.94 376 VAL A CA 1
ATOM 2943 C C . VAL A 1 376 ? 23.560 7.690 -33.855 1.00 93.94 376 VAL A C 1
ATOM 2945 O O . VAL A 1 376 ? 24.481 7.011 -34.301 1.00 93.94 376 VAL A O 1
ATOM 2948 N N . THR A 1 377 ? 23.049 7.528 -32.641 1.00 93.69 377 THR A N 1
ATOM 2949 C CA . THR A 1 377 ? 23.449 6.478 -31.706 1.00 93.69 377 THR A CA 1
ATOM 2950 C C . THR A 1 377 ? 22.242 5.636 -31.321 1.00 93.69 377 THR A C 1
ATOM 2952 O O . THR A 1 377 ? 21.148 6.171 -31.147 1.00 93.69 377 THR A O 1
ATOM 2955 N N . GLY A 1 378 ? 22.450 4.333 -31.171 1.00 91.69 378 GLY A N 1
ATOM 2956 C CA . GLY A 1 378 ? 21.489 3.400 -30.592 1.00 91.69 378 GLY A CA 1
ATOM 2957 C C . GLY A 1 378 ? 22.166 2.576 -29.504 1.00 91.69 378 GLY A C 1
ATOM 2958 O O . GLY A 1 378 ? 23.295 2.126 -29.708 1.00 91.69 378 GLY A O 1
ATOM 2959 N N . GLU A 1 379 ? 21.498 2.407 -28.369 1.00 89.50 379 GLU A N 1
ATOM 2960 C CA . GLU A 1 379 ? 21.957 1.625 -27.220 1.00 89.50 379 GLU A CA 1
ATOM 2961 C C . GLU A 1 379 ? 20.929 0.540 -26.879 1.00 89.50 379 GLU A C 1
ATOM 2963 O O . GLU A 1 379 ? 19.735 0.826 -26.756 1.00 89.50 379 GLU A O 1
ATOM 2968 N N . ASP A 1 380 ? 21.392 -0.705 -26.756 1.00 90.00 380 ASP A N 1
ATOM 2969 C CA . ASP A 1 380 ? 20.577 -1.854 -26.342 1.00 90.00 380 ASP A CA 1
ATOM 2970 C C . ASP A 1 380 ? 20.578 -2.051 -24.811 1.00 90.00 380 ASP A C 1
ATOM 2972 O O . ASP A 1 380 ? 21.340 -1.411 -24.081 1.00 90.00 380 ASP A O 1
ATOM 2976 N N . VAL A 1 381 ? 19.749 -2.966 -24.295 1.00 85.44 381 VAL A N 1
ATOM 2977 C CA . VAL A 1 381 ? 19.708 -3.288 -22.846 1.00 85.44 381 VAL A CA 1
ATOM 2978 C C . VAL A 1 381 ? 21.033 -3.826 -22.290 1.00 85.44 381 VAL A C 1
ATOM 2980 O O . VAL A 1 381 ? 21.222 -3.851 -21.075 1.00 85.44 381 VAL A O 1
ATOM 2983 N N . ALA A 1 382 ? 21.946 -4.289 -23.150 1.00 83.12 382 ALA A N 1
ATOM 2984 C CA . ALA A 1 382 ? 23.271 -4.757 -22.760 1.00 83.12 382 ALA A CA 1
ATOM 2985 C C . ALA A 1 382 ? 24.291 -3.611 -22.637 1.00 83.12 382 ALA A C 1
ATOM 2987 O O . ALA A 1 382 ? 25.464 -3.864 -22.331 1.00 83.12 382 ALA A O 1
ATOM 2988 N N . GLY A 1 383 ? 23.872 -2.364 -22.881 1.00 82.44 383 GLY A N 1
ATOM 2989 C CA . GLY A 1 383 ? 24.728 -1.180 -22.905 1.00 82.44 383 GLY A CA 1
ATOM 2990 C C . GLY A 1 383 ? 25.657 -1.144 -24.119 1.00 82.44 383 GLY A C 1
ATOM 2991 O O . GLY A 1 383 ? 26.682 -0.451 -24.114 1.00 82.44 383 GLY A O 1
ATOM 2992 N N . LYS A 1 384 ? 25.372 -1.933 -25.160 1.00 85.88 384 LYS A N 1
ATOM 2993 C CA . LYS A 1 384 ? 26.125 -1.879 -26.408 1.00 85.88 384 LYS A CA 1
ATOM 2994 C C . LYS A 1 384 ? 25.611 -0.727 -27.239 1.00 85.88 384 LYS A C 1
ATOM 2996 O O . LYS A 1 384 ? 24.444 -0.656 -27.598 1.00 85.88 384 LYS A O 1
ATOM 3001 N N . ILE A 1 385 ? 26.549 0.128 -27.620 1.00 88.38 385 ILE A N 1
ATOM 3002 C CA . ILE A 1 385 ? 26.263 1.304 -28.426 1.00 88.38 385 ILE A CA 1
ATOM 3003 C C . ILE A 1 385 ? 26.696 1.044 -29.865 1.00 88.38 385 ILE A C 1
ATOM 3005 O O . ILE A 1 385 ? 27.826 0.610 -30.123 1.00 88.38 385 ILE A O 1
ATOM 3009 N N . ALA A 1 386 ? 25.817 1.367 -30.801 1.00 90.94 386 ALA A N 1
ATOM 3010 C CA . ALA A 1 386 ? 26.119 1.493 -32.215 1.00 90.94 386 ALA A CA 1
ATOM 3011 C C . ALA A 1 386 ? 25.908 2.931 -32.665 1.00 90.94 386 ALA A C 1
ATOM 3013 O O . ALA A 1 386 ? 25.090 3.658 -32.106 1.00 90.94 386 ALA A O 1
ATOM 3014 N N . PHE A 1 387 ? 26.673 3.352 -33.666 1.00 93.19 387 PHE A N 1
ATOM 3015 C CA . PHE A 1 387 ? 26.573 4.703 -34.187 1.00 93.19 387 PHE A CA 1
ATOM 3016 C C . PHE A 1 387 ? 26.807 4.745 -35.692 1.00 93.19 387 PHE A C 1
ATOM 3018 O O . PHE A 1 387 ? 27.567 3.939 -36.233 1.00 93.19 387 PHE A O 1
ATOM 3025 N N . ASP A 1 388 ? 26.182 5.720 -36.340 1.00 95.00 388 ASP A N 1
ATOM 3026 C CA . ASP A 1 388 ? 26.445 6.093 -37.726 1.00 95.00 388 ASP A CA 1
ATOM 3027 C C . ASP A 1 388 ? 26.611 7.612 -37.826 1.00 95.00 388 ASP A C 1
ATOM 3029 O O . ASP A 1 388 ? 25.996 8.371 -37.073 1.00 95.00 388 ASP A O 1
ATOM 3033 N N . GLU A 1 389 ? 27.468 8.053 -38.741 1.00 94.25 389 GLU A N 1
ATOM 3034 C CA . GLU A 1 389 ? 27.773 9.466 -38.968 1.00 94.25 389 GLU A CA 1
ATOM 3035 C C . GLU A 1 389 ? 27.593 9.792 -40.448 1.00 94.25 389 GLU A C 1
ATOM 3037 O O . GLU A 1 389 ? 28.218 9.183 -41.323 1.00 94.25 389 GLU A O 1
ATOM 3042 N N . LEU A 1 390 ? 26.803 10.827 -40.737 1.00 94.38 390 LEU A N 1
ATOM 3043 C CA . LEU A 1 390 ? 26.617 11.323 -42.092 1.00 94.38 390 LEU A CA 1
ATOM 3044 C C . LEU A 1 390 ? 26.866 12.827 -42.175 1.00 94.38 390 LEU A C 1
ATOM 3046 O O . LEU A 1 390 ? 26.273 13.632 -41.460 1.00 94.38 390 LEU A O 1
ATOM 3050 N N . ASN A 1 391 ? 27.719 13.213 -43.124 1.00 91.75 391 ASN A N 1
ATOM 3051 C CA . ASN A 1 391 ? 27.909 14.609 -43.493 1.00 91.75 391 ASN A CA 1
ATOM 3052 C C . ASN A 1 391 ? 26.892 15.008 -44.567 1.00 91.75 391 ASN A C 1
ATOM 3054 O O . ASN A 1 391 ? 26.915 14.488 -45.685 1.00 91.75 391 ASN A O 1
ATOM 3058 N N . TYR A 1 392 ? 26.037 15.971 -44.242 1.00 89.25 392 TYR A N 1
ATOM 3059 C CA . TYR A 1 392 ? 24.988 16.492 -45.106 1.00 89.25 392 TYR A CA 1
ATOM 3060 C C . TYR A 1 392 ? 25.279 17.938 -45.505 1.00 89.25 392 TYR A C 1
ATOM 3062 O O . TYR A 1 392 ? 25.484 18.803 -44.655 1.00 89.25 392 TYR A O 1
ATOM 3070 N N . SER A 1 393 ? 25.296 18.213 -46.813 1.00 89.12 393 SER A N 1
ATOM 3071 C CA . SER A 1 393 ? 25.459 19.577 -47.318 1.00 89.12 393 SER A CA 1
ATOM 3072 C C . SER A 1 393 ? 24.099 20.212 -47.546 1.00 89.12 393 SER A C 1
ATOM 3074 O O . SER A 1 393 ? 23.316 19.728 -48.361 1.00 89.12 393 SER A O 1
ATOM 3076 N N . VAL A 1 394 ? 23.858 21.325 -46.861 1.00 85.31 394 VAL A N 1
ATOM 3077 C CA . VAL A 1 394 ? 22.599 22.067 -46.922 1.00 85.31 394 VAL A CA 1
ATOM 3078 C C . VAL A 1 394 ? 22.339 22.563 -48.350 1.00 85.31 394 VAL A C 1
ATOM 3080 O O . VAL A 1 394 ? 23.125 23.328 -48.927 1.00 85.31 394 VAL A O 1
ATOM 3083 N N . THR A 1 395 ? 21.226 22.132 -48.938 1.00 84.19 395 THR A N 1
ATOM 3084 C CA . THR A 1 395 ? 20.891 22.349 -50.352 1.00 84.19 395 THR A CA 1
ATOM 3085 C C . THR A 1 395 ? 20.028 23.591 -50.585 1.00 84.19 395 THR A C 1
ATOM 3087 O O . THR A 1 395 ? 20.202 24.270 -51.616 1.00 84.19 395 THR A O 1
ATOM 3090 N N . ALA A 1 396 ? 19.167 23.951 -49.627 1.00 76.38 396 ALA A N 1
ATOM 3091 C CA . ALA A 1 396 ? 18.398 25.193 -49.601 1.00 76.38 396 ALA A CA 1
ATOM 3092 C C . ALA A 1 396 ? 18.959 26.208 -48.588 1.00 76.38 396 ALA A C 1
ATOM 3094 O O . ALA A 1 396 ? 19.517 25.868 -47.559 1.00 76.38 396 ALA A O 1
ATOM 3095 N N . SER A 1 397 ? 18.838 27.503 -48.881 1.00 66.31 397 SER A N 1
ATOM 3096 C CA . SER A 1 397 ? 19.185 28.554 -47.914 1.00 66.31 397 SER A CA 1
ATOM 3097 C C . SER A 1 397 ? 18.021 28.805 -46.957 1.00 66.31 397 SER A C 1
ATOM 3099 O O . SER A 1 397 ? 16.891 28.907 -47.441 1.00 66.31 397 SER A O 1
ATOM 3101 N N . ALA A 1 398 ? 18.289 29.058 -45.670 1.00 68.19 398 ALA A N 1
ATOM 3102 C CA . ALA A 1 398 ? 17.279 29.554 -44.735 1.00 68.19 398 ALA A CA 1
ATOM 3103 C C . ALA A 1 398 ? 16.540 30.782 -45.312 1.00 68.19 398 ALA A C 1
ATOM 3105 O O . ALA A 1 398 ? 17.135 31.790 -45.709 1.00 68.19 398 ALA A O 1
ATOM 3106 N N . GLY A 1 399 ? 15.219 30.679 -45.399 1.00 54.94 399 GLY A N 1
ATOM 3107 C CA . GLY A 1 399 ? 14.316 31.726 -45.839 1.00 54.94 399 GLY A CA 1
ATOM 3108 C C . GLY A 1 399 ? 13.980 32.648 -44.672 1.00 54.94 399 GLY A C 1
ATOM 3109 O O . GLY A 1 399 ? 13.519 32.225 -43.622 1.00 54.94 399 GLY A O 1
ATOM 3110 N N . ILE A 1 400 ? 14.176 33.945 -44.902 1.00 46.59 400 ILE A N 1
ATOM 3111 C CA . ILE A 1 400 ? 13.987 35.055 -43.958 1.00 46.59 400 ILE A CA 1
ATOM 3112 C C . ILE A 1 400 ? 15.136 35.196 -42.942 1.00 46.59 400 ILE A C 1
ATOM 3114 O O . ILE A 1 400 ? 15.036 34.824 -41.776 1.00 46.59 400 ILE A O 1
ATOM 3118 N N . SER A 1 401 ? 16.180 35.935 -43.341 1.00 43.72 401 SER A N 1
ATOM 3119 C CA . SER A 1 401 ? 16.782 36.854 -42.376 1.00 43.72 401 SER A CA 1
ATOM 3120 C C . SER A 1 401 ? 15.717 37.905 -42.072 1.00 43.72 401 SER A C 1
ATOM 3122 O O . SER A 1 401 ? 15.309 38.674 -42.944 1.00 43.72 401 SER A O 1
ATOM 3124 N N . LEU A 1 402 ? 15.182 37.921 -40.853 1.00 39.03 402 LEU A N 1
ATOM 3125 C CA . LEU A 1 402 ? 14.531 39.137 -40.388 1.00 39.03 402 LEU A CA 1
ATOM 3126 C C . LEU A 1 402 ? 15.655 40.175 -40.325 1.00 39.03 402 LEU A C 1
ATOM 3128 O O . LEU A 1 402 ? 16.577 40.009 -39.519 1.00 39.03 402 LEU A O 1
ATOM 3132 N N . PRO A 1 403 ? 15.648 41.228 -41.165 1.00 39.03 403 PRO A N 1
ATOM 3133 C CA . PRO A 1 403 ? 16.597 42.295 -40.966 1.00 39.03 403 PRO A CA 1
ATOM 3134 C C . PRO A 1 403 ? 16.243 42.889 -39.610 1.00 39.03 403 PRO A C 1
ATOM 3136 O O . PRO A 1 403 ? 15.114 43.323 -39.405 1.00 39.03 403 PRO A O 1
ATOM 3139 N N . ILE A 1 404 ? 17.201 42.842 -38.687 1.00 38.22 404 ILE A N 1
ATOM 3140 C CA . ILE A 1 404 ? 17.446 43.873 -37.684 1.00 38.22 404 ILE A CA 1
ATOM 3141 C C . ILE A 1 404 ? 16.144 44.504 -37.169 1.00 38.22 404 ILE A C 1
ATOM 3143 O O . ILE A 1 404 ? 15.633 45.452 -37.759 1.00 38.22 404 ILE A O 1
ATOM 3147 N N . ILE A 1 405 ? 15.652 43.993 -36.038 1.00 36.78 405 ILE A N 1
ATOM 3148 C CA . ILE A 1 405 ? 15.234 44.815 -34.894 1.00 36.78 405 ILE A CA 1
ATOM 3149 C C . ILE A 1 405 ? 14.561 46.127 -35.313 1.00 36.78 405 ILE A C 1
ATOM 3151 O O . ILE A 1 405 ? 15.290 47.057 -35.629 1.00 36.78 405 ILE A O 1
ATOM 3155 N N . LEU A 1 406 ? 13.226 46.237 -35.242 1.00 39.34 406 LEU A N 1
ATOM 3156 C CA . LEU A 1 406 ? 12.485 47.286 -34.494 1.00 39.34 406 LEU A CA 1
ATOM 3157 C C . LEU A 1 406 ? 13.013 48.753 -34.489 1.00 39.34 406 LEU A C 1
ATOM 3159 O O . LEU A 1 406 ? 12.626 49.566 -33.651 1.00 39.34 406 LEU A O 1
ATOM 3163 N N . ALA A 1 407 ? 13.871 49.146 -35.424 1.00 37.03 407 ALA A N 1
ATOM 3164 C CA . ALA A 1 407 ? 14.566 50.424 -35.457 1.00 37.03 407 ALA A CA 1
ATOM 3165 C C . ALA A 1 407 ? 13.707 51.467 -36.166 1.00 37.03 407 ALA A C 1
ATOM 3167 O O . ALA A 1 407 ? 13.844 52.656 -35.904 1.00 37.03 407 ALA A O 1
ATOM 3168 N N . SER A 1 408 ? 12.760 51.042 -37.004 1.00 38.75 408 SER A N 1
ATOM 3169 C CA . SER A 1 408 ? 11.797 51.934 -37.646 1.00 38.75 408 SER A CA 1
ATOM 3170 C C . SER A 1 408 ? 10.700 52.416 -36.688 1.00 38.75 408 SER A C 1
ATOM 3172 O O . SER A 1 408 ? 10.248 53.552 -36.824 1.00 38.75 408 SER A O 1
ATOM 3174 N N . THR A 1 409 ? 10.321 51.634 -35.671 1.00 42.41 409 THR A N 1
ATOM 3175 C CA . THR A 1 409 ? 9.345 52.074 -34.655 1.00 42.41 409 THR A CA 1
ATOM 3176 C C . THR A 1 409 ? 9.984 52.932 -33.561 1.00 42.41 409 THR A C 1
ATOM 3178 O O . THR A 1 409 ? 9.337 53.855 -33.069 1.00 42.41 409 THR A O 1
ATOM 3181 N N . PHE A 1 410 ? 11.273 52.743 -33.248 1.00 39.59 410 PHE A N 1
ATOM 3182 C CA . PHE A 1 410 ? 11.991 53.631 -32.320 1.00 39.59 410 PHE A CA 1
ATOM 3183 C C . PHE A 1 410 ? 12.470 54.949 -32.956 1.00 39.59 410 PHE A C 1
ATOM 3185 O O . PHE A 1 410 ? 12.498 55.976 -32.272 1.00 39.59 410 PHE A O 1
ATOM 3192 N N . LEU A 1 411 ? 12.791 54.983 -34.258 1.00 38.94 411 LEU A N 1
ATOM 3193 C CA . LEU A 1 411 ? 13.219 56.228 -34.917 1.00 38.94 411 LEU A CA 1
ATOM 3194 C C . LEU A 1 411 ? 12.057 57.210 -35.158 1.00 38.94 411 LEU A C 1
ATOM 3196 O O . LEU A 1 411 ? 12.280 58.419 -35.198 1.00 38.94 411 LEU A O 1
ATOM 3200 N N . ALA A 1 412 ? 10.813 56.724 -35.233 1.00 40.81 412 ALA A N 1
ATOM 3201 C CA . ALA A 1 412 ? 9.628 57.580 -35.329 1.00 40.81 412 ALA A CA 1
ATOM 3202 C C . ALA A 1 412 ? 9.296 58.307 -34.005 1.00 40.81 412 ALA A C 1
ATOM 3204 O O . ALA A 1 412 ? 8.726 59.397 -34.030 1.00 40.81 412 ALA A O 1
ATOM 3205 N N . GLY A 1 413 ? 9.706 57.762 -32.851 1.00 39.88 413 GLY A N 1
ATOM 3206 C CA . GLY A 1 413 ? 9.491 58.377 -31.531 1.00 39.88 413 GLY A CA 1
ATOM 3207 C C . GLY A 1 413 ? 10.516 59.450 -31.134 1.00 39.88 413 GLY A C 1
ATOM 3208 O O . GLY A 1 413 ? 10.269 60.223 -30.212 1.00 39.88 413 GLY A O 1
ATOM 3209 N N . LEU A 1 414 ? 11.658 59.536 -31.829 1.00 42.34 414 LEU A N 1
ATOM 3210 C CA . LEU A 1 414 ? 12.775 60.432 -31.482 1.00 42.34 414 LEU A CA 1
ATOM 3211 C C . LEU A 1 414 ? 12.825 61.743 -32.289 1.00 42.34 414 LEU A C 1
ATOM 3213 O O . LEU A 1 414 ? 13.664 62.597 -32.005 1.00 42.34 414 LEU A O 1
ATOM 3217 N N . ILE A 1 415 ? 11.916 61.950 -33.250 1.00 46.81 415 ILE A N 1
ATOM 3218 C CA . ILE A 1 415 ? 11.876 63.167 -34.089 1.00 46.81 415 ILE A CA 1
ATOM 3219 C C . ILE A 1 415 ? 11.018 64.295 -33.472 1.00 46.81 415 ILE A C 1
ATOM 3221 O O . ILE A 1 415 ? 11.033 65.423 -33.959 1.00 46.81 415 ILE A O 1
ATOM 3225 N N . ILE A 1 416 ? 10.353 64.072 -32.333 1.00 48.16 416 ILE A N 1
ATOM 3226 C CA . ILE A 1 416 ? 9.589 65.124 -31.639 1.00 48.16 416 ILE A CA 1
ATOM 3227 C C . ILE A 1 416 ? 10.227 65.445 -30.280 1.00 48.16 416 ILE A C 1
ATOM 3229 O O . ILE A 1 416 ? 9.708 65.105 -29.222 1.00 48.16 416 ILE A O 1
ATOM 3233 N N . LEU A 1 417 ? 11.356 66.160 -30.304 1.00 37.94 417 LEU A N 1
ATOM 3234 C CA . LEU A 1 417 ? 11.747 67.036 -29.196 1.00 37.94 417 LEU A CA 1
ATOM 3235 C C . LEU A 1 417 ? 11.772 68.493 -29.681 1.00 37.94 417 LEU A C 1
ATOM 3237 O O . LEU A 1 417 ? 12.329 68.784 -30.742 1.00 37.94 417 LEU A O 1
ATOM 3241 N N . PRO A 1 418 ? 11.180 69.429 -28.918 1.00 42.31 418 PRO A N 1
ATOM 3242 C CA . PRO A 1 418 ? 11.045 70.811 -29.330 1.00 42.31 418 PRO A CA 1
ATOM 3243 C C . PRO A 1 418 ? 12.384 71.549 -29.255 1.00 42.31 418 PRO A C 1
ATOM 3245 O O . PRO A 1 418 ? 13.177 71.414 -28.321 1.00 42.31 418 PRO A O 1
ATOM 3248 N N . ILE A 1 419 ? 12.585 72.392 -30.262 1.00 42.91 419 ILE A N 1
ATOM 3249 C CA . ILE A 1 419 ? 13.664 73.361 -30.405 1.00 42.91 419 ILE A CA 1
ATOM 3250 C C . ILE A 1 419 ? 13.794 74.204 -29.130 1.00 42.91 419 ILE A C 1
ATOM 3252 O O . ILE A 1 419 ? 12.905 74.974 -28.762 1.00 42.91 419 ILE A O 1
ATOM 3256 N N . ARG A 1 420 ? 14.958 74.124 -28.485 1.00 42.31 420 ARG A N 1
ATOM 3257 C CA . ARG A 1 420 ? 15.377 75.068 -27.448 1.00 42.31 420 ARG A CA 1
ATOM 3258 C C . ARG A 1 420 ? 15.735 76.392 -28.129 1.00 42.31 420 ARG A C 1
ATOM 3260 O O . ARG A 1 420 ? 16.743 76.462 -28.827 1.00 42.31 420 ARG A O 1
ATOM 3267 N N . ARG A 1 421 ? 14.969 77.463 -27.897 1.00 35.47 421 ARG A N 1
ATOM 3268 C CA . ARG A 1 421 ? 15.432 78.831 -28.184 1.00 35.47 421 ARG A CA 1
ATOM 3269 C C . ARG A 1 421 ? 15.836 79.511 -26.881 1.00 35.47 421 ARG A C 1
ATOM 3271 O O . ARG A 1 421 ? 15.008 79.997 -26.120 1.00 35.47 421 ARG A O 1
ATOM 3278 N N . ILE A 1 422 ? 17.143 79.523 -26.640 1.00 47.06 422 ILE A N 1
ATOM 3279 C CA . ILE A 1 422 ? 17.798 80.461 -25.729 1.00 47.06 422 ILE A CA 1
ATOM 3280 C C . ILE A 1 422 ? 17.629 81.860 -26.333 1.00 47.06 422 ILE A C 1
ATOM 3282 O O . ILE A 1 422 ? 17.958 82.065 -27.503 1.00 47.06 422 ILE A O 1
ATOM 3286 N N . ARG A 1 423 ? 17.158 82.829 -25.541 1.00 41.09 423 ARG A N 1
ATOM 3287 C CA . ARG A 1 423 ? 17.412 84.251 -25.799 1.00 41.09 423 ARG A CA 1
ATOM 3288 C C . ARG A 1 423 ? 18.341 84.775 -24.706 1.00 41.09 423 ARG A C 1
ATOM 3290 O O . ARG A 1 423 ? 18.206 84.456 -23.531 1.00 41.09 423 ARG A O 1
ATOM 3297 N N . THR A 1 424 ? 19.346 85.479 -25.188 1.00 46.78 424 THR A N 1
ATOM 3298 C CA . THR A 1 424 ? 20.597 85.925 -24.579 1.00 46.78 424 THR A CA 1
ATOM 3299 C C . THR A 1 424 ? 20.433 86.912 -23.424 1.00 46.78 424 THR A C 1
ATOM 3301 O O . THR A 1 424 ? 19.561 87.775 -23.473 1.00 46.78 424 THR A O 1
ATOM 3304 N N . ARG A 1 425 ? 21.360 86.848 -22.454 1.00 47.84 425 ARG A N 1
ATOM 3305 C CA . ARG A 1 425 ? 21.676 87.954 -21.536 1.00 47.84 425 ARG A CA 1
ATOM 3306 C C . ARG A 1 425 ? 22.158 89.180 -22.321 1.00 47.84 425 ARG A C 1
ATOM 3308 O O . ARG A 1 425 ? 23.095 89.062 -23.112 1.00 47.84 425 ARG A O 1
ATOM 3315 N N . LYS A 1 426 ? 21.594 90.339 -22.005 1.00 46.84 426 LYS A N 1
ATOM 3316 C CA . LYS A 1 426 ? 22.354 91.529 -21.621 1.00 46.84 426 LYS A CA 1
ATOM 3317 C C . LYS A 1 426 ? 21.685 92.126 -20.398 1.00 46.84 426 LYS A C 1
ATOM 3319 O O . LYS A 1 426 ? 20.435 92.110 -20.388 1.00 46.84 426 LYS A O 1
#

Radius of gyration: 36.14 Å; chains: 1; bounding box: 60×113×88 Å

pLDDT: mean 81.19, std 16.68, range [34.88, 97.69]

Sequence (426 aa):
MKRQKILFLIALLITPMILSFIQIESAVKDPIVEVMTSKVIHNGAQAIDWNLEDIMSDTNFTFLSLAGKVVMMDFFATWCGPCIAAMSLLREINDHYSGNSDFVLMSIDLETAAAASETALEAFASNNNMNWKIFRDTVNMDDYYGIEFIPTLIIFSKTQYVYYSEIGMSGISDLIDMVDDLLALSDTTDPVINEIESDKTSFSVLDNRFQIMANVTDENIRHVGYELEMGGYSDFTDFWVPSTNLVDFEFVIDPATIYEATQLGITNTTVDVLVEDFADRTATENITIDIDNMVDMEHPTVSITDIIETDATFGQNIEVIATITDDLLLVDAAVEILLNGDSYKLDALELVSDDTYSIKYYGLVVEKGDILTVNVTGEDVAGKIAFDELNYSVTASAGISLPIILASTFLAGLIILPIRRIRTRK